Protein AF-0000000080787327 (afdb_homodimer)

Radius of gyration: 29.55 Å; Cα contacts (8 Å, |Δi|>4): 1875; chains: 2; bounding box: 53×94×64 Å

Solvent-accessible surface area (backbone atoms only — not comparable to full-atom values): 39296 Å² total; per-residue (Å²): 128,80,80,42,51,75,39,28,30,23,38,39,40,77,48,73,66,47,51,54,41,52,57,25,49,70,43,66,41,65,63,68,79,35,59,67,43,44,73,42,60,32,31,31,10,17,74,77,33,35,65,60,18,44,46,50,41,60,74,70,63,60,63,82,73,51,48,56,21,34,25,59,68,59,47,47,65,35,88,65,37,51,32,35,41,42,51,55,62,39,44,44,29,51,57,53,51,47,53,29,46,76,54,72,27,23,37,40,30,36,60,37,58,34,76,39,32,69,40,42,51,51,51,53,51,50,26,57,75,68,71,30,35,48,35,61,45,56,40,45,67,48,33,68,62,48,47,49,51,38,50,39,41,50,71,36,70,26,35,48,38,41,36,32,40,24,41,28,28,70,40,44,55,62,83,78,72,43,61,74,76,33,62,61,37,15,35,89,41,59,16,16,23,50,54,72,34,22,46,39,11,45,45,55,40,39,48,51,54,27,61,44,36,58,78,89,68,46,60,70,60,76,42,80,40,56,48,55,43,59,36,82,91,55,58,12,36,33,30,38,42,35,43,35,31,27,70,34,20,26,49,80,43,84,40,60,19,40,29,40,28,25,19,19,38,41,36,41,58,38,37,58,72,72,58,79,70,46,59,28,30,39,40,34,13,62,38,12,33,42,34,33,26,54,50,59,67,58,58,44,31,40,36,39,40,36,36,58,46,89,96,48,83,74,62,72,72,44,73,50,71,56,81,48,58,87,76,39,87,44,46,37,44,41,52,50,48,52,46,50,30,55,73,68,70,39,49,51,43,87,86,51,32,64,68,56,55,45,50,52,31,42,50,52,44,51,41,27,58,72,43,71,51,81,59,51,64,81,54,65,48,75,67,78,90,63,94,128,128,81,81,44,50,77,39,27,28,24,38,40,41,76,48,72,68,46,51,53,41,50,56,25,48,70,44,64,40,66,64,68,78,34,58,66,42,44,72,41,60,31,30,30,11,17,76,78,33,35,66,59,18,45,48,50,41,59,74,69,63,61,63,82,74,52,46,56,21,34,24,59,68,57,47,46,66,36,86,65,39,50,33,33,41,42,51,56,62,39,44,44,30,52,58,53,52,47,54,29,45,77,52,73,26,23,36,38,29,36,61,36,58,33,75,38,33,72,40,42,50,51,51,53,51,50,26,57,74,69,72,31,34,48,35,64,44,55,39,44,68,47,34,67,62,50,46,49,50,38,49,40,41,50,71,36,70,28,34,48,37,41,37,30,39,22,41,27,30,70,41,45,55,63,86,78,72,44,61,74,77,33,62,60,37,14,34,89,41,60,17,16,22,50,55,72,35,21,46,38,10,46,46,55,39,38,48,51,56,28,61,44,36,58,78,91,69,45,58,71,60,76,41,81,40,55,49,55,43,59,35,83,91,55,60,13,37,33,30,39,42,35,42,36,32,27,70,34,19,24,50,80,42,83,40,60,19,41,29,40,28,24,18,18,39,41,38,42,56,38,37,58,73,72,58,78,70,45,59,29,30,41,41,34,14,64,37,12,33,39,35,32,24,53,48,61,67,56,60,44,31,37,36,38,40,34,36,57,47,90,95,48,84,70,61,73,70,45,74,49,71,57,81,47,57,87,76,38,87,45,45,36,45,40,52,48,49,51,47,50,28,54,73,69,70,38,49,52,45,89,87,53,33,65,68,57,54,44,50,52,31,42,51,53,44,51,42,27,58,72,42,72,52,79,60,51,64,81,54,65,48,76,67,78,88,64,94,128

Structure (mmCIF, N/CA/C/O backbone):
data_AF-0000000080787327-model_v1
#
loop_
_entity.id
_entity.type
_entity.pdbx_description
1 polymer 'D-xylose 1-dehydrogenase (NADP(+), D-xylono-1,5-lactone-forming)'
#
loop_
_atom_site.group_PDB
_atom_site.id
_atom_site.type_symbol
_atom_site.label_atom_id
_atom_site.label_alt_id
_atom_site.label_comp_id
_atom_site.label_asym_id
_atom_site.label_entity_id
_atom_site.label_seq_id
_atom_site.pdbx_PDB_ins_code
_atom_site.Cartn_x
_atom_site.Cartn_y
_atom_site.Cartn_z
_atom_site.occupancy
_atom_site.B_iso_or_equiv
_atom_site.auth_seq_id
_atom_site.auth_comp_id
_atom_site.auth_asym_id
_atom_site.auth_atom_id
_atom_site.pdbx_PDB_model_num
ATOM 1 N N . MET A 1 1 ? 18.594 34.312 32.656 1 52.34 1 MET A N 1
ATOM 2 C CA . MET A 1 1 ? 18.234 33.75 31.359 1 52.34 1 MET A CA 1
ATOM 3 C C . MET A 1 1 ? 17.531 34.781 30.484 1 52.34 1 MET A C 1
ATOM 5 O O . MET A 1 1 ? 16.844 35.688 31 1 52.34 1 MET A O 1
ATOM 9 N N . ALA A 1 2 ? 17.984 35 29.297 1 75.94 2 ALA A N 1
ATOM 10 C CA . ALA A 1 2 ? 17.375 36 28.438 1 75.94 2 ALA A CA 1
ATOM 11 C C . ALA A 1 2 ? 15.867 35.844 28.391 1 75.94 2 ALA A C 1
ATOM 13 O O . ALA A 1 2 ? 15.344 34.75 28.516 1 75.94 2 ALA A O 1
ATOM 14 N N . GLU A 1 3 ? 15.031 36.875 28.453 1 92.44 3 GLU A N 1
ATOM 15 C CA . GLU A 1 3 ? 13.578 36.875 28.375 1 92.44 3 GLU A CA 1
ATOM 16 C C . GLU A 1 3 ? 13.102 36.125 27.125 1 92.44 3 GLU A C 1
ATOM 18 O O . GLU A 1 3 ? 13.656 36.312 26.047 1 92.44 3 GLU A O 1
ATOM 23 N N . PRO A 1 4 ? 12.188 35.219 27.281 1 96 4 PRO A N 1
ATOM 24 C CA . PRO A 1 4 ? 11.695 34.469 26.125 1 96 4 PRO A CA 1
ATOM 25 C C . PRO A 1 4 ? 11.016 35.344 25.094 1 96 4 PRO A C 1
ATOM 27 O O . PRO A 1 4 ? 10.469 36.406 25.438 1 96 4 PRO A O 1
ATOM 30 N N . TYR A 1 5 ? 11.156 35 23.891 1 97.38 5 TYR A N 1
ATOM 31 C CA . TYR A 1 5 ? 10.398 35.656 22.828 1 97.38 5 TYR A CA 1
ATOM 32 C C . TYR A 1 5 ? 8.906 35.406 22.984 1 97.38 5 TYR A C 1
ATOM 34 O O . TYR A 1 5 ? 8.461 34.25 22.984 1 97.38 5 TYR A O 1
ATOM 42 N N . LYS A 1 6 ? 8.117 36.438 23.109 1 96.94 6 LYS A N 1
ATOM 43 C CA . LYS A 1 6 ? 6.68 36.312 23.328 1 96.94 6 LYS A CA 1
ATOM 44 C C . LYS A 1 6 ? 5.902 36.438 22.031 1 96.94 6 LYS A C 1
ATOM 46 O O . LYS A 1 6 ? 6.035 37.438 21.297 1 96.94 6 LYS A O 1
ATOM 51 N N . LEU A 1 7 ? 5.215 35.438 21.734 1 98.25 7 LEU A N 1
ATOM 52 C CA . LEU A 1 7 ? 4.375 35.438 20.531 1 98.25 7 LEU A CA 1
ATOM 53 C C . LEU A 1 7 ? 2.9 35.531 20.906 1 98.25 7 LEU A C 1
ATOM 55 O O . LEU A 1 7 ? 2.42 34.75 21.734 1 98.25 7 LEU A O 1
ATOM 59 N N . ARG A 1 8 ? 2.135 36.469 20.344 1 98.5 8 ARG A N 1
ATOM 60 C CA . ARG A 1 8 ? 0.716 36.656 20.609 1 98.5 8 ARG A CA 1
ATOM 61 C C . ARG A 1 8 ? -0.146 36.094 19.5 1 98.5 8 ARG A C 1
ATOM 63 O O . ARG A 1 8 ? -0.08 36.562 18.359 1 98.5 8 ARG A O 1
ATOM 70 N N . TRP A 1 9 ? -0.928 35.125 19.906 1 98.81 9 TRP A N 1
ATOM 71 C CA . TRP A 1 9 ? -1.725 34.375 18.953 1 98.81 9 TRP A CA 1
ATOM 72 C C . TRP A 1 9 ? -3.145 34.906 18.859 1 98.81 9 TRP A C 1
ATOM 74 O O . TRP A 1 9 ? -3.736 35.281 19.875 1 98.81 9 TRP A O 1
ATOM 84 N N . GLY A 1 10 ? -3.664 35 17.688 1 98.88 10 GLY A N 1
ATOM 85 C CA . GLY A 1 10 ? -5.094 35.062 17.438 1 98.88 10 GLY A CA 1
ATOM 86 C C . GLY A 1 10 ? -5.695 33.781 16.938 1 98.88 10 GLY A C 1
ATOM 87 O O . GLY A 1 10 ? -5.266 33.25 15.906 1 98.88 10 GLY A O 1
ATOM 88 N N . MET A 1 11 ? -6.703 33.281 17.641 1 98.81 11 MET A N 1
ATOM 89 C CA . MET A 1 11 ? -7.363 32.031 17.25 1 98.81 11 MET A CA 1
ATOM 90 C C . MET A 1 11 ? -8.57 32.312 16.359 1 98.81 11 MET A C 1
ATOM 92 O O . MET A 1 11 ? -9.508 33 16.781 1 98.81 11 MET A O 1
ATOM 96 N N . MET A 1 12 ? -8.461 31.797 15.133 1 98.31 12 MET A N 1
ATOM 97 C CA . MET A 1 12 ? -9.57 31.953 14.195 1 98.31 12 MET A CA 1
ATOM 98 C C . MET A 1 12 ? -10.469 30.719 14.219 1 98.31 12 MET A C 1
ATOM 100 O O . MET A 1 12 ? -10.086 29.656 13.719 1 98.31 12 MET A O 1
ATOM 104 N N . ALA A 1 13 ? -11.703 30.812 14.625 1 96.94 13 ALA A N 1
ATOM 105 C CA . ALA A 1 13 ? -12.711 29.766 14.852 1 96.94 13 ALA A CA 1
ATOM 106 C C . ALA A 1 13 ? -12.594 29.188 16.25 1 96.94 13 ALA A C 1
ATOM 108 O O . ALA A 1 13 ? -11.711 29.578 17.031 1 96.94 13 ALA A O 1
ATOM 109 N N . THR A 1 14 ? -13.57 28.375 16.688 1 95.69 14 THR A N 1
ATOM 110 C CA . THR A 1 14 ? -13.625 27.859 18.047 1 95.69 14 THR A CA 1
ATOM 111 C C . THR A 1 14 ? -13.914 26.359 18.047 1 95.69 14 THR A C 1
ATOM 113 O O . THR A 1 14 ? -14.477 25.828 19 1 95.69 14 THR A O 1
ATOM 116 N N . GLY A 1 15 ? -13.594 25.719 16.922 1 93.94 15 GLY A N 1
ATOM 117 C CA . GLY A 1 15 ? -13.867 24.297 16.781 1 93.94 15 GLY A CA 1
ATOM 118 C C . GLY A 1 15 ? -12.922 23.438 17.594 1 93.94 15 GLY A C 1
ATOM 119 O O . GLY A 1 15 ? -12.141 23.938 18.391 1 93.94 15 GLY A O 1
ATOM 120 N N . GLY A 1 16 ? -13.055 22.109 17.484 1 94.12 16 GLY A N 1
ATOM 121 C CA . GLY A 1 16 ? -12.32 21.125 18.266 1 94.12 16 GLY A CA 1
ATOM 122 C C . GLY A 1 16 ? -10.82 21.25 18.125 1 94.12 16 GLY A C 1
ATOM 123 O O . GLY A 1 16 ? -10.086 21.188 19.109 1 94.12 16 GLY A O 1
ATOM 124 N N . ILE A 1 17 ? -10.336 21.422 16.922 1 96.06 17 ILE A N 1
ATOM 125 C CA . ILE A 1 17 ? -8.898 21.438 16.688 1 96.06 17 ILE A CA 1
ATOM 126 C C . ILE A 1 17 ? -8.281 22.688 17.312 1 96.06 17 ILE A C 1
ATOM 128 O O . ILE A 1 17 ? -7.145 22.641 17.797 1 96.06 17 ILE A O 1
ATOM 132 N N . VAL A 1 18 ? -8.938 23.812 17.312 1 97.5 18 VAL A N 1
ATOM 133 C CA . VAL A 1 18 ? -8.453 25.031 17.953 1 97.5 18 VAL A CA 1
ATOM 134 C C . VAL A 1 18 ? -8.359 24.828 19.453 1 97.5 18 VAL A C 1
ATOM 136 O O . VAL A 1 18 ? -7.414 25.281 20.094 1 97.5 18 VAL A O 1
ATOM 139 N N . LYS A 1 19 ? -9.344 24.109 20 1 97.62 19 LYS A N 1
ATOM 140 C CA . LYS A 1 19 ? -9.312 23.812 21.422 1 97.62 19 LYS A CA 1
ATOM 141 C C . LYS A 1 19 ? -8.094 22.953 21.766 1 97.62 19 LYS A C 1
ATOM 143 O O . LYS A 1 19 ? -7.391 23.25 22.75 1 97.62 19 LYS A O 1
ATOM 148 N N . LYS A 1 20 ? -7.848 21.984 20.953 1 97.88 20 LYS A N 1
ATOM 149 C CA . LYS A 1 20 ? -6.703 21.109 21.188 1 97.88 20 LYS A CA 1
ATOM 150 C C . LYS A 1 20 ? -5.391 21.875 21.062 1 97.88 20 LYS A C 1
ATOM 152 O O . LYS A 1 20 ? -4.496 21.719 21.891 1 97.88 20 LYS A O 1
ATOM 157 N N . PHE A 1 21 ? -5.273 22.688 20.078 1 98.5 21 PHE A N 1
ATOM 158 C CA . PHE A 1 21 ? -4.09 23.516 19.875 1 98.5 21 PHE A CA 1
ATOM 159 C C . PHE A 1 21 ? -3.867 24.453 21.047 1 98.5 21 PHE A C 1
ATOM 161 O O . PHE A 1 21 ? -2.756 24.547 21.578 1 98.5 21 PHE A O 1
ATOM 168 N N . THR A 1 22 ? -4.91 25.125 21.453 1 98.38 22 THR A N 1
ATOM 169 C CA . THR A 1 22 ? -4.828 26.109 22.531 1 98.38 22 THR A CA 1
ATOM 170 C C . THR A 1 22 ? -4.453 25.453 23.859 1 98.38 22 THR A C 1
ATOM 172 O O . THR A 1 22 ? -3.623 25.969 24.594 1 98.38 22 THR A O 1
ATOM 175 N N . ARG A 1 23 ? -5.027 24.297 24.109 1 97.69 23 ARG A N 1
ATOM 176 C CA . ARG A 1 23 ? -4.676 23.562 25.328 1 97.69 23 ARG A CA 1
ATOM 177 C C . ARG A 1 23 ? -3.189 23.219 25.344 1 97.69 23 ARG A C 1
ATOM 179 O O . ARG A 1 23 ? -2.529 23.344 26.375 1 97.69 23 ARG A O 1
ATOM 186 N N . ASP A 1 24 ? -2.719 22.781 24.188 1 98 24 ASP A N 1
ATOM 187 C CA . ASP A 1 24 ? -1.296 22.469 24.094 1 98 24 ASP A CA 1
ATOM 188 C C . ASP A 1 24 ? -0.44 23.703 24.328 1 98 24 ASP A C 1
ATOM 190 O O . ASP A 1 24 ? 0.615 23.625 24.969 1 98 24 ASP A O 1
ATOM 194 N N . LEU A 1 25 ? -0.875 24.844 23.812 1 97.06 25 LEU A N 1
ATOM 195 C CA . LEU A 1 25 ? -0.134 26.094 23.922 1 97.06 25 LEU A CA 1
ATOM 196 C C . LEU A 1 25 ? 0.035 26.5 25.391 1 97.06 25 LEU A C 1
ATOM 198 O O . LEU A 1 25 ? 1.018 27.156 25.734 1 97.06 25 LEU A O 1
ATOM 202 N N . LEU A 1 26 ? -0.913 26.156 26.219 1 95.38 26 LEU A N 1
ATOM 203 C CA . LEU A 1 26 ? -0.951 26.594 27.609 1 95.38 26 LEU A CA 1
ATOM 204 C C . LEU A 1 26 ? -0.019 25.734 28.469 1 95.38 26 LEU A C 1
ATOM 206 O O . LEU A 1 26 ? 0.274 26.094 29.609 1 95.38 26 LEU A O 1
ATOM 210 N N . ILE A 1 27 ? 0.445 24.641 27.922 1 96.44 27 ILE A N 1
ATOM 211 C CA . ILE A 1 27 ? 1.352 23.781 28.656 1 96.44 27 ILE A CA 1
ATOM 212 C C . ILE A 1 27 ? 2.709 24.453 28.812 1 96.44 27 ILE A C 1
ATOM 214 O O . ILE A 1 27 ? 3.229 25.047 27.859 1 96.44 27 ILE A O 1
ATOM 218 N N . ASP A 1 28 ? 3.334 24.359 29.953 1 94.88 28 ASP A N 1
ATOM 219 C CA . ASP A 1 28 ? 4.605 24.984 30.297 1 94.88 28 ASP A CA 1
ATOM 220 C C . ASP A 1 28 ? 5.691 24.594 29.281 1 94.88 28 ASP A C 1
ATOM 222 O O . ASP A 1 28 ? 6.051 23.422 29.172 1 94.88 28 ASP A O 1
ATOM 226 N N . PRO A 1 29 ? 6.152 25.656 28.609 1 94.75 29 PRO A N 1
ATOM 227 C CA . PRO A 1 29 ? 7.184 25.375 27.609 1 94.75 29 PRO A CA 1
ATOM 228 C C . PRO A 1 29 ? 8.43 24.734 28.219 1 94.75 29 PRO A C 1
ATOM 230 O O . PRO A 1 29 ? 9.18 24.047 27.516 1 94.75 29 PRO A O 1
ATOM 233 N N . ALA A 1 30 ? 8.664 24.906 29.422 1 93 30 ALA A N 1
ATOM 234 C CA . ALA A 1 30 ? 9.852 24.359 30.078 1 93 30 ALA A CA 1
ATOM 235 C C . ALA A 1 30 ? 9.82 22.828 30.078 1 93 30 ALA A C 1
ATOM 237 O O . ALA A 1 30 ? 10.867 22.188 30.125 1 93 30 ALA A O 1
ATOM 238 N N . LEU A 1 31 ? 8.672 22.281 29.938 1 96 31 LEU A N 1
ATOM 239 C CA . LEU A 1 31 ? 8.5 20.828 29.953 1 96 31 LEU A CA 1
ATOM 240 C C . LEU A 1 31 ? 8.992 20.203 28.656 1 96 31 LEU A C 1
ATOM 242 O O . LEU A 1 31 ? 9.18 18.984 28.594 1 96 31 LEU A O 1
ATOM 246 N N . ARG A 1 32 ? 9.25 21.016 27.656 1 96.31 32 ARG A N 1
ATOM 247 C CA . ARG A 1 32 ? 9.703 20.5 26.359 1 96.31 32 ARG A CA 1
ATOM 248 C C . ARG A 1 32 ? 10.922 21.266 25.859 1 96.31 32 ARG A C 1
ATOM 250 O O . ARG A 1 32 ? 11.086 21.469 24.656 1 96.31 32 ARG A O 1
ATOM 257 N N . SER A 1 33 ? 11.656 21.812 26.703 1 94.06 33 SER A N 1
ATOM 258 C CA . SER A 1 33 ? 12.906 22.5 26.422 1 94.06 33 SER A CA 1
ATOM 259 C C . SER A 1 33 ? 12.68 23.719 25.516 1 94.06 33 SER A C 1
ATOM 261 O O . SER A 1 33 ? 13.461 23.969 24.609 1 94.06 33 SER A O 1
ATOM 263 N N . SER A 1 34 ? 11.539 24.453 25.734 1 96.44 34 SER A N 1
ATOM 264 C CA . SER A 1 34 ? 11.18 25.609 24.922 1 96.44 34 SER A CA 1
ATOM 265 C C . SER A 1 34 ? 11.078 26.875 25.781 1 96.44 34 SER A C 1
ATOM 267 O O . SER A 1 34 ? 10.148 27.672 25.609 1 96.44 34 SER A O 1
ATOM 269 N N . GLY A 1 35 ? 12.055 27.016 26.656 1 94.44 35 GLY A N 1
ATOM 270 C CA . GLY A 1 35 ? 12.07 28.188 27.516 1 94.44 35 GLY A CA 1
ATOM 271 C C . GLY A 1 35 ? 12.453 29.453 26.781 1 94.44 35 GLY A C 1
ATOM 272 O O . GLY A 1 35 ? 12.258 30.562 27.297 1 94.44 35 GLY A O 1
ATOM 273 N N . ASP A 1 36 ? 12.969 29.328 25.609 1 96.38 36 ASP A N 1
ATOM 274 C CA . ASP A 1 36 ? 13.438 30.453 24.797 1 96.38 36 ASP A CA 1
ATOM 275 C C . ASP A 1 36 ? 12.266 31.203 24.172 1 96.38 36 ASP A C 1
ATOM 277 O O . ASP A 1 36 ? 12.43 32.312 23.672 1 96.38 36 ASP A O 1
ATOM 281 N N . ILE A 1 37 ? 11.031 30.578 24.266 1 96.75 37 ILE A N 1
ATOM 282 C CA . ILE A 1 37 ? 9.836 31.203 23.703 1 96.75 37 ILE A CA 1
ATOM 283 C C . ILE A 1 37 ? 8.695 31.125 24.703 1 96.75 37 ILE A C 1
ATOM 285 O O . ILE A 1 37 ? 8.758 30.359 25.672 1 96.75 37 ILE A O 1
ATOM 289 N N . SER A 1 38 ? 7.695 31.938 24.469 1 96.25 38 SER A N 1
ATOM 290 C CA . SER A 1 38 ? 6.449 31.922 25.234 1 96.25 38 SER A CA 1
ATOM 291 C C . SER A 1 38 ? 5.262 32.281 24.344 1 96.25 38 SER A C 1
ATOM 293 O O . SER A 1 38 ? 5.371 33.156 23.469 1 96.25 38 SER A O 1
ATOM 295 N N . HIS A 1 39 ? 4.188 31.594 24.578 1 97.56 39 HIS A N 1
ATOM 296 C CA . HIS A 1 39 ? 2.98 31.812 23.781 1 97.56 39 HIS A CA 1
ATOM 297 C C . HIS A 1 39 ? 1.886 32.469 24.625 1 97.56 39 HIS A C 1
ATOM 299 O O . HIS A 1 39 ? 1.695 32.094 25.797 1 97.56 39 HIS A O 1
ATOM 305 N N . THR A 1 40 ? 1.205 33.406 24.078 1 97.12 40 THR A N 1
ATOM 306 C CA . THR A 1 40 ? 0.016 34 24.672 1 97.12 40 THR A CA 1
ATOM 307 C C . THR A 1 40 ? -1.122 34.062 23.656 1 97.12 40 THR A C 1
ATOM 309 O O . THR A 1 40 ? -0.906 34.406 22.484 1 97.12 40 THR A O 1
ATOM 312 N N . VAL A 1 41 ? -2.307 33.625 24.078 1 98.5 41 VAL A N 1
ATOM 313 C CA . VAL A 1 41 ? -3.496 33.844 23.266 1 98.5 41 VAL A CA 1
ATOM 314 C C . VAL A 1 41 ? -4.09 35.219 23.547 1 98.5 41 VAL A C 1
ATOM 316 O O . VAL A 1 41 ? -4.648 35.438 24.625 1 98.5 41 VAL A O 1
ATOM 319 N N . SER A 1 42 ? -4.023 36.094 22.578 1 98.44 42 SER A N 1
ATOM 320 C CA . SER A 1 42 ? -4.414 37.469 22.812 1 98.44 42 SER A CA 1
ATOM 321 C C . SER A 1 42 ? -5.844 37.719 22.359 1 98.44 42 SER A C 1
ATOM 323 O O . SER A 1 42 ? -6.484 38.688 22.812 1 98.44 42 SER A O 1
ATOM 325 N N . ALA A 1 43 ? -6.27 36.906 21.422 1 98.75 43 ALA A N 1
ATOM 326 C CA . ALA A 1 43 ? -7.621 37.094 20.906 1 98.75 43 ALA A CA 1
ATOM 327 C C . ALA A 1 43 ? -8.195 35.812 20.328 1 98.75 43 ALA A C 1
ATOM 329 O O . ALA A 1 43 ? -7.453 34.969 19.828 1 98.75 43 ALA A O 1
ATOM 330 N N . VAL A 1 44 ? -9.492 35.625 20.469 1 98.69 44 VAL A N 1
ATOM 331 C CA . VAL A 1 44 ? -10.258 34.531 19.891 1 98.69 44 VAL A CA 1
ATOM 332 C C . VAL A 1 44 ? -11.461 35.094 19.125 1 98.69 44 VAL A C 1
ATOM 334 O O . VAL A 1 44 ? -12.125 36.031 19.594 1 98.69 44 VAL A O 1
ATOM 337 N N . ALA A 1 45 ? -11.68 34.531 17.922 1 98.56 45 ALA A N 1
ATOM 338 C CA . ALA A 1 45 ? -12.844 35 17.156 1 98.56 45 ALA A CA 1
ATOM 339 C C . ALA A 1 45 ? -13.664 33.812 16.672 1 98.56 45 ALA A C 1
ATOM 341 O O . ALA A 1 45 ? -13.109 32.781 16.297 1 98.56 45 ALA A O 1
ATOM 342 N N . SER A 1 46 ? -14.922 33.906 16.719 1 96.19 46 SER A N 1
ATOM 343 C CA . SER A 1 46 ? -15.828 33.094 15.914 1 96.19 46 SER A CA 1
ATOM 344 C C . SER A 1 46 ? -16.312 33.875 14.688 1 96.19 46 SER A C 1
ATOM 346 O O . SER A 1 46 ? -16.062 35.062 14.562 1 96.19 46 SER A O 1
ATOM 348 N N . SER A 1 47 ? -16.984 33.156 13.812 1 90.62 47 SER A N 1
ATOM 349 C CA . SER A 1 47 ? -17.375 33.812 12.562 1 90.62 47 SER A CA 1
ATOM 350 C C . SER A 1 47 ? -18.531 34.781 12.766 1 90.62 47 SER A C 1
ATOM 352 O O . SER A 1 47 ? -18.641 35.781 12.062 1 90.62 47 SER A O 1
ATOM 354 N N . THR A 1 48 ? -19.391 34.406 13.703 1 89.56 48 THR A N 1
ATOM 355 C CA . THR A 1 48 ? -20.609 35.188 13.719 1 89.56 48 THR A CA 1
ATOM 356 C C . THR A 1 48 ? -21.016 35.531 15.148 1 89.56 48 THR A C 1
ATOM 358 O O . THR A 1 48 ? -22 36.25 15.367 1 89.56 48 THR A O 1
ATOM 361 N N . SER A 1 49 ? -20.266 35.062 16.156 1 94.06 49 SER A N 1
ATOM 362 C CA . SER A 1 49 ? -20.797 35.156 17.516 1 94.06 49 SER A CA 1
ATOM 363 C C . SER A 1 49 ? -19.672 35.5 18.5 1 94.06 49 SER A C 1
ATOM 365 O O . SER A 1 49 ? -18.859 34.625 18.828 1 94.06 49 SER A O 1
ATOM 367 N N . LYS A 1 50 ? -19.719 36.625 19.062 1 97.19 50 LYS A N 1
ATOM 368 C CA . LYS A 1 50 ? -18.797 37 20.125 1 97.19 50 LYS A CA 1
ATOM 369 C C . LYS A 1 50 ? -18.984 36.094 21.344 1 97.19 50 LYS A C 1
ATOM 371 O O . LYS A 1 50 ? -18 35.75 22.016 1 97.19 50 LYS A O 1
ATOM 376 N N . ALA A 1 51 ? -20.188 35.688 21.547 1 97.88 51 ALA A N 1
ATOM 377 C CA . ALA A 1 51 ? -20.516 34.844 22.688 1 97.88 51 ALA A CA 1
ATOM 378 C C . ALA A 1 51 ? -19.766 33.5 22.594 1 97.88 51 ALA A C 1
ATOM 380 O O . ALA A 1 51 ? -19.328 32.969 23.609 1 97.88 51 ALA A O 1
ATOM 381 N N . ARG A 1 52 ? -19.672 32.938 21.438 1 97.44 52 ARG A N 1
ATOM 382 C CA . ARG A 1 52 ? -18.953 31.688 21.234 1 97.44 52 ARG A CA 1
ATOM 383 C C . ARG A 1 52 ? -17.469 31.859 21.547 1 97.44 52 ARG A C 1
ATOM 385 O O . ARG A 1 52 ? -16.844 30.953 22.125 1 97.44 52 ARG A O 1
ATOM 392 N N . ALA A 1 53 ? -16.891 32.938 21.156 1 98.19 53 ALA A N 1
ATOM 393 C CA . ALA A 1 53 ? -15.492 33.25 21.469 1 98.19 53 ALA A CA 1
ATOM 394 C C . ALA A 1 53 ? -15.281 33.406 22.969 1 98.19 53 ALA A C 1
ATOM 396 O O . ALA A 1 53 ? -14.297 32.906 23.516 1 98.19 53 ALA A O 1
ATOM 397 N N . GLU A 1 54 ? -16.234 34.062 23.594 1 98.19 54 GLU A N 1
ATOM 398 C CA . GLU A 1 54 ? -16.172 34.25 25.031 1 98.19 54 GLU A CA 1
ATOM 399 C C . GLU A 1 54 ? -16.266 32.906 25.75 1 98.19 54 GLU A C 1
ATOM 401 O O . GLU A 1 54 ? -15.547 32.656 26.719 1 98.19 54 GLU A O 1
ATOM 406 N N . GLN A 1 55 ? -17.125 32.094 25.281 1 98 55 GLN A N 1
ATOM 407 C CA . GLN A 1 55 ? -17.281 30.766 25.844 1 98 55 GLN A CA 1
ATOM 408 C C . GLN A 1 55 ? -16 29.969 25.719 1 98 55 GLN A C 1
ATOM 410 O O . GLN A 1 55 ? -15.609 29.25 26.641 1 98 55 GLN A O 1
ATOM 415 N N . PHE A 1 56 ? -15.438 30.047 24.562 1 97.75 56 PHE A N 1
ATOM 416 C CA . PHE A 1 56 ? -14.164 29.391 24.297 1 97.75 56 PHE A CA 1
ATOM 417 C C . PHE A 1 56 ? -13.117 29.828 25.328 1 97.75 56 PHE A C 1
ATOM 419 O O . PHE A 1 56 ? -12.438 28.984 25.922 1 97.75 56 PHE A O 1
ATOM 426 N N . ILE A 1 57 ? -12.953 31.078 25.562 1 98.31 57 ILE A N 1
ATOM 427 C CA . ILE A 1 57 ? -11.969 31.656 26.469 1 98.31 57 ILE A CA 1
ATOM 428 C C . ILE A 1 57 ? -12.227 31.172 27.891 1 98.31 57 ILE A C 1
ATOM 430 O O . ILE A 1 57 ? -11.305 30.734 28.578 1 98.31 57 ILE A O 1
ATOM 434 N N . ALA A 1 58 ? -13.453 31.156 28.234 1 97.88 58 ALA A N 1
ATOM 435 C CA . ALA A 1 58 ? -13.844 30.75 29.578 1 97.88 58 ALA A CA 1
ATOM 436 C C . ALA A 1 58 ? -13.602 29.266 29.781 1 97.88 58 ALA A C 1
ATOM 438 O O . ALA A 1 58 ? -13.07 28.844 30.812 1 97.88 58 ALA A O 1
ATOM 439 N N . GLU A 1 59 ? -14.023 28.531 28.844 1 97.5 59 GLU A N 1
ATOM 440 C CA . GLU A 1 59 ? -13.906 27.078 28.922 1 97.5 59 GLU A CA 1
ATOM 441 C C . GLU A 1 59 ? -12.453 26.641 29.094 1 97.5 59 GLU A C 1
ATOM 443 O O . GLU A 1 59 ? -12.164 25.703 29.828 1 97.5 59 GLU A O 1
ATOM 448 N N . LEU A 1 60 ? -11.516 27.312 28.406 1 97.56 60 LEU A N 1
ATOM 449 C CA . LEU A 1 60 ? -10.117 26.891 28.406 1 97.56 60 LEU A CA 1
ATOM 450 C C . LEU A 1 60 ? -9.336 27.641 29.484 1 97.56 60 LEU A C 1
ATOM 452 O O . LEU A 1 60 ? -8.156 27.359 29.719 1 97.56 60 LEU A O 1
ATOM 456 N N . GLY A 1 61 ? -9.93 28.531 30.156 1 96.5 61 GLY A N 1
ATOM 457 C CA . GLY A 1 61 ? -9.266 29.297 31.188 1 96.5 61 GLY A CA 1
ATOM 458 C C . GLY A 1 61 ? -8.094 30.109 30.672 1 96.5 61 GLY A C 1
ATOM 459 O O . GLY A 1 61 ? -7.02 30.125 31.281 1 96.5 61 GLY A O 1
ATOM 460 N N . LEU A 1 62 ? -8.312 30.797 29.562 1 97.44 62 LEU A N 1
ATOM 461 C CA . LEU A 1 62 ? -7.242 31.578 28.969 1 97.44 62 LEU A CA 1
ATOM 462 C C . LEU A 1 62 ? -6.898 32.781 29.859 1 97.44 62 LEU A C 1
ATOM 464 O O . LEU A 1 62 ? -7.797 33.469 30.359 1 97.44 62 LEU A O 1
ATOM 468 N N . PRO A 1 63 ? -5.66 33.031 30.062 1 93.44 63 PRO A N 1
ATOM 469 C CA . PRO A 1 63 ? -5.27 34.188 30.875 1 93.44 63 PRO A CA 1
ATOM 470 C C . PRO A 1 63 ? -5.648 35.531 30.25 1 93.44 63 PRO A C 1
ATOM 472 O O . PRO A 1 63 ? -5.566 35.688 29.016 1 93.44 63 PRO A O 1
ATOM 475 N N . ALA A 1 64 ? -5.957 36.438 31.062 1 93.12 64 ALA A N 1
ATOM 476 C CA . ALA A 1 64 ? -6.23 37.812 30.594 1 93.12 64 ALA A CA 1
ATOM 477 C C . ALA A 1 64 ? -4.938 38.562 30.344 1 93.12 64 ALA A C 1
ATOM 479 O O . ALA A 1 64 ? -3.934 38.344 31.031 1 93.12 64 ALA A O 1
ATOM 480 N N . PRO A 1 65 ? -4.918 39.438 29.375 1 94.94 65 PRO A N 1
ATOM 481 C CA . PRO A 1 65 ? -6.02 39.812 28.5 1 94.94 65 PRO A CA 1
ATOM 482 C C . PRO A 1 65 ? -6.156 38.906 27.281 1 94.94 65 PRO A C 1
ATOM 484 O O . PRO A 1 65 ? -5.148 38.5 26.703 1 94.94 65 PRO A O 1
ATOM 487 N N . CYS A 1 66 ? -7.297 38.531 26.953 1 98.12 66 CYS A N 1
ATOM 488 C CA . CYS A 1 66 ? -7.668 37.812 25.734 1 98.12 66 CYS A CA 1
ATOM 489 C C . CYS A 1 66 ? -8.984 38.344 25.188 1 98.12 66 CYS A C 1
ATOM 491 O O . CYS A 1 66 ? -10.039 38.188 25.797 1 98.12 66 CYS A O 1
ATOM 493 N N . ALA A 1 67 ? -8.93 38.969 24.062 1 98.56 67 ALA A N 1
ATOM 494 C CA . ALA A 1 67 ? -10.117 39.594 23.484 1 98.56 67 ALA A CA 1
ATOM 495 C C . ALA A 1 67 ? -10.992 38.531 22.781 1 98.56 67 ALA A C 1
ATOM 497 O O . ALA A 1 67 ? -10.484 37.562 22.234 1 98.56 67 ALA A O 1
ATOM 498 N N . ALA A 1 68 ? -12.273 38.75 22.891 1 98.56 68 ALA A N 1
ATOM 499 C CA . ALA A 1 68 ? -13.25 37.938 22.156 1 98.56 68 ALA A CA 1
ATOM 500 C C . ALA A 1 68 ? -13.891 38.75 21.031 1 98.56 68 ALA A C 1
ATOM 502 O O . ALA A 1 68 ? -14.328 39.875 21.25 1 98.56 68 ALA A O 1
ATOM 503 N N . TYR A 1 69 ? -13.898 38.188 19.859 1 98.5 69 TYR A N 1
ATOM 504 C CA . TYR A 1 69 ? -14.477 38.875 18.719 1 98.5 69 TYR A CA 1
ATOM 505 C C . TYR A 1 69 ? -15.578 38.031 18.062 1 98.5 69 TYR A C 1
ATOM 507 O O . TYR A 1 69 ? -15.523 36.812 18.094 1 98.5 69 TYR A O 1
ATOM 515 N N . GLY A 1 70 ? -16.531 38.719 17.422 1 97.5 70 GLY A N 1
ATOM 516 C CA . GLY A 1 70 ? -17.625 38.031 16.719 1 97.5 70 GLY A CA 1
ATOM 517 C C . GLY A 1 70 ? -17.422 38 15.227 1 97.5 70 GLY A C 1
ATOM 518 O O . GLY A 1 70 ? -18.344 37.656 14.477 1 97.5 70 GLY A O 1
ATOM 519 N N . SER A 1 71 ? -16.281 38.406 14.852 1 97.62 71 SER A N 1
ATOM 520 C CA . SER A 1 71 ? -15.922 38.312 13.438 1 97.62 71 SER A CA 1
ATOM 521 C C . SER A 1 71 ? -14.422 38.125 13.258 1 97.62 71 SER A C 1
ATOM 523 O O . SER A 1 71 ? -13.633 38.562 14.094 1 97.62 71 SER A O 1
ATOM 525 N N . TYR A 1 72 ? -14.094 37.531 12.125 1 98.25 72 TYR A N 1
ATOM 526 C CA . TYR A 1 72 ? -12.68 37.312 11.82 1 98.25 72 TYR A CA 1
ATOM 527 C C . TYR A 1 72 ? -11.992 38.625 11.445 1 98.25 72 TYR A C 1
ATOM 529 O O . TYR A 1 72 ? -10.797 38.812 11.703 1 98.25 72 TYR A O 1
ATOM 537 N N . GLU A 1 73 ? -12.734 39.562 10.93 1 98 73 GLU A N 1
ATOM 538 C CA . GLU A 1 73 ? -12.195 40.875 10.594 1 98 73 GLU A CA 1
ATOM 539 C C . GLU A 1 73 ? -11.703 41.594 11.836 1 98 73 GLU A C 1
ATOM 541 O O . GLU A 1 73 ? -10.648 42.25 11.812 1 98 73 GLU A O 1
ATOM 546 N N . GLU A 1 74 ? -12.508 41.5 12.891 1 98.5 74 GLU A N 1
ATOM 547 C CA . GLU A 1 74 ? -12.109 42.125 14.141 1 98.5 74 GLU A CA 1
ATOM 548 C C . GLU A 1 74 ? -10.828 41.5 14.695 1 98.5 74 GLU A C 1
ATOM 550 O O . GLU A 1 74 ? -9.961 42.219 15.211 1 98.5 74 GLU A O 1
ATOM 555 N N . LEU A 1 75 ? -10.719 40.25 14.539 1 98.62 75 LEU A N 1
ATOM 556 C CA . LEU A 1 75 ? -9.547 39.531 15.031 1 98.62 75 LEU A CA 1
ATOM 557 C C . LEU A 1 75 ? -8.281 40.031 14.344 1 98.62 75 LEU A C 1
ATOM 559 O O . LEU A 1 75 ? -7.281 40.312 15.008 1 98.62 75 LEU A O 1
ATOM 563 N N . VAL A 1 76 ? -8.328 40.188 13 1 98.62 76 VAL A N 1
ATOM 564 C CA . VAL A 1 76 ? -7.109 40.438 12.242 1 98.62 76 VAL A CA 1
ATOM 565 C C . VAL A 1 76 ? -6.746 41.938 12.375 1 98.62 76 VAL A C 1
ATOM 567 O O . VAL A 1 76 ? -5.625 42.344 12.047 1 98.62 76 VAL A O 1
ATOM 570 N N . LYS A 1 77 ? -7.629 42.75 12.875 1 98.56 77 LYS A N 1
ATOM 571 C CA . LYS A 1 77 ? -7.363 44.156 13.086 1 98.56 77 LYS A CA 1
ATOM 572 C C . LYS A 1 77 ? -6.777 44.406 14.469 1 98.56 77 LYS A C 1
ATOM 574 O O . LYS A 1 77 ? -6.324 45.531 14.766 1 98.56 77 LYS A O 1
ATOM 579 N N . ASP A 1 78 ? -6.812 43.406 15.312 1 98.56 78 ASP A N 1
ATOM 580 C CA . ASP A 1 78 ? -6.309 43.562 16.672 1 98.56 78 ASP A CA 1
ATOM 581 C C . ASP A 1 78 ? -4.789 43.75 16.688 1 98.56 78 ASP A C 1
ATOM 583 O O . ASP A 1 78 ? -4.051 42.844 16.266 1 98.56 78 ASP A O 1
ATOM 587 N N . PRO A 1 79 ? -4.309 44.844 17.219 1 98.19 79 PRO A N 1
ATOM 588 C CA . PRO A 1 79 ? -2.867 45.094 17.188 1 98.19 79 PRO A CA 1
ATOM 589 C C . PRO A 1 79 ? -2.096 44.188 18.141 1 98.19 79 PRO A C 1
ATOM 591 O O . PRO A 1 79 ? -0.866 44.094 18.078 1 98.19 79 PRO A O 1
ATOM 594 N N . CYS A 1 80 ? -2.787 43.469 19 1 98.19 80 CYS A N 1
ATOM 595 C CA . CYS A 1 80 ? -2.133 42.594 19.969 1 98.19 80 CYS A CA 1
ATOM 596 C C . CYS A 1 80 ? -1.991 41.188 19.422 1 98.19 80 CYS A C 1
ATOM 598 O O . CYS A 1 80 ? -1.582 40.25 20.141 1 98.19 80 CYS A O 1
ATOM 600 N N . VAL A 1 81 ? -2.326 40.969 18.156 1 98.75 81 VAL A N 1
ATOM 601 C CA . VAL A 1 81 ? -2.176 39.688 17.516 1 98.75 81 VAL A CA 1
ATOM 602 C C . VAL A 1 81 ? -1.006 39.719 16.531 1 98.75 81 VAL A C 1
ATOM 604 O O . VAL A 1 81 ? -0.982 40.562 15.625 1 98.75 81 VAL A O 1
ATOM 607 N N . ASP A 1 82 ? -0.049 38.844 16.734 1 98.75 82 ASP A N 1
ATOM 608 C CA . ASP A 1 82 ? 1.094 38.75 15.828 1 98.75 82 ASP A CA 1
ATOM 609 C C . ASP A 1 82 ? 0.839 37.688 14.742 1 98.75 82 ASP A C 1
ATOM 611 O O . ASP A 1 82 ? 1.169 37.938 13.57 1 98.75 82 ASP A O 1
ATOM 615 N N . VAL A 1 83 ? 0.323 36.594 15.109 1 98.88 83 VAL A N 1
ATOM 616 C CA . VAL A 1 83 ? 0.121 35.438 14.227 1 98.88 83 VAL A CA 1
ATOM 617 C C . VAL A 1 83 ? -1.289 34.875 14.414 1 98.88 83 VAL A C 1
ATOM 619 O O . VAL A 1 83 ? -1.795 34.812 15.539 1 98.88 83 VAL A O 1
ATOM 622 N N . VAL A 1 84 ? -1.927 34.562 13.32 1 98.94 84 VAL A N 1
ATOM 623 C CA . VAL A 1 84 ? -3.271 34 13.352 1 98.94 84 VAL A CA 1
ATOM 624 C C . VAL A 1 84 ? -3.207 32.5 13.07 1 98.94 84 VAL A C 1
ATOM 626 O O . VAL A 1 84 ? -2.576 32.062 12.102 1 98.94 84 VAL A O 1
ATOM 629 N N . TYR A 1 85 ? -3.764 31.688 13.953 1 98.81 85 TYR A N 1
ATOM 630 C CA . TYR A 1 85 ? -4.008 30.281 13.703 1 98.81 85 TYR A CA 1
ATOM 631 C C . TYR A 1 85 ? -5.332 30.078 12.977 1 98.81 85 TYR A C 1
ATOM 633 O O . TYR A 1 85 ? -6.402 30.234 13.57 1 98.81 85 TYR A O 1
ATOM 641 N N . VAL A 1 86 ? -5.254 29.75 11.688 1 98.75 86 VAL A N 1
ATOM 642 C CA . VAL A 1 86 ? -6.434 29.531 10.859 1 98.75 86 VAL A CA 1
ATOM 643 C C . VAL A 1 86 ? -6.852 28.062 10.922 1 98.75 86 VAL A C 1
ATOM 645 O O . VAL A 1 86 ? -6.227 27.203 10.297 1 98.75 86 VAL A O 1
ATOM 648 N N . ALA A 1 87 ? -7.957 27.812 11.617 1 97.06 87 ALA A N 1
ATOM 649 C CA . ALA A 1 87 ? -8.406 26.438 11.859 1 97.06 87 ALA A CA 1
ATOM 650 C C . ALA A 1 87 ? -9.891 26.281 11.516 1 97.06 87 ALA A C 1
ATOM 652 O O . ALA A 1 87 ? -10.617 25.562 12.203 1 97.06 87 ALA A O 1
ATOM 653 N N . THR A 1 88 ? -10.375 27.062 10.586 1 95.81 88 THR A N 1
ATOM 654 C CA . THR A 1 88 ? -11.695 26.891 9.984 1 95.81 88 THR A CA 1
ATOM 655 C C . THR A 1 88 ? -11.742 25.641 9.109 1 95.81 88 THR A C 1
ATOM 657 O O . THR A 1 88 ? -10.719 25 8.891 1 95.81 88 THR A O 1
ATOM 660 N N . PRO A 1 89 ? -12.969 25.234 8.641 1 93.69 89 PRO A N 1
ATOM 661 C CA . PRO A 1 89 ? -12.969 24.172 7.645 1 93.69 89 PRO A CA 1
ATOM 662 C C . PRO A 1 89 ? -12.086 24.484 6.438 1 93.69 89 PRO A C 1
ATOM 664 O O . PRO A 1 89 ? -11.961 25.641 6.047 1 93.69 89 PRO A O 1
ATOM 667 N N . HIS A 1 90 ? -11.438 23.453 5.859 1 93.81 90 HIS A N 1
ATOM 668 C CA . HIS A 1 90 ? -10.422 23.703 4.844 1 93.81 90 HIS A CA 1
ATOM 669 C C . HIS A 1 90 ? -11.023 24.344 3.602 1 93.81 90 HIS A C 1
ATOM 671 O O . HIS A 1 90 ? -10.328 25.016 2.838 1 93.81 90 HIS A O 1
ATOM 677 N N . SER A 1 91 ? -12.352 24.266 3.488 1 96.88 91 SER A N 1
ATOM 678 C CA . SER A 1 91 ? -13.023 24.984 2.416 1 96.88 91 SER A CA 1
ATOM 679 C C . SER A 1 91 ? -12.836 26.5 2.562 1 96.88 91 SER A C 1
ATOM 681 O O . SER A 1 91 ? -12.992 27.25 1.596 1 96.88 91 SER A O 1
ATOM 683 N N . HIS A 1 92 ? -12.508 26.969 3.748 1 97.25 92 HIS A N 1
ATOM 684 C CA . HIS A 1 92 ? -12.461 28.391 4.039 1 97.25 92 HIS A CA 1
ATOM 685 C C . HIS A 1 92 ? -11.023 28.859 4.254 1 97.25 92 HIS A C 1
ATOM 687 O O . HIS A 1 92 ? -10.781 30.062 4.449 1 97.25 92 HIS A O 1
ATOM 693 N N . HIS A 1 93 ? -10.078 27.938 4.223 1 98.62 93 HIS A N 1
ATOM 694 C CA . HIS A 1 93 ? -8.703 28.266 4.555 1 98.62 93 HIS A CA 1
ATOM 695 C C . HIS A 1 93 ? -8.188 29.422 3.688 1 98.62 93 HIS A C 1
ATOM 697 O O . HIS A 1 93 ? -7.609 30.375 4.199 1 98.62 93 HIS A O 1
ATOM 703 N N . PHE A 1 94 ? -8.414 29.281 2.375 1 98.81 94 PHE A N 1
ATOM 704 C CA . PHE A 1 94 ? -7.879 30.281 1.453 1 98.81 94 PHE A CA 1
ATOM 705 C C . PHE A 1 94 ? -8.383 31.672 1.813 1 98.81 94 PHE A C 1
ATOM 707 O O . PHE A 1 94 ? -7.59 32.594 1.994 1 98.81 94 PHE A O 1
ATOM 714 N N . GLN A 1 95 ? -9.672 31.844 1.96 1 98.62 95 GLN A N 1
ATOM 715 C CA . GLN A 1 95 ? -10.289 33.125 2.26 1 98.62 95 GLN A CA 1
ATOM 716 C C . GLN A 1 95 ? -9.789 33.688 3.596 1 98.62 95 GLN A C 1
ATOM 718 O O . GLN A 1 95 ? -9.445 34.875 3.699 1 98.62 95 GLN A O 1
ATOM 723 N N . ASN A 1 96 ? -9.727 32.812 4.582 1 98.69 96 ASN A N 1
ATOM 724 C CA . ASN A 1 96 ? -9.391 33.281 5.93 1 98.69 96 ASN A CA 1
ATOM 725 C C . ASN A 1 96 ? -7.906 33.562 6.066 1 98.69 96 ASN A C 1
ATOM 727 O O . ASN A 1 96 ? -7.523 34.531 6.758 1 98.69 96 ASN A O 1
ATOM 731 N N . ALA A 1 97 ? -7.059 32.75 5.449 1 98.88 97 ALA A N 1
ATOM 732 C CA . ALA A 1 97 ? -5.629 33.062 5.453 1 98.88 97 ALA A CA 1
ATOM 733 C C . ALA A 1 97 ? -5.328 34.344 4.711 1 98.88 97 ALA A C 1
ATOM 735 O O . ALA A 1 97 ? -4.512 35.156 5.16 1 98.88 97 ALA A O 1
ATOM 736 N N . MET A 1 98 ? -6 34.562 3.562 1 98.88 98 MET A N 1
ATOM 737 C CA . MET A 1 98 ? -5.848 35.812 2.82 1 98.88 98 MET A CA 1
ATOM 738 C C . MET A 1 98 ? -6.242 37 3.68 1 98.88 98 MET A C 1
ATOM 740 O O . MET A 1 98 ? -5.543 38 3.699 1 98.88 98 MET A O 1
ATOM 744 N N . LEU A 1 99 ? -7.367 36.875 4.375 1 98.81 99 LEU A N 1
ATOM 745 C CA . LEU A 1 99 ? -7.832 37.938 5.262 1 98.81 99 LEU A CA 1
ATOM 746 C C . LEU A 1 99 ? -6.754 38.312 6.27 1 98.81 99 LEU A C 1
ATOM 748 O O . LEU A 1 99 ? -6.484 39.5 6.477 1 98.81 99 LEU A O 1
ATOM 752 N N . ALA A 1 100 ? -6.125 37.312 6.895 1 98.88 100 ALA A N 1
ATOM 753 C CA . ALA A 1 100 ? -5.07 37.562 7.879 1 98.88 100 ALA A CA 1
ATOM 754 C C . ALA A 1 100 ? -3.855 38.219 7.227 1 98.88 100 ALA A C 1
ATOM 756 O O . ALA A 1 100 ? -3.348 39.219 7.727 1 98.88 100 ALA A O 1
ATOM 757 N N . LEU A 1 101 ? -3.398 37.719 6.113 1 98.88 101 LEU A N 1
ATOM 758 C CA . LEU A 1 101 ? -2.227 38.219 5.418 1 98.88 101 LEU A CA 1
ATOM 759 C C . LEU A 1 101 ? -2.465 39.656 4.957 1 98.88 101 LEU A C 1
ATOM 761 O O . LEU A 1 101 ? -1.583 40.531 5.09 1 98.88 101 LEU A O 1
ATOM 765 N N . GLU A 1 102 ? -3.645 39.906 4.461 1 98.56 102 GLU A N 1
ATOM 766 C CA . GLU A 1 102 ? -3.969 41.25 3.953 1 98.56 102 GLU A CA 1
ATOM 767 C C . GLU A 1 102 ? -3.949 42.281 5.074 1 98.56 102 GLU A C 1
ATOM 769 O O . GLU A 1 102 ? -3.756 43.469 4.82 1 98.56 102 GLU A O 1
ATOM 774 N N . HIS A 1 103 ? -4.082 41.844 6.293 1 98.62 103 HIS A N 1
ATOM 775 C CA . HIS A 1 103 ? -4.07 42.75 7.434 1 98.62 103 HIS A CA 1
ATOM 776 C C . HIS A 1 103 ? -2.729 42.719 8.156 1 98.62 103 HIS A C 1
ATOM 778 O O . HIS A 1 103 ? -2.629 43.125 9.312 1 98.62 103 HIS A O 1
ATOM 784 N N . GLY A 1 104 ? -1.758 42.062 7.566 1 98.69 104 GLY A N 1
ATOM 785 C CA . GLY A 1 104 ? -0.389 42.156 8.055 1 98.69 104 GLY A CA 1
ATOM 786 C C . GLY A 1 104 ? -0.087 41.125 9.141 1 98.69 104 GLY A C 1
ATOM 787 O O . GLY A 1 104 ? 0.867 41.312 9.906 1 98.69 104 GLY A O 1
ATOM 788 N N . LYS A 1 105 ? -0.908 40.156 9.258 1 98.94 105 LYS A N 1
ATOM 789 C CA . LYS A 1 105 ? -0.689 39.125 10.289 1 98.94 105 LYS A CA 1
ATOM 790 C C . LYS A 1 105 ? 0.072 37.938 9.719 1 98.94 105 LYS A C 1
ATOM 792 O O . LYS A 1 105 ? -0.147 37.531 8.578 1 98.94 105 LYS A O 1
ATOM 797 N N . HIS A 1 106 ? 1.062 37.375 10.5 1 98.94 106 HIS A N 1
ATOM 798 C CA . HIS A 1 106 ? 1.6 36.062 10.188 1 98.94 106 HIS A CA 1
ATOM 799 C C . HIS A 1 106 ? 0.524 34.969 10.297 1 98.94 106 HIS A C 1
ATOM 801 O O . HIS A 1 106 ? -0.504 35.188 10.945 1 98.94 106 HIS A O 1
ATOM 807 N N . VAL A 1 107 ? 0.768 33.844 9.609 1 98.94 107 VAL A N 1
ATOM 808 C CA . VAL A 1 107 ? -0.311 32.844 9.562 1 98.94 107 VAL A CA 1
ATOM 809 C C . VAL A 1 107 ? 0.254 31.453 9.789 1 98.94 107 VAL A C 1
ATOM 811 O O . VAL A 1 107 ? 1.269 31.078 9.195 1 98.94 107 VAL A O 1
ATOM 814 N N . LEU A 1 108 ? -0.3 30.688 10.695 1 98.94 108 LEU A N 1
ATOM 815 C CA . LEU A 1 108 ? -0.284 29.234 10.75 1 98.94 108 LEU A CA 1
ATOM 816 C C . LEU A 1 108 ? -1.633 28.656 10.328 1 98.94 108 LEU A C 1
ATOM 818 O O . LEU A 1 108 ? -2.623 28.797 11.047 1 98.94 108 LEU A O 1
ATOM 822 N N . CYS A 1 109 ? -1.7 28.047 9.164 1 98.88 109 CYS A N 1
ATOM 823 C CA . CYS A 1 109 ? -2.957 27.562 8.602 1 98.88 109 CYS A CA 1
ATOM 824 C C . CYS A 1 109 ? -3.047 26.047 8.711 1 98.88 109 CYS A C 1
ATOM 826 O O . CYS A 1 109 ? -2.141 25.328 8.273 1 98.88 109 CYS A O 1
ATOM 828 N N . GLU A 1 110 ? -4.086 25.531 9.203 1 98.5 110 GLU A N 1
ATOM 829 C CA . GLU A 1 110 ? -4.324 24.109 9.359 1 98.5 110 GLU A CA 1
ATOM 830 C C . GLU A 1 110 ? -4.238 23.375 8.023 1 98.5 110 GLU A C 1
ATOM 832 O O . GLU A 1 110 ? -4.484 23.969 6.969 1 98.5 110 GLU A O 1
ATOM 837 N N . LYS A 1 111 ? -3.867 22.125 8.094 1 98.5 111 LYS A N 1
ATOM 838 C CA . LYS A 1 111 ? -3.904 21.234 6.941 1 98.5 111 LYS A CA 1
ATOM 839 C C . LYS A 1 111 ? -5.32 20.734 6.684 1 98.5 111 LYS A C 1
ATOM 841 O O . LYS A 1 111 ? -6.141 20.656 7.602 1 98.5 111 LYS A O 1
ATOM 846 N N . ALA A 1 112 ? -5.672 20.312 5.598 1 97.75 112 ALA A N 1
ATOM 847 C CA . ALA A 1 112 ? -4.898 20.594 4.391 1 97.75 112 ALA A CA 1
ATOM 848 C C . ALA A 1 112 ? -4.82 22.094 4.121 1 97.75 112 ALA A C 1
ATOM 850 O O . ALA A 1 112 ? -5.777 22.828 4.383 1 97.75 112 ALA A O 1
ATOM 851 N N . PHE A 1 113 ? -3.811 22.516 3.545 1 98.31 113 PHE A N 1
ATOM 852 C CA . PHE A 1 113 ? -3.473 23.938 3.428 1 98.31 113 PHE A CA 1
ATOM 853 C C . PHE A 1 113 ? -4.621 24.719 2.797 1 98.31 113 PHE A C 1
ATOM 855 O O . PHE A 1 113 ? -5.094 25.703 3.367 1 98.31 113 PHE A O 1
ATOM 862 N N . THR A 1 114 ? -5.043 24.328 1.662 1 98.69 114 THR A N 1
ATOM 863 C CA . THR A 1 114 ? -6.168 24.844 0.887 1 98.69 114 THR A CA 1
ATOM 864 C C . THR A 1 114 ? -6.883 23.719 0.154 1 98.69 114 THR A C 1
ATOM 866 O O . THR A 1 114 ? -6.57 22.547 0.361 1 98.69 114 THR A O 1
ATOM 869 N N . VAL A 1 115 ? -7.883 24.109 -0.623 1 98.44 115 VAL A N 1
ATOM 870 C CA . VAL A 1 115 ? -8.656 23.109 -1.342 1 98.44 115 VAL A CA 1
ATOM 871 C C . VAL A 1 115 ? -7.891 22.656 -2.578 1 98.44 115 VAL A C 1
ATOM 873 O O . VAL A 1 115 ? -7.996 21.484 -2.99 1 98.44 115 VAL A O 1
ATOM 876 N N . ASN A 1 116 ? -7.156 23.531 -3.191 1 98.69 116 ASN A N 1
ATOM 877 C CA . ASN A 1 116 ? -6.359 23.203 -4.371 1 98.69 116 ASN A CA 1
ATOM 878 C C . ASN A 1 116 ? -5.043 23.984 -4.387 1 98.69 116 ASN A C 1
ATOM 880 O O . ASN A 1 116 ? -4.836 24.875 -3.576 1 98.69 116 ASN A O 1
ATOM 884 N N . ALA A 1 117 ? -4.152 23.562 -5.262 1 98.88 117 ALA A N 1
ATOM 885 C CA . ALA A 1 117 ? -2.799 24.094 -5.336 1 98.88 117 ALA A CA 1
ATOM 886 C C . ALA A 1 117 ? -2.818 25.562 -5.773 1 98.88 117 ALA A C 1
ATOM 888 O O . ALA A 1 117 ? -1.984 26.359 -5.336 1 98.88 117 ALA A O 1
ATOM 889 N N . ALA A 1 118 ? -3.736 25.906 -6.609 1 98.88 118 ALA A N 1
ATOM 890 C CA . ALA A 1 118 ? -3.814 27.281 -7.102 1 98.88 118 ALA A CA 1
ATOM 891 C C . ALA A 1 118 ? -4.043 28.266 -5.953 1 98.88 118 ALA A C 1
ATOM 893 O O . ALA A 1 118 ? -3.412 29.328 -5.898 1 98.88 118 ALA A O 1
ATOM 894 N N . GLN A 1 119 ? -4.922 27.938 -5.055 1 98.94 119 GLN A N 1
ATOM 895 C CA . GLN A 1 119 ? -5.172 28.75 -3.869 1 98.94 119 GLN A CA 1
ATOM 896 C C . GLN A 1 119 ? -3.916 28.859 -3.004 1 98.94 119 GLN A C 1
ATOM 898 O O . GLN A 1 119 ? -3.553 29.953 -2.562 1 98.94 119 GLN A O 1
ATOM 903 N N . ALA A 1 120 ? -3.271 27.75 -2.791 1 98.94 120 ALA A N 1
ATOM 904 C CA . ALA A 1 120 ? -2.059 27.719 -1.976 1 98.94 120 ALA A CA 1
ATOM 905 C C . ALA A 1 120 ? -0.977 28.609 -2.57 1 98.94 120 ALA A C 1
ATOM 907 O O . ALA A 1 120 ? -0.285 29.328 -1.842 1 98.94 120 ALA A O 1
ATOM 908 N N . LYS A 1 121 ? -0.818 28.516 -3.855 1 98.88 121 LYS A N 1
ATOM 909 C CA . LYS A 1 121 ? 0.185 29.328 -4.543 1 98.88 121 LYS A CA 1
ATOM 910 C C . LYS A 1 121 ? -0.053 30.812 -4.312 1 98.88 121 LYS A C 1
ATOM 912 O O . LYS A 1 121 ? 0.892 31.578 -4.07 1 98.88 121 LYS A O 1
ATOM 917 N N . ILE A 1 122 ? -1.264 31.234 -4.371 1 98.94 122 ILE A N 1
ATOM 918 C CA . ILE A 1 122 ? -1.604 32.625 -4.16 1 98.94 122 ILE A CA 1
ATOM 919 C C . ILE A 1 122 ? -1.278 33.031 -2.723 1 98.94 122 ILE A C 1
ATOM 921 O O . ILE A 1 122 ? -0.749 34.125 -2.479 1 98.94 122 ILE A O 1
ATOM 925 N N . LEU A 1 123 ? -1.618 32.188 -1.769 1 98.94 123 LEU A N 1
ATOM 926 C CA . LEU A 1 123 ? -1.273 32.469 -0.38 1 98.94 123 LEU A CA 1
ATOM 927 C C . LEU A 1 123 ? 0.231 32.656 -0.223 1 98.94 123 LEU A C 1
ATOM 929 O O . LEU A 1 123 ? 0.67 33.594 0.435 1 98.94 123 LEU A O 1
ATOM 933 N N . VAL A 1 124 ? 1.011 31.75 -0.815 1 98.88 124 VAL A N 1
ATOM 934 C CA . VAL A 1 124 ? 2.467 31.797 -0.72 1 98.88 124 VAL A CA 1
ATOM 935 C C . VAL A 1 124 ? 2.986 33.094 -1.339 1 98.88 124 VAL A C 1
ATOM 937 O O . VAL A 1 124 ? 3.809 33.781 -0.737 1 98.88 124 VAL A O 1
ATOM 940 N N . GLU A 1 125 ? 2.52 33.406 -2.498 1 98.81 125 GLU A N 1
ATOM 941 C CA . GLU A 1 125 ? 2.939 34.625 -3.186 1 98.81 125 GLU A CA 1
ATOM 942 C C . GLU A 1 125 ? 2.588 35.844 -2.371 1 98.81 125 GLU A C 1
ATOM 944 O O . GLU A 1 125 ? 3.391 36.781 -2.27 1 98.81 125 GLU A O 1
ATOM 949 N N . THR A 1 126 ? 1.399 35.875 -1.812 1 98.88 126 THR A N 1
ATOM 950 C CA . THR A 1 126 ? 0.948 37.031 -1.013 1 98.88 126 THR A CA 1
ATOM 951 C C . THR A 1 126 ? 1.818 37.188 0.23 1 98.88 126 THR A C 1
ATOM 953 O O . THR A 1 126 ? 2.25 38.281 0.549 1 98.88 126 THR A O 1
ATOM 956 N N . ALA A 1 127 ? 2.062 36.094 0.934 1 98.94 127 ALA A N 1
ATOM 957 C CA . ALA A 1 127 ? 2.906 36.156 2.125 1 98.94 127 ALA A CA 1
ATOM 958 C C . ALA A 1 127 ? 4.297 36.688 1.791 1 98.94 127 ALA A C 1
ATOM 960 O O . ALA A 1 127 ? 4.84 37.531 2.521 1 98.94 127 ALA A O 1
ATOM 961 N N . ARG A 1 128 ? 4.855 36.219 0.721 1 98.69 128 ARG A N 1
ATOM 962 C CA . ARG A 1 128 ? 6.188 36.625 0.304 1 98.69 128 ARG A CA 1
ATOM 963 C C . ARG A 1 128 ? 6.195 38.125 -0.061 1 98.69 128 ARG A C 1
ATOM 965 O O . ARG A 1 128 ? 7.086 38.875 0.361 1 98.69 128 ARG A O 1
ATOM 972 N N . LYS A 1 129 ? 5.25 38.5 -0.835 1 98.62 129 LYS A N 1
ATOM 973 C CA . LYS A 1 129 ? 5.152 39.906 -1.247 1 98.62 129 LYS A CA 1
ATOM 974 C C . LYS A 1 129 ? 5.051 40.844 -0.037 1 98.62 129 LYS A C 1
ATOM 976 O O . LYS A 1 129 ? 5.633 41.906 -0.028 1 98.62 129 LYS A O 1
ATOM 981 N N . LYS A 1 130 ? 4.379 40.438 0.972 1 98.62 130 LYS A N 1
ATOM 982 C CA . LYS A 1 130 ? 4.137 41.25 2.152 1 98.62 130 LYS A CA 1
ATOM 983 C C . LYS A 1 130 ? 5.199 41.031 3.221 1 98.62 130 LYS A C 1
ATOM 985 O O . LYS A 1 130 ? 5.168 41.625 4.285 1 98.62 130 LYS A O 1
ATOM 990 N N . GLU A 1 131 ? 6.098 40.062 2.934 1 98.69 131 GLU A N 1
ATOM 991 C CA . GLU A 1 13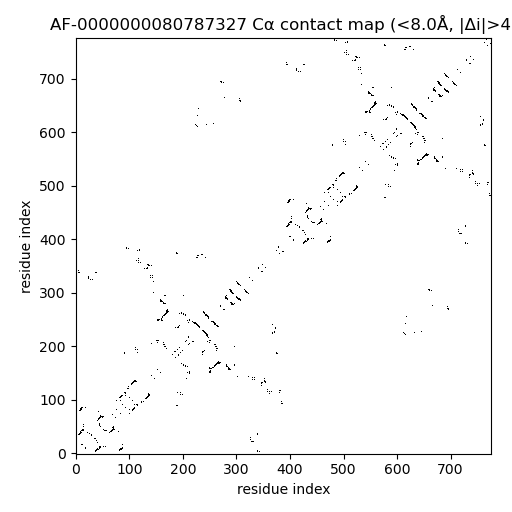1 ? 7.152 39.656 3.863 1 98.69 131 GLU A CA 1
ATOM 992 C C . GLU A 1 131 ? 6.574 39.188 5.191 1 98.69 131 GLU A C 1
ATOM 994 O O . GLU A 1 131 ? 7.004 39.625 6.258 1 98.69 131 GLU A O 1
ATOM 999 N N . LEU A 1 132 ? 5.59 38.344 5.109 1 98.88 132 LEU A N 1
ATOM 1000 C CA . LEU A 1 132 ? 4.949 37.75 6.277 1 98.88 132 LEU A CA 1
ATOM 1001 C C . LEU A 1 132 ? 5.242 36.25 6.355 1 98.88 132 LEU A C 1
ATOM 1003 O O . LEU A 1 132 ? 5.406 35.594 5.324 1 98.88 132 LEU A O 1
ATOM 1007 N N . PHE A 1 133 ? 5.254 35.75 7.598 1 98.88 133 PHE A N 1
ATOM 1008 C CA . PHE A 1 133 ? 5.414 34.344 7.855 1 98.88 133 PHE A CA 1
ATOM 1009 C C . PHE A 1 133 ? 4.137 33.562 7.512 1 98.88 133 PHE A C 1
ATOM 1011 O O . PHE A 1 133 ? 3.035 34.031 7.812 1 98.88 133 PHE A O 1
ATOM 1018 N N . LEU A 1 134 ? 4.297 32.469 6.809 1 98.94 134 LEU A N 1
ATOM 1019 C CA . LEU A 1 134 ? 3.223 31.562 6.473 1 98.94 134 LEU A CA 1
ATOM 1020 C C . LEU A 1 134 ? 3.68 30.109 6.641 1 98.94 134 LEU A C 1
ATOM 1022 O O . LEU A 1 134 ? 4.785 29.75 6.23 1 98.94 134 LEU A O 1
ATOM 1026 N N . MET A 1 135 ? 2.846 29.328 7.285 1 98.94 135 MET A N 1
ATOM 1027 C CA . MET A 1 135 ? 3.186 27.922 7.484 1 98.94 135 MET A CA 1
ATOM 1028 C C . MET A 1 135 ? 1.932 27.047 7.496 1 98.94 135 MET A C 1
ATOM 1030 O O . MET A 1 135 ? 0.911 27.438 8.07 1 98.94 135 MET A O 1
ATOM 1034 N N . GLU A 1 136 ? 1.989 25.938 6.738 1 98.88 136 GLU A N 1
ATOM 1035 C CA . GLU A 1 136 ? 0.962 24.906 6.871 1 98.88 136 GLU A CA 1
ATOM 1036 C C . GLU A 1 136 ? 1.104 24.156 8.195 1 98.88 136 GLU A C 1
ATOM 1038 O O . GLU A 1 136 ? 2.205 23.75 8.562 1 98.88 136 GLU A O 1
ATOM 1043 N N . ALA A 1 137 ? 0.011 24.031 8.875 1 98.69 137 ALA A N 1
ATOM 1044 C CA . ALA A 1 137 ? 0.022 23.375 10.18 1 98.69 137 ALA A CA 1
ATOM 1045 C C . ALA A 1 137 ? -0.063 21.859 10.023 1 98.69 137 ALA A C 1
ATOM 1047 O O . ALA A 1 137 ? -1.149 21.281 10.109 1 98.69 137 ALA A O 1
ATOM 1048 N N . VAL A 1 138 ? 1.04 21.219 9.836 1 98.5 138 VAL A N 1
ATOM 1049 C CA . VAL A 1 138 ? 1.188 19.766 9.875 1 98.5 138 VAL A CA 1
ATOM 1050 C C . VAL A 1 138 ? 1.952 19.359 11.133 1 98.5 138 VAL A C 1
ATOM 1052 O O . VAL A 1 138 ? 3.158 19.109 11.078 1 98.5 138 VAL A O 1
ATOM 1055 N N . TRP A 1 139 ? 1.25 19.203 12.18 1 98.5 139 TRP A N 1
ATOM 1056 C CA . TRP A 1 139 ? 1.851 19.094 13.5 1 98.5 139 TRP A CA 1
ATOM 1057 C C . TRP A 1 139 ? 2.746 17.859 13.594 1 98.5 139 TRP A C 1
ATOM 1059 O O . TRP A 1 139 ? 3.781 17.875 14.258 1 98.5 139 TRP A O 1
ATOM 1069 N N . THR A 1 140 ? 2.457 16.859 12.781 1 98.12 140 THR A N 1
ATOM 1070 C CA . THR A 1 140 ? 3.193 15.594 12.773 1 98.12 140 THR A CA 1
ATOM 1071 C C . THR A 1 140 ? 4.664 15.836 12.438 1 98.12 140 THR A C 1
ATOM 1073 O O . THR A 1 140 ? 5.543 15.141 12.953 1 98.12 140 THR A O 1
ATOM 1076 N N . ARG A 1 141 ? 4.918 16.828 11.641 1 98.25 141 ARG A N 1
ATOM 1077 C CA . ARG A 1 141 ? 6.266 17.125 11.164 1 98.25 141 ARG A CA 1
ATOM 1078 C C . ARG A 1 141 ? 7.184 17.516 12.32 1 98.25 141 ARG A C 1
ATOM 1080 O O . ARG A 1 141 ? 8.406 17.391 12.211 1 98.25 141 ARG A O 1
ATOM 1087 N N . TYR A 1 142 ? 6.621 17.891 13.422 1 98.25 142 TYR A N 1
ATOM 1088 C CA . TYR A 1 142 ? 7.426 18.531 14.461 1 98.25 142 TYR A CA 1
ATOM 1089 C C . TYR A 1 142 ? 7.578 17.609 15.664 1 98.25 142 TYR A C 1
ATOM 1091 O O . TYR A 1 142 ? 8.281 17.938 16.625 1 98.25 142 TYR A O 1
ATOM 1099 N N . PHE A 1 143 ? 6.895 16.422 15.625 1 98.19 143 PHE A N 1
ATOM 1100 C CA . PHE A 1 143 ? 7.062 15.453 16.703 1 98.19 143 PHE A CA 1
ATOM 1101 C C . PHE A 1 143 ? 8.516 15 16.812 1 98.19 143 PHE A C 1
ATOM 1103 O O . PHE A 1 143 ? 9.133 14.648 15.797 1 98.19 143 PHE A O 1
ATOM 1110 N N . PRO A 1 144 ? 9.125 15.047 18.031 1 97.94 144 PRO A N 1
ATOM 1111 C CA . PRO A 1 144 ? 10.484 14.539 18.172 1 97.94 144 PRO A CA 1
ATOM 1112 C C . PRO A 1 144 ? 10.664 13.148 17.562 1 97.94 144 PRO A C 1
ATOM 1114 O O . PRO A 1 144 ? 11.711 12.859 16.969 1 97.94 144 PRO A O 1
ATOM 1117 N N . LEU A 1 145 ? 9.711 12.328 17.672 1 98 145 LEU A N 1
ATOM 1118 C CA . LEU A 1 145 ? 9.727 11 17.078 1 98 145 LEU A CA 1
ATOM 1119 C C . LEU A 1 145 ? 9.914 11.086 15.57 1 98 145 LEU A C 1
ATOM 1121 O O . LEU A 1 145 ? 10.734 10.359 15.008 1 98 145 LEU A O 1
ATOM 1125 N N . CYS A 1 146 ? 9.188 11.914 14.883 1 98.62 146 CYS A N 1
ATOM 1126 C CA . CYS A 1 146 ? 9.258 12.062 13.438 1 98.62 146 CYS A CA 1
ATOM 1127 C C . CYS A 1 146 ? 10.586 12.68 13.016 1 98.62 146 CYS A C 1
ATOM 1129 O O . CYS A 1 146 ? 11.172 12.281 12.008 1 98.62 146 CYS A O 1
ATOM 1131 N N . VAL A 1 147 ? 11.039 13.648 13.781 1 98.38 147 VAL A N 1
ATOM 1132 C CA . VAL A 1 147 ? 12.344 14.25 13.523 1 98.38 147 VAL A CA 1
ATOM 1133 C C . VAL A 1 147 ? 13.43 13.18 13.602 1 98.38 147 VAL A C 1
ATOM 1135 O O . VAL A 1 147 ? 14.297 13.102 12.727 1 98.38 147 VAL A O 1
ATOM 1138 N N . GLU A 1 148 ? 13.367 12.383 14.656 1 98.44 148 GLU A N 1
ATOM 1139 C CA . GLU A 1 148 ? 14.344 11.32 14.844 1 98.44 148 GLU A CA 1
ATOM 1140 C C . GLU A 1 148 ? 14.32 10.336 13.672 1 98.44 148 GLU A C 1
ATOM 1142 O O . GLU A 1 148 ? 15.375 9.93 13.18 1 98.44 148 GLU A O 1
ATOM 1147 N N . ILE A 1 149 ? 13.164 9.938 13.211 1 98.81 149 ILE A N 1
ATOM 1148 C CA . ILE A 1 149 ? 13.031 9.016 12.086 1 98.81 149 ILE A CA 1
ATOM 1149 C C . ILE A 1 149 ? 13.688 9.617 10.844 1 98.81 149 ILE A C 1
ATOM 1151 O O . ILE A 1 149 ? 14.422 8.938 10.133 1 98.81 149 ILE A O 1
ATOM 1155 N N . ARG A 1 150 ? 13.414 10.906 10.547 1 98.81 150 ARG A N 1
ATOM 1156 C CA . ARG A 1 150 ? 14.039 11.555 9.398 1 98.81 150 ARG A CA 1
ATOM 1157 C C . ARG A 1 150 ? 15.562 11.539 9.531 1 98.81 150 ARG A C 1
ATOM 1159 O O . ARG A 1 150 ? 16.266 11.32 8.547 1 98.81 150 ARG A O 1
ATOM 1166 N N . GLU A 1 151 ? 16.062 11.75 10.766 1 98.69 151 GLU A N 1
ATOM 1167 C CA . GLU A 1 151 ? 17.5 11.734 10.984 1 98.69 151 GLU A CA 1
ATOM 1168 C C . GLU A 1 151 ? 18.078 10.344 10.742 1 98.69 151 GLU A C 1
ATOM 1170 O O . GLU A 1 151 ? 19.172 10.203 10.18 1 98.69 151 GLU A O 1
ATOM 1175 N N . LEU A 1 152 ? 17.391 9.328 11.227 1 98.62 152 LEU A N 1
ATOM 1176 C CA . LEU A 1 152 ? 17.812 7.953 10.992 1 98.62 152 LEU A CA 1
ATOM 1177 C C . LEU A 1 152 ? 17.906 7.656 9.5 1 98.62 152 LEU A C 1
ATOM 1179 O O . LEU A 1 152 ? 18.875 7.039 9.047 1 98.62 152 LEU A O 1
ATOM 1183 N N . VAL A 1 153 ? 16.922 8.117 8.719 1 98.75 153 VAL A N 1
ATOM 1184 C CA . VAL A 1 153 ? 16.891 7.918 7.27 1 98.75 153 VAL A CA 1
ATOM 1185 C C . VAL A 1 153 ? 18.062 8.656 6.621 1 98.75 153 VAL A C 1
ATOM 1187 O O . VAL A 1 153 ? 18.781 8.086 5.801 1 98.75 153 VAL A O 1
ATOM 1190 N N . LYS A 1 154 ? 18.297 9.891 7.012 1 98.56 154 LYS A N 1
ATOM 1191 C CA . LYS A 1 154 ? 19.375 10.711 6.453 1 98.56 154 LYS A CA 1
ATOM 1192 C C . LYS A 1 154 ? 20.734 10.086 6.711 1 98.56 154 LYS A C 1
ATOM 1194 O O . LYS A 1 154 ? 21.641 10.195 5.879 1 98.56 154 LYS A O 1
ATOM 1199 N N . ARG A 1 155 ? 20.844 9.43 7.844 1 98 155 ARG A N 1
ATOM 1200 C CA . ARG A 1 155 ? 22.125 8.836 8.227 1 98 155 ARG A CA 1
ATOM 1201 C C . ARG A 1 155 ? 22.297 7.469 7.578 1 98 155 ARG A C 1
ATOM 1203 O O . ARG A 1 155 ? 23.375 6.863 7.684 1 98 155 ARG A O 1
ATOM 1210 N N . GLY A 1 156 ? 21.297 6.977 6.957 1 97.56 156 GLY A N 1
ATOM 1211 C CA . GLY A 1 156 ? 21.391 5.715 6.242 1 97.56 156 GLY A CA 1
ATOM 1212 C C . GLY A 1 156 ? 21.219 4.504 7.141 1 97.56 156 GLY A C 1
ATOM 1213 O O . GLY A 1 156 ? 21.734 3.424 6.848 1 97.56 156 GLY A O 1
ATOM 1214 N N . GLU A 1 157 ? 20.422 4.676 8.234 1 96.88 157 GLU A N 1
ATOM 1215 C CA . GLU A 1 157 ? 20.25 3.615 9.227 1 96.88 157 GLU A CA 1
ATOM 1216 C C . GLU A 1 157 ? 19.688 2.352 8.594 1 96.88 157 GLU A C 1
ATOM 1218 O O . GLU A 1 157 ? 20.016 1.238 9 1 96.88 157 GLU A O 1
ATOM 1223 N N . ILE A 1 158 ? 18.844 2.488 7.586 1 97.44 158 ILE A N 1
ATOM 1224 C CA . ILE A 1 158 ? 18.234 1.329 6.957 1 97.44 158 ILE A CA 1
ATOM 1225 C C . ILE A 1 158 ? 18.609 1.279 5.477 1 97.44 158 ILE A C 1
ATOM 1227 O O . ILE A 1 158 ? 17.859 0.742 4.656 1 97.44 158 ILE A O 1
ATOM 1231 N N . GLY A 1 159 ? 19.719 1.841 5.105 1 96.69 159 GLY A N 1
ATOM 1232 C CA . GLY A 1 159 ? 20.156 1.881 3.721 1 96.69 159 GLY A CA 1
ATOM 1233 C C . GLY A 1 159 ? 19.375 2.869 2.877 1 96.69 159 GLY A C 1
ATOM 1234 O O . GLY A 1 159 ? 18.969 3.926 3.365 1 96.69 159 GLY A O 1
ATOM 1235 N N . GLU A 1 160 ? 19.328 2.58 1.608 1 97.38 160 GLU A N 1
ATOM 1236 C CA . GLU A 1 160 ? 18.562 3.416 0.694 1 97.38 160 GLU A CA 1
ATOM 1237 C C . GLU A 1 160 ? 17.078 3.119 0.8 1 97.38 160 GLU A C 1
ATOM 1239 O O . GLU A 1 160 ? 16.641 1.974 0.636 1 97.38 160 GLU A O 1
ATOM 1244 N N . VAL A 1 161 ? 16.297 4.141 1.115 1 98.75 161 VAL A N 1
ATOM 1245 C CA . VAL A 1 161 ? 14.852 3.932 1.23 1 98.75 161 VAL A CA 1
ATOM 1246 C C . VAL A 1 161 ? 14.234 3.818 -0.161 1 98.75 161 VAL A C 1
ATOM 1248 O O . VAL A 1 161 ? 14.344 4.742 -0.972 1 98.75 161 VAL A O 1
ATOM 1251 N N . LEU A 1 162 ? 13.562 2.684 -0.407 1 98.56 162 LEU A N 1
ATOM 1252 C CA . LEU A 1 162 ? 13.07 2.414 -1.754 1 98.56 162 LEU A CA 1
ATOM 1253 C C . LEU A 1 162 ? 11.547 2.363 -1.775 1 98.56 162 LEU A C 1
ATOM 1255 O O . LEU A 1 162 ? 10.938 2.42 -2.844 1 98.56 162 LEU A O 1
ATOM 1259 N N . ARG A 1 163 ? 10.93 2.297 -0.644 1 98.88 163 ARG A N 1
ATOM 1260 C CA . ARG A 1 163 ? 9.477 2.236 -0.603 1 98.88 163 ARG A CA 1
ATOM 1261 C C . ARG A 1 163 ? 8.945 2.771 0.722 1 98.88 163 ARG A C 1
ATOM 1263 O O . ARG A 1 163 ? 9.484 2.463 1.785 1 98.88 163 ARG A O 1
ATOM 1270 N N . VAL A 1 164 ? 7.934 3.588 0.689 1 98.94 164 VAL A N 1
ATOM 1271 C CA . VAL A 1 164 ? 7.188 4.059 1.852 1 98.94 164 VAL A CA 1
ATOM 1272 C C . VAL A 1 164 ? 5.707 3.725 1.688 1 98.94 164 VAL A C 1
ATOM 1274 O O . VAL A 1 164 ? 5.121 3.979 0.634 1 98.94 164 VAL A O 1
ATOM 1277 N N . ILE A 1 165 ? 5.125 3.059 2.664 1 98.94 165 ILE A N 1
ATOM 1278 C CA . ILE A 1 165 ? 3.697 2.775 2.709 1 98.94 165 ILE A CA 1
ATOM 1279 C C . ILE A 1 165 ? 3.066 3.482 3.906 1 98.94 165 ILE A C 1
ATOM 1281 O O . ILE A 1 165 ? 3.551 3.357 5.035 1 98.94 165 ILE A O 1
ATOM 1285 N N . ALA A 1 166 ? 2.062 4.25 3.664 1 98.94 166 ALA A N 1
ATOM 1286 C CA . ALA A 1 166 ? 1.361 4.949 4.738 1 98.94 166 ALA A CA 1
ATOM 1287 C C . ALA A 1 166 ? -0.151 4.863 4.551 1 98.94 166 ALA A C 1
ATOM 1289 O O . ALA A 1 166 ? -0.65 4.961 3.426 1 98.94 166 ALA A O 1
ATOM 1290 N N . ASP A 1 167 ? -0.84 4.652 5.625 1 98.94 167 ASP A N 1
ATOM 1291 C CA . ASP A 1 167 ? -2.293 4.516 5.602 1 98.94 167 ASP A CA 1
ATOM 1292 C C . ASP A 1 167 ? -2.938 5.312 6.734 1 98.94 167 ASP A C 1
ATOM 1294 O O . ASP A 1 167 ? -2.668 5.055 7.91 1 98.94 167 ASP A O 1
ATOM 1298 N N . THR A 1 168 ? -3.756 6.293 6.387 1 98.81 168 THR A N 1
ATOM 1299 C CA . THR A 1 168 ? -4.582 7.016 7.348 1 98.81 168 THR A CA 1
ATOM 1300 C C . THR A 1 168 ? -6.062 6.75 7.094 1 98.81 168 THR A C 1
ATOM 1302 O O . THR A 1 168 ? -6.711 7.469 6.332 1 98.81 168 THR A O 1
ATOM 1305 N N . SER A 1 169 ? -6.59 5.742 7.762 1 98.56 169 SER A N 1
ATOM 1306 C CA . SER A 1 169 ? -7.957 5.289 7.535 1 98.56 169 SER A CA 1
ATOM 1307 C C . SER A 1 169 ? -8.727 5.176 8.844 1 98.56 169 SER A C 1
ATOM 1309 O O . SER A 1 169 ? -8.188 4.707 9.852 1 98.56 169 SER A O 1
ATOM 1311 N N . ALA A 1 170 ? -9.922 5.621 8.93 1 95.06 170 ALA A N 1
ATOM 1312 C CA . ALA A 1 170 ? -10.648 5.922 10.156 1 95.06 170 ALA A CA 1
ATOM 1313 C C . ALA A 1 170 ? -11.5 4.738 10.602 1 95.06 170 ALA A C 1
ATOM 1315 O O . ALA A 1 170 ? -11.656 4.488 11.797 1 95.06 170 ALA A O 1
ATOM 1316 N N . GLY A 1 171 ? -12.156 4.008 9.664 1 94.06 171 GLY A N 1
ATOM 1317 C CA . GLY A 1 171 ? -13.016 2.889 10.016 1 94.06 171 GLY A CA 1
ATOM 1318 C C . GLY A 1 171 ? -14.391 3.316 10.484 1 94.06 171 GLY A C 1
ATOM 1319 O O . GLY A 1 171 ? -14.891 2.818 11.5 1 94.06 171 GLY A O 1
ATOM 1320 N N . SER A 1 172 ? -14.984 4.266 9.828 1 92.06 172 SER A N 1
ATOM 1321 C CA . SER A 1 172 ? -16.312 4.746 10.195 1 92.06 172 SER A CA 1
ATOM 1322 C C . SER A 1 172 ? -17.406 4.031 9.398 1 92.06 172 SER A C 1
ATOM 1324 O O . SER A 1 172 ? -17.141 3.525 8.305 1 92.06 172 SER A O 1
ATOM 1326 N N . ASP A 1 173 ? -18.547 3.891 10.094 1 90.69 173 ASP A N 1
ATOM 1327 C CA . ASP A 1 173 ? -19.766 3.537 9.367 1 90.69 173 ASP A CA 1
ATOM 1328 C C . ASP A 1 173 ? -20.438 4.777 8.773 1 90.69 173 ASP A C 1
ATOM 1330 O O . ASP A 1 173 ? -21.219 5.441 9.445 1 90.69 173 ASP A O 1
ATOM 1334 N N . LEU A 1 174 ? -20.203 5.055 7.621 1 88.56 174 LEU A N 1
ATOM 1335 C CA . LEU A 1 174 ? -20.516 6.32 6.965 1 88.56 174 LEU A CA 1
ATOM 1336 C C . LEU A 1 174 ? -22.016 6.621 7.07 1 88.56 174 LEU A C 1
ATOM 1338 O O . LEU A 1 174 ? -22.406 7.75 7.367 1 88.56 174 LEU A O 1
ATOM 1342 N N . GLU A 1 175 ? -22.844 5.668 6.844 1 88 175 GLU A N 1
ATOM 1343 C CA . GLU A 1 175 ? -24.281 5.871 6.832 1 88 175 GLU A CA 1
ATOM 1344 C C . GLU A 1 175 ? -24.828 6.07 8.25 1 88 175 GLU A C 1
ATOM 1346 O O . GLU A 1 175 ? -25.812 6.781 8.445 1 88 175 GLU A O 1
ATOM 1351 N N . LYS A 1 176 ? -24.125 5.547 9.211 1 88.19 176 LYS A N 1
ATOM 1352 C CA . LYS A 1 176 ? -24.641 5.586 10.578 1 88.19 176 LYS A CA 1
ATOM 1353 C C . LYS A 1 176 ? -23.953 6.68 11.391 1 88.19 176 LYS A C 1
ATOM 1355 O O . LYS A 1 176 ? -24.578 7.281 12.266 1 88.19 176 LYS A O 1
ATOM 1360 N N . ASP A 1 177 ? -22.766 6.945 11.039 1 88.88 177 ASP A N 1
ATOM 1361 C CA . ASP A 1 177 ? -21.969 7.793 11.922 1 88.88 177 ASP A CA 1
ATOM 1362 C C . ASP A 1 177 ? -22.125 9.266 11.555 1 88.88 177 ASP A C 1
ATOM 1364 O O . ASP A 1 177 ? -21.953 10.141 12.406 1 88.88 177 ASP A O 1
ATOM 1368 N N . TRP A 1 178 ? -22.438 9.531 10.344 1 90.25 178 TRP A N 1
ATOM 1369 C CA . TRP A 1 178 ? -22.422 10.93 9.922 1 90.25 178 TRP A CA 1
ATOM 1370 C C . TRP A 1 178 ? -23.672 11.273 9.117 1 90.25 178 TRP A C 1
ATOM 1372 O O . TRP A 1 178 ? -24.141 10.461 8.32 1 90.25 178 TRP A O 1
ATOM 1382 N N . SER A 1 179 ? -24.125 12.445 9.445 1 93.88 179 SER A N 1
ATOM 1383 C CA . SER A 1 179 ? -25.125 13.008 8.539 1 93.88 179 SER A CA 1
ATOM 1384 C C . SER A 1 179 ? -24.484 13.469 7.23 1 93.88 179 SER A C 1
ATOM 1386 O O . SER A 1 179 ? -23.266 13.625 7.156 1 93.88 179 SER A O 1
ATOM 1388 N N . LEU A 1 180 ? -25.266 13.688 6.242 1 94.12 180 LEU A N 1
ATOM 1389 C CA . LEU A 1 180 ? -24.75 14.039 4.922 1 94.12 180 LEU A CA 1
ATOM 1390 C C . LEU A 1 180 ? -24.141 15.43 4.93 1 94.12 180 LEU A C 1
ATOM 1392 O O . LEU A 1 180 ? -23.391 15.789 4.023 1 94.12 180 LEU A O 1
ATOM 1396 N N . ASP A 1 181 ? -24.422 16.203 5.938 1 94.5 181 ASP A N 1
ATOM 1397 C CA . ASP A 1 181 ? -23.875 17.562 6.027 1 94.5 181 ASP A CA 1
ATOM 1398 C C . ASP A 1 181 ? -22.594 17.594 6.855 1 94.5 181 ASP A C 1
ATOM 1400 O O . ASP A 1 181 ? -21.969 18.641 7 1 94.5 181 ASP A O 1
ATOM 1404 N N . HIS A 1 182 ? -22.219 16.438 7.352 1 94.75 182 HIS A N 1
ATOM 1405 C CA . HIS A 1 182 ? -20.984 16.359 8.125 1 94.75 182 HIS A CA 1
ATOM 1406 C C . HIS A 1 182 ? -19.781 16.766 7.281 1 94.75 182 HIS A C 1
ATOM 1408 O O . HIS A 1 182 ? -19.688 16.406 6.105 1 94.75 182 HIS A O 1
ATOM 1414 N N . ARG A 1 183 ? -18.828 17.438 7.906 1 93 183 ARG A N 1
ATOM 1415 C CA . ARG A 1 183 ? -17.688 18.047 7.207 1 93 183 ARG A CA 1
ATOM 1416 C C . ARG A 1 183 ? -16.891 16.984 6.465 1 93 183 ARG A C 1
ATOM 1418 O O . ARG A 1 183 ? -16.25 17.266 5.445 1 93 183 ARG A O 1
ATOM 1425 N N . MET A 1 184 ? -16.969 15.742 6.879 1 94.75 184 MET A N 1
ATOM 1426 C CA . MET A 1 184 ? -16.141 14.68 6.32 1 94.75 184 MET A CA 1
ATOM 1427 C C . MET A 1 184 ? -16.703 14.188 4.992 1 94.75 184 MET A C 1
ATOM 1429 O O . MET A 1 184 ? -15.992 13.562 4.203 1 94.75 184 MET A O 1
ATOM 1433 N N . VAL A 1 185 ? -18.016 14.484 4.789 1 96.25 185 VAL A N 1
ATOM 1434 C CA . VAL A 1 185 ? -18.594 13.898 3.588 1 96.25 185 VAL A CA 1
ATOM 1435 C C . VAL A 1 185 ? -19.297 14.984 2.773 1 96.25 185 VAL A C 1
ATOM 1437 O O . VAL A 1 185 ? -19.797 14.727 1.678 1 96.25 185 VAL A O 1
ATOM 1440 N N . ASN A 1 186 ? -19.344 16.203 3.271 1 96.94 186 ASN A N 1
ATOM 1441 C CA . ASN A 1 186 ? -20.047 17.312 2.627 1 96.94 186 ASN A CA 1
ATOM 1442 C C . ASN A 1 186 ? -19.172 17.984 1.565 1 96.94 186 ASN A C 1
ATOM 1444 O O . ASN A 1 186 ? -18.234 18.703 1.894 1 96.94 186 ASN A O 1
ATOM 1448 N N . ILE A 1 187 ? -19.531 17.906 0.279 1 96.94 187 ILE A N 1
ATOM 1449 C CA . ILE A 1 187 ? -18.75 18.422 -0.83 1 96.94 187 ILE A CA 1
ATOM 1450 C C . ILE A 1 187 ? -18.688 19.938 -0.751 1 96.94 187 ILE A C 1
ATOM 1452 O O . ILE A 1 187 ? -17.703 20.547 -1.197 1 96.94 187 ILE A O 1
ATOM 1456 N N . ASN A 1 188 ? -19.625 20.516 -0.102 1 96.38 188 ASN A N 1
ATOM 1457 C CA . ASN A 1 188 ? -19.688 21.969 0.015 1 96.38 188 ASN A CA 1
ATOM 1458 C C . ASN A 1 188 ? -18.719 22.484 1.079 1 96.38 188 ASN A C 1
ATOM 1460 O O . ASN A 1 188 ? -18.516 23.688 1.202 1 96.38 188 ASN A O 1
ATOM 1464 N N . LEU A 1 189 ? -18.141 21.641 1.773 1 96.94 189 LEU A N 1
ATOM 1465 C CA . LEU A 1 189 ? -17.094 21.969 2.73 1 96.94 189 LEU A CA 1
ATOM 1466 C C . LEU A 1 189 ? -15.781 21.297 2.344 1 96.94 189 LEU A C 1
ATOM 1468 O O . LEU A 1 189 ? -14.898 21.125 3.186 1 96.94 189 LEU A O 1
ATOM 1472 N N . ALA A 1 190 ? -15.734 20.875 1.096 1 97.69 190 ALA A N 1
ATOM 1473 C CA . ALA A 1 190 ? -14.57 20.172 0.557 1 97.69 190 ALA A CA 1
ATOM 1474 C C . ALA A 1 190 ? -14.32 18.875 1.307 1 97.69 190 ALA A C 1
ATOM 1476 O O . ALA A 1 190 ? -13.172 18.484 1.532 1 97.69 190 ALA A O 1
ATOM 1477 N N . GLY A 1 191 ? -15.438 18.25 1.684 1 97.12 191 GLY A N 1
ATOM 1478 C CA . GLY A 1 191 ? -15.352 17.016 2.424 1 97.12 191 GLY A CA 1
ATOM 1479 C C . GLY A 1 191 ? -14.781 15.867 1.603 1 97.12 191 GLY A C 1
ATOM 1480 O O . GLY A 1 191 ? -14.789 15.914 0.371 1 97.12 191 GLY A O 1
ATOM 1481 N N . GLY A 1 192 ? -14.344 14.781 2.352 1 97.62 192 GLY A N 1
ATOM 1482 C CA . GLY A 1 192 ? -13.719 13.602 1.785 1 97.62 192 GLY A CA 1
ATOM 1483 C C . GLY A 1 192 ? -12.484 13.156 2.549 1 97.62 192 GLY A C 1
ATOM 1484 O O . GLY A 1 192 ? -11.93 13.922 3.336 1 97.62 192 GLY A O 1
ATOM 1485 N N . ALA A 1 193 ? -12.078 11.969 2.262 1 98.31 193 ALA A N 1
ATOM 1486 C CA . ALA A 1 193 ? -10.969 11.359 2.994 1 98.31 193 ALA A CA 1
ATOM 1487 C C . ALA A 1 193 ? -9.633 11.969 2.568 1 98.31 193 ALA A C 1
ATOM 1489 O O . ALA A 1 193 ? -8.734 12.141 3.393 1 98.31 193 ALA A O 1
ATOM 1490 N N . LEU A 1 194 ? -9.445 12.336 1.321 1 98.75 194 LEU A N 1
ATOM 1491 C CA . LEU A 1 194 ? -8.148 12.703 0.759 1 98.75 194 LEU A CA 1
ATOM 1492 C C . LEU A 1 194 ? -7.59 13.945 1.445 1 98.75 194 LEU A C 1
ATOM 1494 O O . LEU A 1 194 ? -6.492 13.906 2.012 1 98.75 194 LEU A O 1
ATOM 1498 N N . LEU A 1 195 ? -8.328 15.047 1.497 1 98.62 195 LEU A N 1
ATOM 1499 C CA . LEU A 1 195 ? -7.812 16.297 2.037 1 98.62 195 LEU A CA 1
ATOM 1500 C C . LEU A 1 195 ? -7.664 16.219 3.553 1 98.62 195 LEU A C 1
ATOM 1502 O O . LEU A 1 195 ? -6.668 16.688 4.109 1 98.62 195 LEU A O 1
ATOM 1506 N N . ASP A 1 196 ? -8.609 15.562 4.176 1 97.69 196 ASP A N 1
ATOM 1507 C CA . ASP A 1 196 ? -8.648 15.586 5.633 1 97.69 196 ASP A CA 1
ATOM 1508 C C . ASP A 1 196 ? -7.711 14.531 6.223 1 97.69 196 ASP A C 1
ATOM 1510 O O . ASP A 1 196 ? -6.996 14.805 7.188 1 97.69 196 ASP A O 1
ATOM 1514 N N . LEU A 1 197 ? -7.762 13.312 5.684 1 98.31 197 LEU A N 1
ATOM 1515 C CA . LEU A 1 197 ? -7.02 12.188 6.238 1 98.31 197 LEU A CA 1
ATOM 1516 C C . LEU A 1 197 ? -5.836 11.828 5.348 1 98.31 197 LEU A C 1
ATOM 1518 O O . LEU A 1 197 ? -4.715 11.664 5.832 1 98.31 197 LEU A O 1
ATOM 1522 N N . GLY A 1 198 ? -6.066 11.797 4.027 1 98.75 198 GLY A N 1
ATOM 1523 C CA . GLY A 1 198 ? -5.062 11.375 3.064 1 98.75 198 GLY A CA 1
ATOM 1524 C C . GLY A 1 198 ? -3.807 12.227 3.105 1 98.75 198 GLY A C 1
ATOM 1525 O O . GLY A 1 198 ? -2.709 11.734 2.828 1 98.75 198 GLY A O 1
ATOM 1526 N N . ILE A 1 199 ? -3.957 13.445 3.504 1 98.69 199 ILE A N 1
ATOM 1527 C CA . ILE A 1 199 ? -2.836 14.375 3.59 1 98.69 199 ILE A CA 1
ATOM 1528 C C . ILE A 1 199 ? -1.776 13.82 4.539 1 98.69 199 ILE A C 1
ATOM 1530 O O . ILE A 1 199 ? -0.578 14.023 4.332 1 98.69 199 ILE A O 1
ATOM 1534 N N . TYR A 1 200 ? -2.166 13.07 5.535 1 98.81 200 TYR A N 1
ATOM 1535 C CA . TYR A 1 200 ? -1.204 12.562 6.504 1 98.81 200 TYR A CA 1
ATOM 1536 C C . TYR A 1 200 ? -0.4 11.406 5.922 1 98.81 200 TYR A C 1
ATOM 1538 O O . TYR A 1 200 ? 0.789 11.258 6.215 1 98.81 200 TYR A O 1
ATOM 1546 N N . SER A 1 201 ? -1.042 10.562 5.121 1 98.94 201 SER A N 1
ATOM 1547 C CA . SER A 1 201 ? -0.284 9.539 4.41 1 98.94 201 SER A CA 1
ATOM 1548 C C . SER A 1 201 ? 0.725 10.164 3.451 1 98.94 201 SER A C 1
ATOM 1550 O O . SER A 1 201 ? 1.871 9.711 3.371 1 98.94 201 SER A O 1
ATOM 1552 N N . LEU A 1 202 ? 0.298 11.18 2.783 1 98.94 202 LEU A N 1
ATOM 1553 C CA . LEU A 1 202 ? 1.201 11.883 1.883 1 98.94 202 LEU A CA 1
ATOM 1554 C C . LEU A 1 202 ? 2.32 12.57 2.662 1 98.94 202 LEU A C 1
ATOM 1556 O O . LEU A 1 202 ? 3.461 12.625 2.195 1 98.94 202 LEU A O 1
ATOM 1560 N N . THR A 1 203 ? 1.98 13.086 3.857 1 98.81 203 THR A N 1
ATOM 1561 C CA . THR A 1 203 ? 2.992 13.688 4.715 1 98.81 203 THR A CA 1
ATOM 1562 C C . THR A 1 203 ? 4.125 12.711 4.992 1 98.81 203 THR A C 1
ATOM 1564 O O . THR A 1 203 ? 5.301 13.07 4.906 1 98.81 203 THR A O 1
ATOM 1567 N N . TRP A 1 204 ? 3.822 11.477 5.23 1 98.94 204 TRP A N 1
ATOM 1568 C CA . TRP A 1 204 ? 4.848 10.484 5.523 1 98.94 204 TRP A CA 1
ATOM 1569 C C . TRP A 1 204 ? 5.656 10.148 4.277 1 98.94 204 TRP A C 1
ATOM 1571 O O . TRP A 1 204 ? 6.879 10 4.344 1 98.94 204 TRP A O 1
ATOM 1581 N N . ALA A 1 205 ? 5.023 10.047 3.146 1 98.94 205 ALA A N 1
ATOM 1582 C CA . ALA A 1 205 ? 5.766 9.836 1.905 1 98.94 205 ALA A CA 1
ATOM 1583 C C . ALA A 1 205 ? 6.766 10.961 1.666 1 98.94 205 ALA A C 1
ATOM 1585 O O . ALA A 1 205 ? 7.941 10.703 1.391 1 98.94 205 ALA A O 1
ATOM 1586 N N . PHE A 1 206 ? 6.34 12.188 1.881 1 98.94 206 PHE A N 1
ATOM 1587 C CA . PHE A 1 206 ? 7.141 13.352 1.522 1 98.94 206 PHE A CA 1
ATOM 1588 C C . PHE A 1 206 ? 8.203 13.633 2.584 1 98.94 206 PHE A C 1
ATOM 1590 O O . PHE A 1 206 ? 9.312 14.047 2.262 1 98.94 206 PHE A O 1
ATOM 1597 N N . GLN A 1 207 ? 7.844 13.422 3.879 1 98.81 207 GLN A N 1
ATOM 1598 C CA . GLN A 1 207 ? 8.867 13.75 4.867 1 98.81 207 GLN A CA 1
ATOM 1599 C C . GLN A 1 207 ? 10.039 12.773 4.789 1 98.81 207 GLN A C 1
ATOM 1601 O O . GLN A 1 207 ? 11.148 13.094 5.219 1 98.81 207 GLN A O 1
ATOM 1606 N N . ILE A 1 208 ? 9.797 11.578 4.117 1 98.94 208 ILE A N 1
ATOM 1607 C CA . ILE A 1 208 ? 10.859 10.578 4.023 1 98.94 208 ILE A CA 1
ATOM 1608 C C . ILE A 1 208 ? 11.547 10.68 2.664 1 98.94 208 ILE A C 1
ATOM 1610 O O . ILE A 1 208 ? 12.773 10.781 2.588 1 98.94 208 ILE A O 1
ATOM 1614 N N . LEU A 1 209 ? 10.789 10.773 1.576 1 98.88 209 LEU A N 1
ATOM 1615 C CA . LEU A 1 209 ? 11.352 10.586 0.244 1 98.88 209 LEU A CA 1
ATOM 1616 C C . LEU A 1 209 ? 11.602 11.93 -0.43 1 98.88 209 LEU A C 1
ATOM 1618 O O . LEU A 1 209 ? 12.117 11.984 -1.551 1 98.88 209 LEU A O 1
ATOM 1622 N N . TYR A 1 210 ? 11.234 12.961 0.149 1 98.75 210 TYR A N 1
ATOM 1623 C CA . TYR A 1 210 ? 11.406 14.305 -0.381 1 98.75 210 TYR A CA 1
ATOM 1624 C C . TYR A 1 210 ? 12.188 15.18 0.594 1 98.75 210 TYR A C 1
ATOM 1626 O O . TYR A 1 210 ? 13.312 15.586 0.306 1 98.75 210 TYR A O 1
ATOM 1634 N N . HIS A 1 211 ? 11.727 15.273 1.819 1 98.69 211 HIS A N 1
ATOM 1635 C CA . HIS A 1 211 ? 12.234 16.234 2.791 1 98.69 211 HIS A CA 1
ATOM 1636 C C . HIS A 1 211 ? 13.609 15.828 3.309 1 98.69 211 HIS A C 1
ATOM 1638 O O . HIS A 1 211 ? 14.398 16.688 3.719 1 98.69 211 HIS A O 1
ATOM 1644 N N . THR A 1 212 ? 13.906 14.555 3.326 1 98.69 212 THR A N 1
ATOM 1645 C CA . THR A 1 212 ? 15.164 14.07 3.877 1 98.69 212 THR A CA 1
ATOM 1646 C C . THR A 1 212 ? 16.312 14.32 2.898 1 98.69 212 THR A C 1
ATOM 1648 O O . THR A 1 212 ? 17.484 14.156 3.252 1 98.69 212 THR A O 1
ATOM 1651 N N . LEU A 1 213 ? 16.016 14.703 1.682 1 98.31 213 LEU A N 1
ATOM 1652 C CA . LEU A 1 213 ? 17.047 15.039 0.705 1 98.31 213 LEU A CA 1
ATOM 1653 C C . LEU A 1 213 ? 17.5 16.484 0.865 1 98.31 213 LEU A C 1
ATOM 1655 O O . LEU A 1 213 ? 16.734 17.328 1.32 1 98.31 213 LEU A O 1
ATOM 1659 N N . PRO A 1 214 ? 18.75 16.781 0.495 1 96.5 214 PRO A N 1
ATOM 1660 C CA . PRO A 1 214 ? 19.109 18.188 0.407 1 96.5 214 PRO A CA 1
ATOM 1661 C C . PRO A 1 214 ? 18.156 18.984 -0.484 1 96.5 214 PRO A C 1
ATOM 1663 O O . PRO A 1 214 ? 17.688 18.484 -1.501 1 96.5 214 PRO A O 1
ATOM 1666 N N . PRO A 1 215 ? 17.891 20.203 -0.095 1 95.56 215 PRO A N 1
ATOM 1667 C CA . PRO A 1 215 ? 16.922 21.016 -0.842 1 95.56 215 PRO A CA 1
ATOM 1668 C C . PRO A 1 215 ? 17.188 21 -2.348 1 95.56 215 PRO A C 1
ATOM 1670 O O . PRO A 1 215 ? 16.234 20.922 -3.137 1 95.56 215 PRO A O 1
ATOM 1673 N N . SER A 1 216 ? 18.438 20.953 -2.805 1 95.5 216 SER A N 1
ATOM 1674 C CA . SER A 1 216 ? 18.797 21 -4.219 1 95.5 216 SER A CA 1
ATOM 1675 C C . SER A 1 216 ? 18.406 19.703 -4.926 1 95.5 216 SER A C 1
ATOM 1677 O O . SER A 1 216 ? 18.266 19.672 -6.152 1 95.5 216 SER A O 1
ATOM 1679 N N . ASP A 1 217 ? 18.219 18.609 -4.141 1 96.5 217 ASP A N 1
ATOM 1680 C CA . ASP A 1 217 ? 17.969 17.297 -4.723 1 96.5 217 ASP A CA 1
ATOM 1681 C C . ASP A 1 217 ? 16.5 16.922 -4.641 1 96.5 217 ASP A C 1
ATOM 1683 O O . ASP A 1 217 ? 16.078 15.891 -5.164 1 96.5 217 ASP A O 1
ATOM 1687 N N . ARG A 1 218 ? 15.711 17.797 -3.998 1 97.88 218 ARG A N 1
ATOM 1688 C CA . ARG A 1 218 ? 14.289 17.516 -3.842 1 97.88 218 ARG A CA 1
ATOM 1689 C C . ARG A 1 218 ? 13.547 17.703 -5.156 1 97.88 218 ARG A C 1
ATOM 1691 O O . ARG A 1 218 ? 13.797 18.672 -5.883 1 97.88 218 ARG A O 1
ATOM 1698 N N . ALA A 1 219 ? 12.75 16.75 -5.488 1 97.75 219 ALA A N 1
ATOM 1699 C CA . ALA A 1 219 ? 11.953 16.828 -6.707 1 97.75 219 ALA A CA 1
ATOM 1700 C C . ALA A 1 219 ? 10.562 16.25 -6.488 1 97.75 219 ALA A C 1
ATOM 1702 O O . ALA A 1 219 ? 10.406 15.258 -5.77 1 97.75 219 ALA A O 1
ATOM 1703 N N . ALA A 1 220 ? 9.602 16.859 -7.109 1 98.38 220 ALA A N 1
ATOM 1704 C CA . ALA A 1 220 ? 8.25 16.312 -7.102 1 98.38 220 ALA A CA 1
ATOM 1705 C C . ALA A 1 220 ? 8.234 14.883 -7.625 1 98.38 220 ALA A C 1
ATOM 1707 O O . ALA A 1 220 ? 9.133 14.469 -8.359 1 98.38 220 ALA A O 1
ATOM 1708 N N . PRO A 1 221 ? 7.215 14.094 -7.234 1 98.75 221 PRO A N 1
ATOM 1709 C CA . PRO A 1 221 ? 7.098 12.758 -7.805 1 98.75 221 PRO A CA 1
ATOM 1710 C C . PRO A 1 221 ? 7.098 12.758 -9.336 1 98.75 221 PRO A C 1
ATOM 1712 O O . PRO A 1 221 ? 6.457 13.617 -9.953 1 98.75 221 PRO A O 1
ATOM 1715 N N . SER A 1 222 ? 7.852 11.852 -9.938 1 98.5 222 SER A N 1
ATOM 1716 C CA . SER A 1 222 ? 7.949 11.758 -11.391 1 98.5 222 SER A CA 1
ATOM 1717 C C . SER A 1 222 ? 6.695 11.125 -11.992 1 98.5 222 SER A C 1
ATOM 1719 O O . SER A 1 222 ? 6.445 11.242 -13.195 1 98.5 222 SER A O 1
ATOM 1721 N N . ALA A 1 223 ? 5.914 10.398 -11.18 1 98.5 223 ALA A N 1
ATOM 1722 C CA . ALA A 1 223 ? 4.641 9.82 -11.594 1 98.5 223 ALA A CA 1
ATOM 1723 C C . ALA A 1 223 ? 3.645 9.797 -10.438 1 98.5 223 ALA A C 1
ATOM 1725 O O . ALA A 1 223 ? 4.027 9.57 -9.289 1 98.5 223 ALA A O 1
ATOM 1726 N N . ILE A 1 224 ? 2.416 10.062 -10.711 1 98.81 224 ILE A N 1
ATOM 1727 C CA . ILE A 1 224 ? 1.3 10.023 -9.773 1 98.81 224 ILE A CA 1
ATOM 1728 C C . ILE A 1 224 ? 0.16 9.195 -10.359 1 98.81 224 ILE A C 1
ATOM 1730 O O . ILE A 1 224 ? -0.309 9.469 -11.469 1 98.81 224 ILE A O 1
ATOM 1734 N N . SER A 1 225 ? -0.227 8.141 -9.672 1 98.62 225 SER A N 1
ATOM 1735 C CA . SER A 1 225 ? -1.391 7.336 -10.023 1 98.62 225 SER A CA 1
ATOM 1736 C C . SER A 1 225 ? -2.326 7.164 -8.836 1 98.62 225 SER A C 1
ATOM 1738 O O . SER A 1 225 ? -1.871 7.059 -7.695 1 98.62 225 SER A O 1
ATOM 1740 N N . SER A 1 226 ? -3.582 7.16 -9.133 1 98.69 226 SER A N 1
ATOM 1741 C CA . SER A 1 226 ? -4.5 7.066 -8 1 98.69 226 SER A CA 1
ATOM 1742 C C . SER A 1 226 ? -5.82 6.422 -8.406 1 98.69 226 SER A C 1
ATOM 1744 O O . SER A 1 226 ? -6.125 6.32 -9.602 1 98.69 226 SER A O 1
ATOM 1746 N N . GLN A 1 227 ? -6.504 5.941 -7.457 1 98.38 227 GLN A N 1
ATOM 1747 C CA . GLN A 1 227 ? -7.883 5.477 -7.559 1 98.38 227 GLN A CA 1
ATOM 1748 C C . GLN A 1 227 ? -8.742 6.039 -6.426 1 98.38 227 GLN A C 1
ATOM 1750 O O . GLN A 1 227 ? -8.336 6.012 -5.262 1 98.38 227 GLN A O 1
ATOM 1755 N N . ILE A 1 228 ? -9.883 6.574 -6.797 1 98.5 228 ILE A N 1
ATOM 1756 C CA . ILE A 1 228 ? -10.805 7.156 -5.828 1 98.5 228 ILE A CA 1
ATOM 1757 C C . ILE A 1 228 ? -12.133 6.414 -5.871 1 98.5 228 ILE A C 1
ATOM 1759 O O . ILE A 1 228 ? -12.672 6.148 -6.949 1 98.5 228 ILE A O 1
ATOM 1763 N N . THR A 1 229 ? -12.602 5.98 -4.738 1 98.12 229 THR A N 1
ATOM 1764 C CA . THR A 1 229 ? -13.992 5.59 -4.57 1 98.12 229 THR A CA 1
ATOM 1765 C C . THR A 1 229 ? -14.797 6.719 -3.924 1 98.12 229 THR A C 1
ATOM 1767 O O . THR A 1 229 ? -14.43 7.219 -2.859 1 98.12 229 THR A O 1
ATOM 1770 N N . LYS A 1 230 ? -15.875 7.098 -4.531 1 97.12 230 LYS A N 1
ATOM 1771 C CA . LYS A 1 230 ? -16.703 8.188 -4.02 1 97.12 230 LYS A CA 1
ATOM 1772 C C . LYS A 1 230 ? -17.859 7.648 -3.191 1 97.12 230 LYS A C 1
ATOM 1774 O O . LYS A 1 230 ? -18.359 6.543 -3.441 1 97.12 230 LYS A O 1
ATOM 1779 N N . TYR A 1 231 ? -18.219 8.359 -2.146 1 96.5 231 TYR A N 1
ATOM 1780 C CA . TYR A 1 231 ? -19.469 8.156 -1.437 1 96.5 231 TYR A CA 1
ATOM 1781 C C . TYR A 1 231 ? -20.656 8.578 -2.297 1 96.5 231 TYR A C 1
ATOM 1783 O O . TYR A 1 231 ? -20.844 9.766 -2.576 1 96.5 231 TYR A O 1
ATOM 1791 N N . PRO A 1 232 ? -21.438 7.688 -2.668 1 93.19 232 PRO A N 1
ATOM 1792 C CA . PRO A 1 232 ? -22.484 8.008 -3.645 1 93.19 232 PRO A CA 1
ATOM 1793 C C . PRO A 1 232 ? -23.438 9.086 -3.148 1 93.19 232 PRO A C 1
ATOM 1795 O O . PRO A 1 232 ? -23.938 9.891 -3.943 1 93.19 232 PRO A O 1
ATOM 1798 N N . ALA A 1 233 ? -23.641 9.172 -1.912 1 94.88 233 ALA A N 1
ATOM 1799 C CA . ALA A 1 233 ? -24.656 10.07 -1.36 1 94.88 233 ALA A CA 1
ATOM 1800 C C . ALA A 1 233 ? -24.234 11.531 -1.493 1 94.88 233 ALA A C 1
ATOM 1802 O O . ALA A 1 233 ? -25.078 12.422 -1.624 1 94.88 233 ALA A O 1
ATOM 1803 N N . THR A 1 234 ? -22.938 11.797 -1.511 1 96.56 234 THR A N 1
ATOM 1804 C CA . THR A 1 234 ? -22.516 13.195 -1.477 1 96.56 234 THR A CA 1
ATOM 1805 C C . THR A 1 234 ? -21.547 13.5 -2.617 1 96.56 234 THR A C 1
ATOM 1807 O O . THR A 1 234 ? -21.328 14.664 -2.957 1 96.56 234 THR A O 1
ATOM 1810 N N . GLY A 1 235 ? -20.906 12.461 -3.117 1 96.81 235 GLY A N 1
ATOM 1811 C CA . GLY A 1 235 ? -19.906 12.656 -4.16 1 96.81 235 GLY A CA 1
ATOM 1812 C C . GLY A 1 235 ? -18.5 12.852 -3.615 1 96.81 235 GLY A C 1
ATOM 1813 O O . GLY A 1 235 ? -17.531 12.875 -4.375 1 96.81 235 GLY A O 1
ATOM 1814 N N . ALA A 1 236 ? -18.312 12.945 -2.311 1 97.5 236 ALA A N 1
ATOM 1815 C CA . ALA A 1 236 ? -17 13.07 -1.686 1 97.5 236 ALA A CA 1
ATOM 1816 C C . ALA A 1 236 ? -16.234 11.75 -1.739 1 97.5 236 ALA A C 1
ATOM 1818 O O . ALA A 1 236 ? -16.844 10.68 -1.836 1 97.5 236 ALA A O 1
ATOM 1819 N N . ASP A 1 237 ? -14.945 11.836 -1.752 1 98.31 237 ASP A N 1
ATOM 1820 C CA . ASP A 1 237 ? -14.18 10.594 -1.761 1 98.31 237 ASP A CA 1
ATOM 1821 C C . ASP A 1 237 ? -14.266 9.891 -0.408 1 98.31 237 ASP A C 1
ATOM 1823 O O . ASP A 1 237 ? -14.023 10.5 0.633 1 98.31 237 ASP A O 1
ATOM 1827 N N . GLU A 1 238 ? -14.562 8.656 -0.434 1 97.38 238 GLU A N 1
ATOM 1828 C CA . GLU A 1 238 ? -14.586 7.867 0.794 1 97.38 238 GLU A CA 1
ATOM 1829 C C . GLU A 1 238 ? -13.305 7.047 0.943 1 97.38 238 GLU A C 1
ATOM 1831 O O . GLU A 1 238 ? -12.883 6.75 2.061 1 97.38 238 GLU A O 1
ATOM 1836 N N . SER A 1 239 ? -12.734 6.652 -0.201 1 98.19 239 SER A N 1
ATOM 1837 C CA . SER A 1 239 ? -11.477 5.914 -0.22 1 98.19 239 SER A CA 1
ATOM 1838 C C . SER A 1 239 ? -10.586 6.375 -1.366 1 98.19 239 SER A C 1
ATOM 1840 O O . SER A 1 239 ? -11.055 6.57 -2.488 1 98.19 239 SER A O 1
ATOM 1842 N N . THR A 1 240 ? -9.359 6.605 -1.064 1 98.88 240 THR A N 1
ATOM 1843 C CA . THR A 1 240 ? -8.375 7.027 -2.055 1 98.88 240 THR A CA 1
ATOM 1844 C C . THR A 1 240 ? -7.059 6.277 -1.865 1 98.88 240 THR A C 1
ATOM 1846 O O . THR A 1 240 ? -6.527 6.215 -0.754 1 98.88 240 THR A O 1
ATOM 1849 N N . SER A 1 241 ? -6.562 5.613 -2.914 1 98.94 241 SER A N 1
ATOM 1850 C CA . SER A 1 241 ? -5.25 4.98 -2.969 1 98.94 241 SER A CA 1
ATOM 1851 C C . SER A 1 241 ? -4.344 5.676 -3.982 1 98.94 241 SER A C 1
ATOM 1853 O O . SER A 1 241 ? -4.754 5.922 -5.121 1 98.94 241 SER A O 1
ATOM 1855 N N . ILE A 1 242 ? -3.148 6.012 -3.523 1 98.94 242 ILE A N 1
ATOM 1856 C CA . ILE A 1 242 ? -2.23 6.789 -4.352 1 98.94 242 ILE A CA 1
ATOM 1857 C C . ILE A 1 242 ? -0.902 6.047 -4.484 1 98.94 242 ILE A C 1
ATOM 1859 O O . ILE A 1 242 ? -0.368 5.539 -3.496 1 98.94 242 ILE A O 1
ATOM 1863 N N . LEU A 1 243 ? -0.41 5.945 -5.688 1 98.88 243 LEU A N 1
ATOM 1864 C CA . LEU A 1 243 ? 0.942 5.488 -5.988 1 98.88 243 LEU A CA 1
ATOM 1865 C C . LEU A 1 243 ? 1.805 6.641 -6.492 1 98.88 243 LEU A C 1
ATOM 1867 O O . LEU A 1 243 ? 1.431 7.328 -7.445 1 98.88 243 LEU A O 1
ATOM 1871 N N . LEU A 1 244 ? 2.932 6.809 -5.801 1 98.88 244 LEU A N 1
ATOM 1872 C CA . LEU A 1 244 ? 3.873 7.848 -6.207 1 98.88 244 LEU A CA 1
ATOM 1873 C C . LEU A 1 244 ? 5.223 7.246 -6.574 1 98.88 244 LEU A C 1
ATOM 1875 O O . LEU A 1 244 ? 5.688 6.305 -5.926 1 98.88 244 LEU A O 1
ATOM 1879 N N . GLU A 1 245 ? 5.82 7.801 -7.609 1 98.81 245 GLU A N 1
ATOM 1880 C CA . GLU A 1 245 ? 7.223 7.539 -7.91 1 98.81 245 GLU A CA 1
ATOM 1881 C C . GLU A 1 245 ? 8.086 8.773 -7.641 1 98.81 245 GLU A C 1
ATOM 1883 O O . GLU A 1 245 ? 7.809 9.852 -8.164 1 98.81 245 GLU A O 1
ATOM 1888 N N . PHE A 1 246 ? 9.023 8.625 -6.754 1 98.75 246 PHE A N 1
ATOM 1889 C CA . PHE A 1 246 ? 10.016 9.68 -6.527 1 98.75 246 PHE A CA 1
ATOM 1890 C C . PHE A 1 246 ? 11.281 9.414 -7.332 1 98.75 246 PHE A C 1
ATOM 1892 O O . PHE A 1 246 ? 11.797 8.297 -7.336 1 98.75 246 PHE A O 1
ATOM 1899 N N . PRO A 1 247 ? 11.805 10.414 -8.023 1 98.06 247 PRO A N 1
ATOM 1900 C CA . PRO A 1 247 ? 12.914 10.195 -8.953 1 98.06 247 PRO A CA 1
ATOM 1901 C C . PRO A 1 247 ? 14.234 9.914 -8.25 1 98.06 247 PRO A C 1
ATOM 1903 O O . PRO A 1 247 ? 15.188 9.438 -8.875 1 98.06 247 PRO A O 1
ATOM 1906 N N . ARG A 1 248 ? 14.266 10.273 -6.938 1 97.62 248 ARG A N 1
ATOM 1907 C CA . ARG A 1 248 ? 15.492 10.047 -6.168 1 97.62 248 ARG A CA 1
ATOM 1908 C C . ARG A 1 248 ? 15.18 9.383 -4.832 1 97.62 248 ARG A C 1
ATOM 1910 O O . ARG A 1 248 ? 14.266 9.805 -4.121 1 97.62 248 ARG A O 1
ATOM 1917 N N . SER A 1 249 ? 15.914 8.312 -4.562 1 97.69 249 SER A N 1
ATOM 1918 C CA . SER A 1 249 ? 15.844 7.703 -3.238 1 97.69 249 SER A CA 1
ATOM 1919 C C . SER A 1 249 ? 16.609 8.523 -2.209 1 97.69 249 SER A C 1
ATOM 1921 O O . SER A 1 249 ? 17.156 9.578 -2.529 1 97.69 249 SER A O 1
ATOM 1923 N N . THR A 1 250 ? 16.516 8.18 -1.016 1 98.44 250 THR A N 1
ATOM 1924 C CA . THR A 1 250 ? 17.25 8.82 0.067 1 98.44 250 THR A CA 1
ATOM 1925 C C . THR A 1 250 ? 18 7.781 0.901 1 98.44 250 THR A C 1
ATOM 1927 O O . THR A 1 250 ? 17.547 6.641 1.027 1 98.44 250 THR A O 1
ATOM 1930 N N . PRO A 1 251 ? 19.234 8.062 1.377 1 98 251 PRO A N 1
ATOM 1931 C CA . PRO A 1 251 ? 19.859 9.383 1.461 1 98 251 PRO A CA 1
ATOM 1932 C C . PRO A 1 251 ? 20.719 9.711 0.243 1 98 251 PRO A C 1
ATOM 1934 O O . PRO A 1 251 ? 21.078 10.867 0.033 1 98 251 PRO A O 1
ATOM 1937 N N . LEU A 1 252 ? 21.078 8.742 -0.563 1 96 252 LEU A N 1
ATOM 1938 C CA . LEU A 1 252 ? 22.094 8.969 -1.588 1 96 252 LEU A CA 1
ATOM 1939 C C . LEU A 1 252 ? 21.453 9.43 -2.893 1 96 252 LEU A C 1
ATOM 1941 O O . LEU A 1 252 ? 22.125 10 -3.752 1 96 252 LEU A O 1
ATOM 1945 N N . GLY A 1 253 ? 20.25 9.133 -3.068 1 94.81 253 GLY A N 1
ATOM 1946 C CA . GLY A 1 253 ? 19.531 9.609 -4.234 1 94.81 253 GLY A CA 1
ATOM 1947 C C . GLY A 1 253 ? 19.906 8.891 -5.516 1 94.81 253 GLY A C 1
ATOM 1948 O O . GLY A 1 253 ? 19.906 9.492 -6.594 1 94.81 253 GLY A O 1
ATOM 1949 N N . LYS A 1 254 ? 20.203 7.59 -5.422 1 90.31 254 LYS A N 1
ATOM 1950 C CA . LYS A 1 254 ? 20.766 6.879 -6.566 1 90.31 254 LYS A CA 1
ATOM 1951 C C . LYS A 1 254 ? 19.688 6.113 -7.328 1 90.31 254 LYS A C 1
ATOM 1953 O O . LYS A 1 254 ? 19.891 5.719 -8.477 1 90.31 254 LYS A O 1
ATOM 1958 N N . LEU A 1 255 ? 18.641 5.879 -6.738 1 93.94 255 LEU A N 1
ATOM 1959 C CA . LEU A 1 255 ? 17.562 5.082 -7.316 1 93.94 255 LEU A CA 1
ATOM 1960 C C . LEU A 1 255 ? 16.234 5.82 -7.23 1 93.94 255 LEU A C 1
ATOM 1962 O O . LEU A 1 255 ? 16.156 6.895 -6.629 1 93.94 255 LEU A O 1
ATOM 1966 N N . LYS A 1 256 ? 15.234 5.25 -7.926 1 97.31 256 LYS A N 1
ATOM 1967 C CA . LYS A 1 256 ? 13.867 5.719 -7.723 1 97.31 256 LYS A CA 1
ATOM 1968 C C . LYS A 1 256 ? 13.234 5.062 -6.5 1 97.31 256 LYS A C 1
ATOM 1970 O O . LYS A 1 256 ? 13.688 4.012 -6.047 1 97.31 256 LYS A O 1
ATOM 1975 N N . SER A 1 257 ? 12.312 5.668 -5.93 1 98.5 257 SER A N 1
ATOM 1976 C CA . SER A 1 257 ? 11.539 5.109 -4.82 1 98.5 257 SER A CA 1
ATOM 1977 C C . SER A 1 257 ? 10.047 5.203 -5.094 1 98.5 257 SER A C 1
ATOM 1979 O O . SER A 1 257 ? 9.594 6.078 -5.832 1 98.5 257 SER A O 1
ATOM 1981 N N . HIS A 1 258 ? 9.32 4.258 -4.59 1 98.88 258 HIS A N 1
ATOM 1982 C CA . HIS A 1 258 ? 7.863 4.27 -4.676 1 98.88 258 HIS A CA 1
ATOM 1983 C C . HIS A 1 258 ? 7.238 4.609 -3.326 1 98.88 258 HIS A C 1
ATOM 1985 O O . HIS A 1 258 ? 7.812 4.312 -2.277 1 98.88 258 HIS A O 1
ATOM 1991 N N . ALA A 1 259 ? 6.105 5.246 -3.342 1 98.94 259 ALA A N 1
ATOM 1992 C CA . ALA A 1 259 ? 5.293 5.438 -2.145 1 98.94 259 ALA A CA 1
ATOM 1993 C C . ALA A 1 259 ? 3.842 5.035 -2.396 1 98.94 259 ALA A C 1
ATOM 1995 O O . ALA A 1 259 ? 3.301 5.289 -3.475 1 98.94 259 ALA A O 1
ATOM 1996 N N . VAL A 1 260 ? 3.285 4.359 -1.478 1 98.94 260 VAL A N 1
ATOM 1997 C CA . VAL A 1 260 ? 1.856 4.062 -1.444 1 98.94 260 VAL A CA 1
ATOM 1998 C C . VAL A 1 260 ? 1.191 4.844 -0.315 1 98.94 260 VAL A C 1
ATOM 2000 O O . VAL A 1 260 ? 1.495 4.629 0.86 1 98.94 260 VAL A O 1
ATOM 2003 N N . ALA A 1 261 ? 0.369 5.754 -0.647 1 98.94 261 ALA A N 1
ATOM 2004 C CA . ALA A 1 261 ? -0.395 6.547 0.315 1 98.94 261 ALA A CA 1
ATOM 2005 C C . ALA A 1 261 ? -1.885 6.223 0.228 1 98.94 261 ALA A C 1
ATOM 2007 O O . ALA A 1 261 ? -2.496 6.363 -0.834 1 98.94 261 ALA A O 1
ATOM 2008 N N . MET A 1 262 ? -2.451 5.82 1.366 1 98.94 262 MET A N 1
ATOM 2009 C CA . MET A 1 262 ? -3.84 5.371 1.349 1 98.94 262 MET A CA 1
ATOM 2010 C C . MET A 1 262 ? -4.66 6.09 2.416 1 98.94 262 MET A C 1
ATOM 2012 O O . MET A 1 262 ? -4.113 6.559 3.414 1 98.94 262 MET A O 1
ATOM 2016 N N . THR A 1 263 ? -5.926 6.195 2.164 1 98.88 263 THR A N 1
ATOM 2017 C CA . THR A 1 263 ? -6.887 6.707 3.133 1 98.88 263 THR A CA 1
ATOM 2018 C C . THR A 1 263 ? -8.289 6.18 2.836 1 98.88 263 THR A C 1
ATOM 2020 O O . THR A 1 263 ? -8.633 5.941 1.678 1 98.88 263 THR A O 1
ATOM 2023 N N . SER A 1 264 ? -9.039 5.98 3.896 1 98.69 264 SER A N 1
ATOM 2024 C CA . SER A 1 264 ? -10.398 5.477 3.77 1 98.69 264 SER A CA 1
ATOM 2025 C C . SER A 1 264 ? -11.242 5.855 4.98 1 98.69 264 SER A C 1
ATOM 2027 O O . SER A 1 264 ? -10.75 5.867 6.109 1 98.69 264 SER A O 1
ATOM 2029 N N . ILE A 1 265 ? -12.469 6.207 4.707 1 97.56 265 ILE A N 1
ATOM 2030 C CA . ILE A 1 265 ? -13.398 6.496 5.797 1 97.56 265 ILE A CA 1
ATOM 2031 C C . ILE A 1 265 ? -13.922 5.188 6.383 1 97.56 265 ILE A C 1
ATOM 2033 O O . ILE A 1 265 ? -14.047 5.051 7.602 1 97.56 265 ILE A O 1
ATOM 2037 N N . ARG A 1 266 ? -14.117 4.145 5.547 1 96.62 266 ARG A N 1
ATOM 2038 C CA . ARG A 1 266 ? -14.789 2.924 5.977 1 96.62 266 ARG A CA 1
ATOM 2039 C C . ARG A 1 266 ? -13.789 1.906 6.516 1 96.62 266 ARG A C 1
ATOM 2041 O O . ARG A 1 266 ? -14.125 1.096 7.379 1 96.62 266 ARG A O 1
ATOM 2048 N N . VAL A 1 267 ? -12.578 1.845 5.945 1 97.56 267 VAL A N 1
ATOM 2049 C CA . VAL A 1 267 ? -11.531 0.925 6.375 1 97.56 267 VAL A CA 1
ATOM 2050 C C . VAL A 1 267 ? -10.789 1.51 7.57 1 97.56 267 VAL A C 1
ATOM 2052 O O . VAL A 1 267 ? -10.508 2.711 7.613 1 97.56 267 VAL A O 1
ATOM 2055 N N . SER A 1 268 ? -10.477 0.651 8.516 1 97.25 268 SER A N 1
ATOM 2056 C CA . SER A 1 268 ? -9.773 1.108 9.711 1 97.25 268 SER A CA 1
ATOM 2057 C C . SER A 1 268 ? -8.328 0.608 9.719 1 97.25 268 SER A C 1
ATOM 2059 O O . SER A 1 268 ? -8.062 -0.539 9.352 1 97.25 268 SER A O 1
ATOM 2061 N N . ILE A 1 269 ? -7.406 1.482 10.141 1 97.88 269 ILE A N 1
ATOM 2062 C CA . ILE A 1 269 ? -6.031 1.032 10.336 1 97.88 269 ILE A CA 1
ATOM 2063 C C . ILE A 1 269 ? -5.906 0.331 11.688 1 97.88 269 ILE A C 1
ATOM 2065 O O . ILE A 1 269 ? -4.887 -0.309 11.969 1 97.88 269 ILE A O 1
ATOM 2069 N N . ASP A 1 270 ? -6.875 0.44 12.516 1 97.06 270 ASP A N 1
ATOM 2070 C CA . ASP A 1 270 ? -6.898 -0.127 13.859 1 97.06 270 ASP A CA 1
ATOM 2071 C C . ASP A 1 270 ? -8.297 -0.605 14.234 1 97.06 270 ASP A C 1
ATOM 2073 O O . ASP A 1 270 ? -8.945 -0.035 15.117 1 97.06 270 ASP A O 1
ATOM 2077 N N . PRO A 1 271 ? -8.711 -1.688 13.625 1 96.19 271 PRO A N 1
ATOM 2078 C CA . PRO A 1 271 ? -10.125 -2.08 13.727 1 96.19 271 PRO A CA 1
ATOM 2079 C C . PRO A 1 271 ? -10.555 -2.367 15.164 1 96.19 271 PRO A C 1
ATOM 2081 O O . PRO A 1 271 ? -11.664 -2.012 15.555 1 96.19 271 PRO A O 1
ATOM 2084 N N . ASP A 1 272 ? -9.703 -2.992 16 1 95.25 272 ASP A N 1
ATOM 2085 C CA . ASP A 1 272 ? -10.109 -3.342 17.359 1 95.25 272 ASP A CA 1
ATOM 2086 C C . ASP A 1 272 ? -9.75 -2.234 18.344 1 95.25 272 ASP A C 1
ATOM 2088 O O . ASP A 1 272 ? -9.977 -2.369 19.547 1 95.25 272 ASP A O 1
ATOM 2092 N N . GLU A 1 273 ? -9.07 -1.141 17.844 1 94.19 273 GLU A N 1
ATOM 2093 C CA . GLU A 1 273 ? -8.664 0.022 18.625 1 94.19 273 GLU A CA 1
ATOM 2094 C C . GLU A 1 273 ? -7.68 -0.371 19.734 1 94.19 273 GLU A C 1
ATOM 2096 O O . GLU A 1 273 ? -7.672 0.226 20.812 1 94.19 273 GLU A O 1
ATOM 2101 N N . GLU A 1 274 ? -6.918 -1.418 19.531 1 94.31 274 GLU A N 1
ATOM 2102 C CA . GLU A 1 274 ? -5.926 -1.887 20.5 1 94.31 274 GLU A CA 1
ATOM 2103 C C . GLU A 1 274 ? -4.527 -1.905 19.875 1 94.31 274 GLU A C 1
ATOM 2105 O O . GLU A 1 274 ? -3.574 -2.373 20.516 1 94.31 274 GLU A O 1
ATOM 2110 N N . GLY A 1 275 ? -4.473 -1.441 18.672 1 94.94 275 GLY A N 1
ATOM 2111 C CA . GLY A 1 275 ? -3.186 -1.41 18 1 94.94 275 GLY A CA 1
ATOM 2112 C C . GLY A 1 275 ? -2.754 -2.766 17.469 1 94.94 275 GLY A C 1
ATOM 2113 O O . GLY A 1 275 ? -1.606 -2.941 17.062 1 94.94 275 GLY A O 1
ATOM 2114 N N . THR A 1 276 ? -3.645 -3.695 17.391 1 95.88 276 THR A N 1
ATOM 2115 C CA . THR A 1 276 ? -3.334 -5.074 17.031 1 95.88 276 THR A CA 1
ATOM 2116 C C . THR A 1 276 ? -2.969 -5.184 15.562 1 95.88 276 THR A C 1
ATOM 2118 O O . THR A 1 276 ? -2.186 -6.051 15.172 1 95.88 276 THR A O 1
ATOM 2121 N N . ALA A 1 277 ? -3.479 -4.262 14.75 1 96.62 277 ALA A N 1
ATOM 2122 C CA . ALA A 1 277 ? -3.342 -4.355 13.297 1 96.62 277 ALA A CA 1
ATOM 2123 C C . ALA A 1 277 ? -1.907 -4.07 12.859 1 96.62 277 ALA A C 1
ATOM 2125 O O . ALA A 1 277 ? -1.512 -4.402 11.742 1 96.62 277 ALA A O 1
ATOM 2126 N N . GLY A 1 278 ? -1.105 -3.455 13.742 1 97.56 278 GLY A N 1
ATOM 2127 C CA . GLY A 1 278 ? 0.288 -3.234 13.391 1 97.56 278 GLY A CA 1
ATOM 2128 C C . GLY A 1 278 ? 0.567 -1.822 12.914 1 97.56 278 GLY A C 1
ATOM 2129 O O . GLY A 1 278 ? -0.202 -0.901 13.203 1 97.56 278 GLY A O 1
ATOM 2130 N N . PRO A 1 279 ? 1.723 -1.598 12.266 1 98.56 279 PRO A N 1
ATOM 2131 C CA . PRO A 1 279 ? 2.146 -0.243 11.898 1 98.56 279 PRO A CA 1
ATOM 2132 C C . PRO A 1 279 ? 1.271 0.376 10.812 1 98.56 279 PRO A C 1
ATOM 2134 O O . PRO A 1 279 ? 0.825 -0.325 9.898 1 98.56 279 PRO A O 1
ATOM 2137 N N . SER A 1 280 ? 1.093 1.661 10.914 1 98.56 280 SER A N 1
ATOM 2138 C CA . SER A 1 280 ? 0.339 2.406 9.906 1 98.56 280 SER A CA 1
ATOM 2139 C C . SER A 1 280 ? 1.265 3.002 8.852 1 98.56 280 SER A C 1
ATOM 2141 O O . SER A 1 280 ? 0.806 3.451 7.801 1 98.56 280 SER A O 1
ATOM 2143 N N . VAL A 1 281 ? 2.559 3.023 9.148 1 98.88 281 VAL A N 1
ATOM 2144 C CA . VAL A 1 281 ? 3.562 3.488 8.195 1 98.88 281 VAL A CA 1
ATOM 2145 C C . VAL A 1 281 ? 4.734 2.508 8.164 1 98.88 281 VAL A C 1
ATOM 2147 O O . VAL A 1 281 ? 5.191 2.041 9.211 1 98.88 281 VAL A O 1
ATOM 2150 N N . ARG A 1 282 ? 5.156 2.162 6.992 1 98.94 282 ARG A N 1
ATOM 2151 C CA . ARG A 1 282 ? 6.348 1.351 6.766 1 98.94 282 ARG A CA 1
ATOM 2152 C C . ARG A 1 282 ? 7.34 2.072 5.859 1 98.94 282 ARG A C 1
ATOM 2154 O O . ARG A 1 282 ? 6.98 2.504 4.762 1 98.94 282 ARG A O 1
ATOM 2161 N N . ILE A 1 283 ? 8.484 2.268 6.328 1 98.94 283 ILE A N 1
ATOM 2162 C CA . ILE A 1 283 ? 9.602 2.826 5.578 1 98.94 283 ILE A CA 1
ATOM 2163 C C . ILE A 1 283 ? 10.625 1.729 5.285 1 98.94 283 ILE A C 1
ATOM 2165 O O . ILE A 1 283 ? 11.32 1.259 6.191 1 98.94 283 ILE A O 1
ATOM 2169 N N . GLN A 1 284 ? 10.742 1.364 4.031 1 98.88 284 GLN A N 1
ATOM 2170 C CA . GLN A 1 284 ? 11.492 0.166 3.674 1 98.88 284 GLN A CA 1
ATOM 2171 C C . GLN A 1 284 ? 12.75 0.521 2.885 1 98.88 284 GLN A C 1
ATOM 2173 O O . GLN A 1 284 ? 12.664 1.123 1.812 1 98.88 284 GLN A O 1
ATOM 2178 N N . GLY A 1 285 ? 13.859 0.107 3.434 1 98.19 285 GLY A N 1
ATOM 2179 C CA . GLY A 1 285 ? 15.141 0.357 2.797 1 98.19 285 GLY A CA 1
ATOM 2180 C C . GLY A 1 285 ? 15.906 -0.914 2.469 1 98.19 285 GLY A C 1
ATOM 2181 O O . GLY A 1 285 ? 15.43 -2.018 2.742 1 98.19 285 GLY A O 1
ATOM 2182 N N . THR A 1 286 ? 17.047 -0.751 1.833 1 96.38 286 THR A N 1
ATOM 2183 C CA . THR A 1 286 ? 17.891 -1.856 1.371 1 96.38 286 THR A CA 1
ATOM 2184 C C . THR A 1 286 ? 18.484 -2.611 2.555 1 96.38 286 THR A C 1
ATOM 2186 O O . THR A 1 286 ? 18.875 -3.771 2.42 1 96.38 286 THR A O 1
ATOM 2189 N N . ASN A 1 287 ? 18.562 -1.971 3.77 1 95.62 287 ASN A N 1
ATOM 2190 C CA . ASN A 1 287 ? 19.234 -2.605 4.898 1 95.62 287 ASN A CA 1
ATOM 2191 C C . ASN A 1 287 ? 18.297 -2.732 6.105 1 95.62 287 ASN A C 1
ATOM 2193 O O . ASN A 1 287 ? 18.766 -2.92 7.23 1 95.62 287 ASN A O 1
ATOM 2197 N N . GLY A 1 288 ? 17.031 -2.631 5.902 1 97.25 288 GLY A N 1
ATOM 2198 C CA . GLY A 1 288 ? 16.078 -2.785 6.996 1 97.25 288 GLY A CA 1
ATOM 2199 C C . GLY A 1 288 ? 14.789 -2.012 6.781 1 97.25 288 GLY A C 1
ATOM 2200 O O . GLY A 1 288 ? 14.508 -1.556 5.672 1 97.25 288 GLY A O 1
ATOM 2201 N N . GLU A 1 289 ? 14 -1.937 7.871 1 98.56 289 GLU A N 1
ATOM 2202 C CA . GLU A 1 289 ? 12.695 -1.288 7.84 1 98.56 289 GLU A CA 1
ATOM 2203 C C . GLU A 1 289 ? 12.438 -0.511 9.125 1 98.56 289 GLU A C 1
ATOM 2205 O O . GLU A 1 289 ? 12.812 -0.954 10.211 1 98.56 289 GLU A O 1
ATOM 2210 N N . ILE A 1 290 ? 11.906 0.681 8.977 1 98.88 290 ILE A N 1
ATOM 2211 C CA . ILE A 1 290 ? 11.344 1.412 10.102 1 98.88 290 ILE A CA 1
ATOM 2212 C C . ILE A 1 290 ? 9.812 1.345 10.047 1 98.88 290 ILE A C 1
ATOM 2214 O O . ILE A 1 290 ? 9.211 1.591 9 1 98.88 290 ILE A O 1
ATOM 2218 N N . GLN A 1 291 ? 9.227 0.966 11.141 1 98.88 291 GLN A N 1
ATOM 2219 C CA . GLN A 1 291 ? 7.77 0.908 11.258 1 98.88 291 GLN A CA 1
ATOM 2220 C C . GLN A 1 291 ? 7.258 1.941 12.258 1 98.88 291 GLN A C 1
ATOM 2222 O O . GLN A 1 291 ? 7.867 2.15 13.312 1 98.88 291 GLN A O 1
ATOM 2227 N N . VAL A 1 292 ? 6.234 2.625 11.859 1 98.88 292 VAL A N 1
ATOM 2228 C CA . VAL A 1 292 ? 5.613 3.625 12.719 1 98.88 292 VAL A CA 1
ATOM 2229 C C . VAL A 1 292 ? 4.23 3.145 13.156 1 98.88 292 VAL A C 1
ATOM 2231 O O . VAL A 1 292 ? 3.422 2.727 12.328 1 98.88 292 VAL A O 1
ATOM 2234 N N . TYR A 1 293 ? 3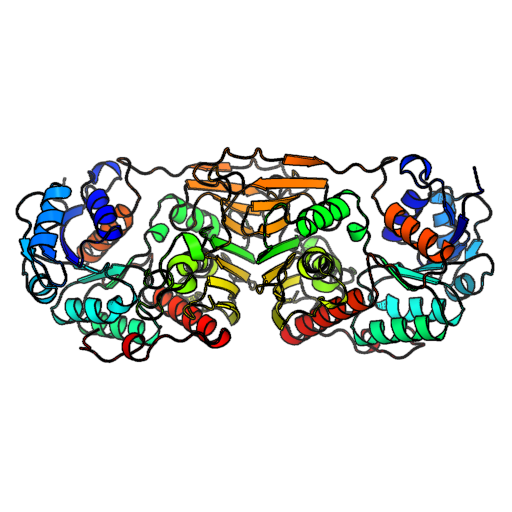.969 3.18 14.461 1 98.5 293 TYR A N 1
ATOM 2235 C CA . TYR A 1 293 ? 2.725 2.701 15.055 1 98.5 293 TYR A CA 1
ATOM 2236 C C . TYR A 1 293 ? 1.875 3.863 15.555 1 98.5 293 TYR A C 1
ATOM 2238 O O . TYR A 1 293 ? 2.404 4.914 15.922 1 98.5 293 TYR A O 1
ATOM 2246 N N . GLY A 1 294 ? 0.561 3.59 15.641 1 98 294 GLY A N 1
ATOM 2247 C CA . GLY A 1 294 ? -0.39 4.652 15.93 1 98 294 GLY A CA 1
ATOM 2248 C C . GLY A 1 294 ? -0.938 5.316 14.68 1 98 294 GLY A C 1
ATOM 2249 O O . GLY A 1 294 ? -0.67 4.867 13.562 1 98 294 GLY A O 1
ATOM 2250 N N . ASP A 1 295 ? -1.705 6.371 14.836 1 98 295 ASP A N 1
ATOM 2251 C CA . ASP A 1 295 ? -2.189 7.121 13.688 1 98 295 ASP A CA 1
ATOM 2252 C C . ASP A 1 295 ? -1.05 7.875 13 1 98 295 ASP A C 1
ATOM 2254 O O . ASP A 1 295 ? -0.164 8.414 13.672 1 98 295 ASP A O 1
ATOM 2258 N N . PRO A 1 296 ? -1.071 7.918 11.703 1 98.62 296 PRO A N 1
ATOM 2259 C CA . PRO A 1 296 ? -0.006 8.648 11.008 1 98.62 296 PRO A CA 1
ATOM 2260 C C . PRO A 1 296 ? 0.087 10.109 11.445 1 98.62 296 PRO A C 1
ATOM 2262 O O . PRO A 1 296 ? 1.162 10.711 11.375 1 98.62 296 PRO A O 1
ATOM 2265 N N . TYR A 1 297 ? -1.031 10.695 11.906 1 98.38 297 TYR A N 1
ATOM 2266 C CA . TYR A 1 297 ? -0.996 12.094 12.328 1 98.38 297 TYR A CA 1
ATOM 2267 C C . TYR A 1 297 ? -0.531 12.211 13.773 1 98.38 297 TYR A C 1
ATOM 2269 O O . TYR A 1 297 ? -0.178 13.305 14.234 1 98.38 297 TYR A O 1
ATOM 2277 N N . HIS A 1 298 ? -0.542 11.141 14.523 1 98.25 298 HIS A N 1
ATOM 2278 C CA . HIS A 1 298 ? -0.15 11.109 15.93 1 98.25 298 HIS A CA 1
ATOM 2279 C C . HIS A 1 298 ? 0.57 9.812 16.281 1 98.25 298 HIS A C 1
ATOM 2281 O O . HIS A 1 298 ? 0.085 9.031 17.094 1 98.25 298 HIS A O 1
ATOM 2287 N N . PRO A 1 299 ? 1.757 9.633 15.641 1 98.25 299 PRO A N 1
ATOM 2288 C CA . PRO A 1 299 ? 2.502 8.398 15.875 1 98.25 299 PRO A CA 1
ATOM 2289 C C . PRO A 1 299 ? 2.906 8.227 17.344 1 98.25 299 PRO A C 1
ATOM 2291 O O . PRO A 1 299 ? 3.268 9.195 18 1 98.25 299 PRO A O 1
ATOM 2294 N N . LYS A 1 300 ? 2.912 6.965 17.797 1 97.31 300 LYS A N 1
ATOM 2295 C CA . LYS A 1 300 ? 3.139 6.676 19.219 1 97.31 300 LYS A CA 1
ATOM 2296 C C . LYS A 1 300 ? 4.465 5.953 19.422 1 97.31 300 LYS A C 1
ATOM 2298 O O . LYS A 1 300 ? 5.035 5.992 20.516 1 97.31 300 LYS A O 1
ATOM 2303 N N . ARG A 1 301 ? 4.855 5.289 18.453 1 98.06 301 ARG A N 1
ATOM 2304 C CA . ARG A 1 301 ? 6.078 4.504 18.562 1 98.06 301 ARG A CA 1
ATOM 2305 C C . ARG A 1 301 ? 6.625 4.156 17.188 1 98.06 301 ARG A C 1
ATOM 2307 O O . ARG A 1 301 ? 5.887 4.164 16.188 1 98.06 301 ARG A O 1
ATOM 2314 N N . TYR A 1 302 ? 7.949 3.959 17.141 1 98.56 302 TYR A N 1
ATOM 2315 C CA . TYR A 1 302 ? 8.516 3.359 15.945 1 98.56 302 TYR A CA 1
ATOM 2316 C C . TYR A 1 302 ? 9.445 2.201 16.297 1 98.56 302 TYR A C 1
ATOM 2318 O O . TYR A 1 302 ? 9.891 2.078 17.438 1 98.56 302 TYR A O 1
ATOM 2326 N N . LYS A 1 303 ? 9.594 1.313 15.367 1 98.44 303 LYS A N 1
ATOM 2327 C CA . LYS A 1 303 ? 10.5 0.174 15.445 1 98.44 303 LYS A CA 1
ATOM 2328 C C . LYS A 1 303 ? 11.477 0.171 14.273 1 98.44 303 LYS A C 1
ATOM 2330 O O . LYS A 1 303 ? 11.125 0.585 13.164 1 98.44 303 LYS A O 1
ATOM 2335 N N . ILE A 1 304 ? 12.695 -0.214 14.531 1 98.44 304 ILE A N 1
ATOM 2336 C CA . ILE A 1 304 ? 13.68 -0.464 13.484 1 98.44 304 ILE A CA 1
ATOM 2337 C C . ILE A 1 304 ? 13.953 -1.962 13.375 1 98.44 304 ILE A C 1
ATOM 2339 O O . ILE A 1 304 ? 14.359 -2.594 14.352 1 98.44 304 ILE A O 1
ATOM 2343 N N . ILE A 1 305 ? 13.688 -2.518 12.266 1 98.12 305 ILE A N 1
ATOM 2344 C CA . ILE A 1 305 ? 13.945 -3.926 11.984 1 98.12 305 ILE A CA 1
ATOM 2345 C C . ILE A 1 305 ? 15.117 -4.051 11.016 1 98.12 305 ILE A C 1
ATOM 2347 O O . ILE A 1 305 ? 14.977 -3.785 9.82 1 98.12 305 ILE A O 1
ATOM 2351 N N . PRO A 1 306 ? 16.25 -4.449 11.469 1 96.81 306 PRO A N 1
ATOM 2352 C CA . PRO A 1 306 ? 17.422 -4.543 10.586 1 96.81 306 PRO A CA 1
ATOM 2353 C C . PRO A 1 306 ? 17.359 -5.746 9.648 1 96.81 306 PRO A C 1
ATOM 2355 O O . PRO A 1 306 ? 16.75 -6.766 9.992 1 96.81 306 PRO A O 1
ATOM 2358 N N . ARG A 1 307 ? 17.969 -5.586 8.547 1 95.38 307 ARG A N 1
ATOM 2359 C CA . ARG A 1 307 ? 18.125 -6.719 7.641 1 95.38 307 ARG A CA 1
ATOM 2360 C C . ARG A 1 307 ? 19.172 -7.691 8.164 1 95.38 307 ARG A C 1
ATOM 2362 O O . ARG A 1 307 ? 20.219 -7.277 8.672 1 95.38 307 ARG A O 1
ATOM 2369 N N . LYS A 1 308 ? 18.828 -8.914 8.07 1 92.19 308 LYS A N 1
ATOM 2370 C CA . LYS A 1 308 ? 19.844 -9.938 8.367 1 92.19 308 LYS A CA 1
ATOM 2371 C C . LYS A 1 308 ? 20.891 -10.016 7.262 1 92.19 308 LYS A C 1
ATOM 2373 O O . LYS A 1 308 ? 20.547 -10.109 6.078 1 92.19 308 LYS A O 1
ATOM 2378 N N . ILE A 1 309 ? 22.094 -9.844 7.613 1 82.06 309 ILE A N 1
ATOM 2379 C CA . ILE A 1 309 ? 23.203 -10 6.676 1 82.06 309 ILE A CA 1
ATOM 2380 C C . ILE A 1 309 ? 24.031 -11.234 7.047 1 82.06 309 ILE A C 1
ATOM 2382 O O . ILE A 1 309 ? 24.469 -11.375 8.188 1 82.06 309 ILE A O 1
ATOM 2386 N N . VAL A 1 310 ? 24.125 -12.07 6.02 1 77.31 310 VAL A N 1
ATOM 2387 C CA . VAL A 1 310 ? 24.859 -13.312 6.254 1 77.31 310 VAL A CA 1
ATOM 2388 C C . VAL A 1 310 ? 26.25 -13 6.785 1 77.31 310 VAL A C 1
ATOM 2390 O O . VAL A 1 310 ? 26.953 -12.148 6.234 1 77.31 310 VAL A O 1
ATOM 2393 N N . GLY A 1 311 ? 26.594 -13.594 7.77 1 77.56 311 GLY A N 1
ATOM 2394 C CA . GLY A 1 311 ? 27.938 -13.453 8.328 1 77.56 311 GLY A CA 1
ATOM 2395 C C . GLY A 1 311 ? 28.047 -12.32 9.328 1 77.56 311 GLY A C 1
ATOM 2396 O O . GLY A 1 311 ? 29.109 -12.117 9.93 1 77.56 311 GLY A O 1
ATOM 2397 N N . GLN A 1 312 ? 27 -11.547 9.422 1 79.12 312 GLN A N 1
ATOM 2398 C CA . GLN A 1 312 ? 27.016 -10.438 10.367 1 79.12 312 GLN A CA 1
ATOM 2399 C C . GLN A 1 312 ? 26.078 -10.703 11.547 1 79.12 312 GLN A C 1
ATOM 2401 O O . GLN A 1 312 ? 25.125 -11.469 11.422 1 79.12 312 GLN A O 1
ATOM 2406 N N . LEU A 1 313 ? 26.484 -10.234 12.633 1 78.25 313 LEU A N 1
ATOM 2407 C CA . LEU A 1 313 ? 25.609 -10.336 13.797 1 78.25 313 LEU A CA 1
ATOM 2408 C C . LEU A 1 313 ? 24.281 -9.641 13.539 1 78.25 313 LEU A C 1
ATOM 2410 O O . LEU A 1 313 ? 24.234 -8.57 12.93 1 78.25 313 LEU A O 1
ATOM 2414 N N . VAL A 1 314 ? 23.234 -10.367 13.945 1 74.12 314 VAL A N 1
ATOM 2415 C CA . VAL A 1 314 ? 21.891 -9.844 13.797 1 74.12 314 VAL A CA 1
ATOM 2416 C C . VAL A 1 314 ? 21.703 -8.633 14.703 1 74.12 314 VAL A C 1
ATOM 2418 O O . VAL A 1 314 ? 21.875 -8.727 15.922 1 74.12 314 VAL A O 1
ATOM 2421 N N . LYS A 1 315 ? 21.516 -7.484 14.164 1 83.25 315 LYS A N 1
ATOM 2422 C CA . LYS A 1 315 ? 21.156 -6.312 14.961 1 83.25 315 LYS A CA 1
ATOM 2423 C C . LYS A 1 315 ? 19.797 -6.48 15.617 1 83.25 315 LYS A C 1
ATOM 2425 O O . LYS A 1 315 ? 18.875 -7.035 15.008 1 83.25 315 LYS A O 1
ATOM 2430 N N . ALA A 1 316 ? 19.734 -6.047 16.828 1 85.81 316 ALA A N 1
ATOM 2431 C CA . ALA A 1 316 ? 18.469 -6.16 17.562 1 85.81 316 ALA A CA 1
ATOM 2432 C C . ALA A 1 316 ? 17.438 -5.156 17.031 1 85.81 316 ALA A C 1
ATOM 2434 O O . ALA A 1 316 ? 17.797 -4.066 16.594 1 85.81 316 ALA A O 1
ATOM 2435 N N . VAL A 1 317 ? 16.219 -5.598 17.109 1 88.94 317 VAL A N 1
ATOM 2436 C CA . VAL A 1 317 ? 15.117 -4.68 16.828 1 88.94 317 VAL A CA 1
ATOM 2437 C C . VAL A 1 317 ? 15.07 -3.592 17.891 1 88.94 317 VAL A C 1
ATOM 2439 O O . VAL A 1 317 ? 15.148 -3.883 19.094 1 88.94 317 VAL A O 1
ATOM 2442 N N . LYS A 1 318 ? 15.031 -2.342 17.453 1 93.56 318 LYS A N 1
ATOM 2443 C CA . LYS A 1 318 ? 14.93 -1.201 18.359 1 93.56 318 LYS A CA 1
ATOM 2444 C C . LYS A 1 318 ? 13.531 -0.6 18.344 1 93.56 318 LYS A C 1
ATOM 2446 O O . LYS A 1 318 ? 12.906 -0.496 17.281 1 93.56 318 LYS A O 1
ATOM 2451 N N . GLN A 1 319 ? 13.086 -0.278 19.469 1 95.88 319 GLN A N 1
ATOM 2452 C CA . GLN A 1 319 ? 11.789 0.363 19.609 1 95.88 319 GLN A CA 1
ATOM 2453 C C . GLN A 1 319 ? 11.891 1.628 20.469 1 95.88 319 GLN A C 1
ATOM 2455 O O . GLN A 1 319 ? 12.602 1.654 21.469 1 95.88 319 GLN A O 1
ATOM 2460 N N . VAL A 1 320 ? 11.211 2.648 19.984 1 97.44 320 VAL A N 1
ATOM 2461 C CA . VAL A 1 320 ? 11.203 3.922 20.703 1 97.44 320 VAL A CA 1
ATOM 2462 C C . VAL A 1 320 ? 9.773 4.438 20.812 1 97.44 320 VAL A C 1
ATOM 2464 O O . VAL A 1 320 ? 9.047 4.504 19.828 1 97.44 320 VAL A O 1
ATOM 2467 N N . ASP A 1 321 ? 9.391 4.797 22.016 1 97.5 321 ASP A N 1
ATOM 2468 C CA . ASP A 1 321 ? 8.062 5.344 22.266 1 97.5 321 ASP A CA 1
ATOM 2469 C C . ASP A 1 321 ? 8.078 6.871 22.25 1 97.5 321 ASP A C 1
ATOM 2471 O O . ASP A 1 321 ? 9.055 7.488 22.688 1 97.5 321 ASP A O 1
ATOM 2475 N N . ALA A 1 322 ? 6.992 7.395 21.766 1 95.5 322 ALA A N 1
ATOM 2476 C CA . ALA A 1 322 ? 6.852 8.844 21.781 1 95.5 322 ALA A CA 1
ATOM 2477 C C . ALA A 1 322 ? 6.602 9.352 23.188 1 95.5 322 ALA A C 1
ATOM 2479 O O . ALA A 1 322 ? 5.938 8.688 23.984 1 95.5 322 ALA A O 1
ATOM 2480 N N . VAL A 1 323 ? 7.148 10.516 23.469 1 95.5 323 VAL A N 1
ATOM 2481 C CA . VAL A 1 323 ? 6.895 11.211 24.719 1 95.5 323 VAL A CA 1
ATOM 2482 C C . VAL A 1 323 ? 6.246 12.562 24.438 1 95.5 323 VAL A C 1
ATOM 2484 O O . VAL A 1 323 ? 6.73 13.336 23.609 1 95.5 323 VAL A O 1
ATOM 2487 N N . PHE A 1 324 ? 5.18 12.812 25.125 1 97.19 324 PHE A N 1
ATOM 2488 C CA . PHE A 1 324 ? 4.457 14.07 24.969 1 97.19 324 PHE A CA 1
ATOM 2489 C C . PHE A 1 324 ? 4.461 14.859 26.281 1 97.19 324 PHE A C 1
ATOM 2491 O O . PHE A 1 324 ? 3.553 14.711 27.094 1 97.19 324 PHE A O 1
ATOM 2498 N N . PRO A 1 325 ? 5.375 15.695 26.438 1 96.81 325 PRO A N 1
ATOM 2499 C CA . PRO A 1 325 ? 5.508 16.469 27.688 1 96.81 325 PRO A CA 1
ATOM 2500 C C . PRO A 1 325 ? 4.211 17.172 28.078 1 96.81 325 PRO A C 1
ATOM 2502 O O . PRO A 1 325 ? 3.492 17.688 27.219 1 96.81 325 PRO A O 1
ATOM 2505 N N . GLY A 1 326 ? 3.939 17.156 29.438 1 97.12 326 GLY A N 1
ATOM 2506 C CA . GLY A 1 326 ? 2.762 17.812 29.984 1 97.12 326 GLY A CA 1
ATOM 2507 C C . GLY A 1 326 ? 1.464 17.141 29.578 1 97.12 326 GLY A C 1
ATOM 2508 O O . GLY A 1 326 ? 0.395 17.75 29.656 1 97.12 326 GLY A O 1
ATOM 2509 N N . ASN A 1 327 ? 1.553 16.016 29.031 1 95.62 327 ASN A N 1
ATOM 2510 C CA . ASN A 1 327 ? 0.402 15.258 28.547 1 95.62 327 ASN A CA 1
ATOM 2511 C C . ASN A 1 327 ? -0.305 15.984 27.406 1 95.62 327 ASN A C 1
ATOM 2513 O O . ASN A 1 327 ? -1.535 15.977 27.328 1 95.62 327 ASN A O 1
ATOM 2517 N N . GLY A 1 328 ? 0.461 16.641 26.656 1 97 328 GLY A N 1
ATOM 2518 C CA . GLY A 1 328 ? -0.089 17.328 25.5 1 97 328 GLY A CA 1
ATOM 2519 C C . GLY A 1 328 ? -0.301 16.422 24.312 1 97 328 GLY A C 1
ATOM 2520 O O . GLY A 1 328 ? 0.038 15.242 24.359 1 97 328 GLY A O 1
ATOM 2521 N N . ARG A 1 329 ? -0.828 17 23.234 1 97.25 329 ARG A N 1
ATOM 2522 C CA . ARG A 1 329 ? -1.038 16.266 22 1 97.25 329 ARG A CA 1
ATOM 2523 C C . ARG A 1 329 ? 0.166 16.406 21.062 1 97.25 329 ARG A C 1
ATOM 2525 O O . ARG A 1 329 ? 0.353 15.586 20.156 1 97.25 329 ARG A O 1
ATOM 2532 N N . GLY A 1 330 ? 0.893 17.391 21.25 1 97.94 330 GLY A N 1
ATOM 2533 C CA . GLY A 1 330 ? 2.086 17.578 20.438 1 97.94 330 GLY A CA 1
ATOM 2534 C C . GLY A 1 330 ? 1.982 18.734 19.484 1 97.94 330 GLY A C 1
ATOM 2535 O O . GLY A 1 330 ? 2.934 19.047 18.75 1 97.94 330 GLY A O 1
ATOM 2536 N N . MET A 1 331 ? 0.917 19.484 19.531 1 98.44 331 MET A N 1
ATOM 2537 C CA . MET A 1 331 ? 0.737 20.609 18.609 1 98.44 331 MET A CA 1
ATOM 2538 C C . MET A 1 331 ? 1.575 21.797 19.047 1 98.44 331 MET A C 1
ATOM 2540 O O . MET A 1 331 ? 1.827 22.719 18.25 1 98.44 331 MET A O 1
ATOM 2544 N N . TYR A 1 332 ? 2.051 21.875 20.359 1 98.38 332 TYR A N 1
ATOM 2545 C CA . TYR A 1 332 ? 2.887 22.953 20.859 1 98.38 332 TYR A CA 1
ATOM 2546 C C . TYR A 1 332 ? 4.23 22.984 20.141 1 98.38 332 TYR A C 1
ATOM 2548 O O . TYR A 1 332 ? 4.906 24.016 20.109 1 98.38 332 TYR A O 1
ATOM 2556 N N . TRP A 1 333 ? 4.648 21.859 19.531 1 98.44 333 TRP A N 1
ATOM 2557 C CA . TRP A 1 333 ? 5.941 21.859 18.844 1 98.44 333 TRP A CA 1
ATOM 2558 C C . TRP A 1 333 ? 5.871 22.688 17.562 1 98.44 333 TRP A C 1
ATOM 2560 O O . TRP A 1 333 ? 6.836 23.359 17.188 1 98.44 333 TRP A O 1
ATOM 2570 N N . GLU A 1 334 ? 4.719 22.578 16.812 1 98.62 334 GLU A N 1
ATOM 2571 C CA . GLU A 1 334 ? 4.598 23.422 15.641 1 98.62 334 GLU A CA 1
ATOM 2572 C C . GLU A 1 334 ? 4.438 24.891 16.031 1 98.62 334 GLU A C 1
ATOM 2574 O O . GLU A 1 334 ? 4.926 25.781 15.328 1 98.62 334 GLU A O 1
ATOM 2579 N N . ALA A 1 335 ? 3.732 25.156 17.109 1 98.69 335 ALA A N 1
ATOM 2580 C CA . ALA A 1 335 ? 3.65 26.516 17.625 1 98.69 335 ALA A CA 1
ATOM 2581 C C . ALA A 1 335 ? 5.031 27.062 17.984 1 98.69 335 ALA A C 1
ATOM 2583 O O . ALA A 1 335 ? 5.352 28.219 17.688 1 98.69 335 ALA A O 1
ATOM 2584 N N . ASP A 1 336 ? 5.828 26.203 18.641 1 98.69 336 ASP A N 1
ATOM 2585 C CA . ASP A 1 336 ? 7.199 26.578 18.984 1 98.69 336 ASP A CA 1
ATOM 2586 C C . ASP A 1 336 ? 8 26.922 17.734 1 98.69 336 ASP A C 1
ATOM 2588 O O . ASP A 1 336 ? 8.781 27.875 17.734 1 98.69 336 ASP A O 1
ATOM 2592 N N . GLU A 1 337 ? 7.781 26.156 16.703 1 98.62 337 GLU A N 1
ATOM 2593 C CA . GLU A 1 337 ? 8.453 26.422 15.438 1 98.62 337 GLU A CA 1
ATOM 2594 C C . GLU A 1 337 ? 8.078 27.797 14.891 1 98.62 337 GLU A C 1
ATOM 2596 O O . GLU A 1 337 ? 8.938 28.547 14.422 1 98.62 337 GLU A O 1
ATOM 2601 N N . VAL A 1 338 ? 6.809 28.125 14.906 1 98.81 338 VAL A N 1
ATOM 2602 C CA . VAL A 1 338 ? 6.352 29.438 14.445 1 98.81 338 VAL A CA 1
ATOM 2603 C C . VAL A 1 338 ? 7.055 30.531 15.242 1 98.81 338 VAL A C 1
ATOM 2605 O O . VAL A 1 338 ? 7.609 31.469 14.656 1 98.81 338 VAL A O 1
ATOM 2608 N N . ALA A 1 339 ? 7.066 30.422 16.547 1 98.69 339 ALA A N 1
ATOM 2609 C CA . ALA A 1 339 ? 7.68 31.422 17.422 1 98.69 339 ALA A CA 1
ATOM 2610 C C . ALA A 1 339 ? 9.164 31.578 17.109 1 98.69 339 ALA A C 1
ATOM 2612 O O . ALA A 1 339 ? 9.664 32.719 17 1 98.69 339 ALA A O 1
ATOM 2613 N N . ARG A 1 340 ? 9.828 30.484 16.922 1 98.56 340 ARG A N 1
ATOM 2614 C CA . ARG A 1 340 ? 11.266 30.531 16.688 1 98.56 340 ARG A CA 1
ATOM 2615 C C . ARG A 1 340 ? 11.57 31.125 15.312 1 98.56 340 ARG A C 1
ATOM 2617 O O . ARG A 1 340 ? 12.547 31.875 15.156 1 98.56 340 ARG A O 1
ATOM 2624 N N . CYS A 1 341 ? 10.812 30.766 14.328 1 98.75 341 CYS A N 1
ATOM 2625 C CA . CYS A 1 341 ? 11 31.375 13.016 1 98.75 341 CYS A CA 1
ATOM 2626 C C . CYS A 1 341 ? 10.82 32.875 13.086 1 98.75 341 CYS A C 1
ATOM 2628 O O . CYS A 1 341 ? 11.664 33.625 12.594 1 98.75 341 CYS A O 1
ATOM 2630 N N . LEU A 1 342 ? 9.727 33.281 13.727 1 98.69 342 LEU A N 1
ATOM 2631 C CA . LEU A 1 342 ? 9.453 34.719 13.828 1 98.69 342 LEU A CA 1
ATOM 2632 C C . LEU A 1 342 ? 10.523 35.406 14.641 1 98.69 342 LEU A C 1
ATOM 2634 O O . LEU A 1 342 ? 10.992 36.5 14.266 1 98.69 342 LEU A O 1
ATOM 2638 N N . ARG A 1 343 ? 10.938 34.812 15.734 1 98.19 343 ARG A N 1
ATOM 2639 C CA . ARG A 1 343 ? 12.016 35.344 16.547 1 98.19 343 ARG A CA 1
ATOM 2640 C C . ARG A 1 343 ? 13.266 35.594 15.719 1 98.19 343 ARG A C 1
ATOM 2642 O O . ARG A 1 343 ? 13.93 36.625 15.867 1 98.19 343 ARG A O 1
ATOM 2649 N N . ASP A 1 344 ? 13.531 34.688 14.828 1 98.38 344 ASP A N 1
ATOM 2650 C CA . ASP A 1 344 ? 14.781 34.688 14.086 1 98.38 344 ASP A CA 1
ATOM 2651 C C . ASP A 1 344 ? 14.617 35.406 12.734 1 98.38 344 ASP A C 1
ATOM 2653 O O . ASP A 1 344 ? 15.516 35.344 11.898 1 98.38 344 ASP A O 1
ATOM 2657 N N . GLY A 1 345 ? 13.5 35.938 12.477 1 98 345 GLY A N 1
ATOM 2658 C CA . GLY A 1 345 ? 13.258 36.719 11.273 1 98 345 GLY A CA 1
ATOM 2659 C C . GLY A 1 345 ? 13.039 35.844 10.039 1 98 345 GLY A C 1
ATOM 2660 O O . GLY A 1 345 ? 13.234 36.281 8.914 1 98 345 GLY A O 1
ATOM 2661 N N . LYS A 1 346 ? 12.719 34.562 10.234 1 98.38 346 LYS A N 1
ATOM 2662 C CA . LYS A 1 346 ? 12.422 33.656 9.133 1 98.38 346 LYS A CA 1
ATOM 2663 C C . LYS A 1 346 ? 10.969 33.781 8.68 1 98.38 346 LYS A C 1
ATOM 2665 O O . LYS A 1 346 ? 10.07 33.938 9.508 1 98.38 346 LYS A O 1
ATOM 2670 N N . LEU A 1 347 ? 10.758 33.688 7.391 1 97.81 347 LEU A N 1
ATOM 2671 C CA . LEU A 1 347 ? 9.422 33.875 6.84 1 97.81 347 LEU A CA 1
ATOM 2672 C C . LEU A 1 347 ? 8.766 32.531 6.516 1 97.81 347 LEU A C 1
ATOM 2674 O O . LEU A 1 347 ? 7.598 32.5 6.117 1 97.81 347 LEU A O 1
ATOM 2678 N N . GLU A 1 348 ? 9.461 31.484 6.59 1 98.06 348 GLU A N 1
ATOM 2679 C CA . GLU A 1 348 ? 8.914 30.125 6.453 1 98.06 348 GLU A CA 1
ATOM 2680 C C . GLU A 1 348 ? 9.727 29.125 7.27 1 98.06 348 GLU A C 1
ATOM 2682 O O . GLU A 1 348 ? 10.852 29.422 7.676 1 98.06 348 GLU A O 1
ATOM 2687 N N . SER A 1 349 ? 9.18 28.031 7.551 1 98.31 349 SER A N 1
ATOM 2688 C CA . SER A 1 349 ? 9.82 26.969 8.312 1 98.31 349 SER A CA 1
ATOM 2689 C C . SER A 1 349 ? 10.641 26.062 7.398 1 98.31 349 SER A C 1
ATOM 2691 O O . SER A 1 349 ? 10.188 25.688 6.316 1 98.31 349 SER A O 1
ATOM 2693 N N . GLU A 1 350 ? 11.805 25.672 7.812 1 97.38 350 GLU A N 1
ATOM 2694 C CA . GLU A 1 350 ? 12.617 24.719 7.07 1 97.38 350 GLU A CA 1
ATOM 2695 C C . GLU A 1 350 ? 12.07 23.297 7.211 1 97.38 350 GLU A C 1
ATOM 2697 O O . GLU A 1 350 ? 12.352 22.438 6.383 1 97.38 350 GLU A O 1
ATOM 2702 N N . THR A 1 351 ? 11.289 23.047 8.25 1 97.75 351 THR A N 1
ATOM 2703 C CA . THR A 1 351 ? 10.727 21.719 8.516 1 97.75 351 THR A CA 1
ATOM 2704 C C . THR A 1 351 ? 9.477 21.484 7.668 1 97.75 351 THR A C 1
ATOM 2706 O O . THR A 1 351 ? 9.188 20.359 7.281 1 97.75 351 THR A O 1
ATOM 2709 N N . MET A 1 352 ? 8.781 22.5 7.375 1 98.06 352 MET A N 1
ATOM 2710 C CA . MET A 1 352 ? 7.621 22.469 6.488 1 98.06 352 MET A CA 1
ATOM 2711 C C . MET A 1 352 ? 7.672 23.609 5.484 1 98.06 352 MET A C 1
ATOM 2713 O O . MET A 1 352 ? 6.855 24.531 5.551 1 98.06 352 MET A O 1
ATOM 2717 N N . PRO A 1 353 ? 8.602 23.531 4.582 1 98.19 353 PRO A N 1
ATOM 2718 C CA . PRO A 1 353 ? 8.734 24.625 3.621 1 98.19 353 PRO A CA 1
ATOM 2719 C C . PRO A 1 353 ? 7.504 24.781 2.73 1 98.19 353 PRO A C 1
ATOM 2721 O O . PRO A 1 353 ? 6.867 23.781 2.371 1 98.19 353 PRO A O 1
ATOM 2724 N N . LEU A 1 354 ? 7.25 25.969 2.365 1 98.62 354 LEU A N 1
ATOM 2725 C CA . LEU A 1 354 ? 6.09 26.266 1.534 1 98.62 354 LEU A CA 1
ATOM 2726 C C . LEU A 1 354 ? 6.176 25.547 0.197 1 98.62 354 LEU A C 1
ATOM 2728 O O . LEU A 1 354 ? 5.152 25.141 -0.364 1 98.62 354 LEU A O 1
ATOM 2732 N N . SER A 1 355 ? 7.395 25.312 -0.323 1 98.12 355 SER A N 1
ATOM 2733 C CA . SER A 1 355 ? 7.574 24.594 -1.573 1 98.12 355 SER A CA 1
ATOM 2734 C C . SER A 1 355 ? 7.055 23.156 -1.461 1 98.12 355 SER A C 1
ATOM 2736 O O . SER A 1 355 ? 6.434 22.641 -2.393 1 98.12 355 SER A O 1
ATOM 2738 N N . GLU A 1 356 ? 7.32 22.516 -0.337 1 98.56 356 GLU A N 1
ATOM 2739 C CA . GLU A 1 356 ? 6.836 21.156 -0.128 1 98.56 356 GLU A CA 1
ATOM 2740 C C . GLU A 1 356 ? 5.312 21.125 -0.015 1 98.56 356 GLU A C 1
ATOM 2742 O O . GLU A 1 356 ? 4.66 20.25 -0.578 1 98.56 356 GLU A O 1
ATOM 2747 N N . SER A 1 357 ? 4.742 22.094 0.733 1 98.75 357 SER A N 1
ATOM 2748 C CA . SER A 1 357 ? 3.289 22.188 0.822 1 98.75 357 SER A CA 1
ATOM 2749 C C . SER A 1 357 ? 2.66 22.344 -0.56 1 98.75 357 SER A C 1
ATOM 2751 O O . SER A 1 357 ? 1.637 21.719 -0.85 1 98.75 357 SER A O 1
ATOM 2753 N N . LEU A 1 358 ? 3.256 23.125 -1.386 1 98.81 358 LEU A N 1
ATOM 2754 C CA . LEU A 1 358 ? 2.734 23.359 -2.729 1 98.81 358 LEU A CA 1
ATOM 2755 C C . LEU A 1 358 ? 2.771 22.078 -3.553 1 98.81 358 LEU A C 1
ATOM 2757 O O . LEU A 1 358 ? 1.803 21.75 -4.238 1 98.81 358 LEU A O 1
ATOM 2761 N N . VAL A 1 359 ? 3.873 21.312 -3.479 1 98.88 359 VAL A N 1
ATOM 2762 C CA . VAL A 1 359 ? 4 20.078 -4.242 1 98.88 359 VAL A CA 1
ATOM 2763 C C . VAL A 1 359 ? 2.955 19.078 -3.768 1 98.88 359 VAL A C 1
ATOM 2765 O O . VAL A 1 359 ? 2.342 18.375 -4.578 1 98.88 359 VAL A O 1
ATOM 2768 N N . ILE A 1 360 ? 2.766 19 -2.496 1 98.88 360 ILE A N 1
ATOM 2769 C CA . ILE A 1 360 ? 1.792 18.062 -1.943 1 98.88 360 ILE A CA 1
ATOM 2770 C C . ILE A 1 360 ? 0.388 18.438 -2.408 1 98.88 360 ILE A C 1
ATOM 2772 O O . ILE A 1 360 ? -0.406 17.562 -2.779 1 98.88 360 ILE A O 1
ATOM 2776 N N . MET A 1 361 ? 0.067 19.75 -2.4 1 98.88 361 MET A N 1
ATOM 2777 C CA . MET A 1 361 ? -1.222 20.203 -2.914 1 98.88 361 MET A CA 1
ATOM 2778 C C . MET A 1 361 ? -1.386 19.844 -4.383 1 98.88 361 MET A C 1
ATOM 2780 O O . MET A 1 361 ? -2.471 19.438 -4.809 1 98.88 361 MET A O 1
ATOM 2784 N N . GLU A 1 362 ? -0.334 19.984 -5.137 1 98.94 362 GLU A N 1
ATOM 2785 C CA . GLU A 1 362 ? -0.38 19.609 -6.551 1 98.94 362 GLU A CA 1
ATOM 2786 C C . GLU A 1 362 ? -0.632 18.125 -6.723 1 98.94 362 GLU A C 1
ATOM 2788 O O . GLU A 1 362 ? -1.362 17.703 -7.629 1 98.94 362 GLU A O 1
ATOM 2793 N N . VAL A 1 363 ? -0.014 17.312 -5.906 1 98.94 363 VAL A N 1
ATOM 2794 C CA . VAL A 1 363 ? -0.254 15.867 -5.934 1 98.94 363 VAL A CA 1
ATOM 2795 C C . VAL A 1 363 ? -1.73 15.586 -5.668 1 98.94 363 VAL A C 1
ATOM 2797 O O . VAL A 1 363 ? -2.361 14.82 -6.395 1 98.94 363 VAL A O 1
ATOM 2800 N N . MET A 1 364 ? -2.299 16.219 -4.652 1 98.88 364 MET A N 1
ATOM 2801 C CA . MET A 1 364 ? -3.699 15.969 -4.316 1 98.88 364 MET A CA 1
ATOM 2802 C C . MET A 1 364 ? -4.621 16.453 -5.434 1 98.88 364 MET A C 1
ATOM 2804 O O . MET A 1 364 ? -5.648 15.828 -5.707 1 98.88 364 MET A O 1
ATOM 2808 N N . ASP A 1 365 ? -4.223 17.609 -6.105 1 98.88 365 ASP A N 1
ATOM 2809 C CA . ASP A 1 365 ? -4.984 18.047 -7.266 1 98.88 365 ASP A CA 1
ATOM 2810 C C . ASP A 1 365 ? -4.988 16.984 -8.367 1 98.88 365 ASP A C 1
ATOM 2812 O O . ASP A 1 365 ? -6.035 16.703 -8.945 1 98.88 365 ASP A O 1
ATOM 2816 N N . GLU A 1 366 ? -3.818 16.453 -8.648 1 98.94 366 GLU A N 1
ATOM 2817 C CA . GLU A 1 366 ? -3.701 15.438 -9.688 1 98.94 366 GLU A CA 1
ATOM 2818 C C . GLU A 1 366 ? -4.5 14.18 -9.328 1 98.94 366 GLU A C 1
ATOM 2820 O O . GLU A 1 366 ? -5.164 13.594 -10.188 1 98.94 366 GLU A O 1
ATOM 2825 N N . VAL A 1 367 ? -4.469 13.773 -8.102 1 98.88 367 VAL A N 1
ATOM 2826 C CA . VAL A 1 367 ? -5.223 12.625 -7.605 1 98.88 367 VAL A CA 1
ATOM 2827 C C . VAL A 1 367 ? -6.719 12.859 -7.82 1 98.88 367 VAL A C 1
ATOM 2829 O O . VAL A 1 367 ? -7.426 11.984 -8.312 1 98.88 367 VAL A O 1
ATOM 2832 N N . ARG A 1 368 ? -7.211 14.047 -7.449 1 98.81 368 ARG A N 1
ATOM 2833 C CA . ARG A 1 368 ? -8.617 14.391 -7.637 1 98.81 368 ARG A CA 1
ATOM 2834 C C . ARG A 1 368 ? -8.992 14.391 -9.117 1 98.81 368 ARG A C 1
ATOM 2836 O O . ARG A 1 368 ? -10.047 13.891 -9.492 1 98.81 368 ARG A O 1
ATOM 2843 N N . ARG A 1 369 ? -8.109 14.961 -9.938 1 98.81 369 ARG A N 1
ATOM 2844 C CA . ARG A 1 369 ? -8.367 14.992 -11.375 1 98.81 369 ARG A CA 1
ATOM 2845 C C . ARG A 1 369 ? -8.539 13.578 -11.922 1 98.81 369 ARG A C 1
ATOM 2847 O O . ARG A 1 369 ? -9.484 13.305 -12.664 1 98.81 369 ARG A O 1
ATOM 2854 N N . GLN A 1 370 ? -7.645 12.688 -11.547 1 98.5 370 GLN A N 1
ATOM 2855 C CA . GLN A 1 370 ? -7.691 11.305 -12.023 1 98.5 370 GLN A CA 1
ATOM 2856 C C . GLN A 1 370 ? -8.969 10.609 -11.555 1 98.5 370 GLN A C 1
ATOM 2858 O O . GLN A 1 370 ? -9.539 9.797 -12.281 1 98.5 370 GLN A O 1
ATOM 2863 N N . GLY A 1 371 ? -9.375 10.945 -10.344 1 97.75 371 GLY A N 1
ATOM 2864 C CA . GLY A 1 371 ? -10.539 10.305 -9.75 1 97.75 371 GLY A CA 1
ATOM 2865 C C . GLY A 1 371 ? -11.844 10.969 -10.141 1 97.75 371 GLY A C 1
ATOM 2866 O O . GLY A 1 371 ? -12.914 10.531 -9.711 1 97.75 371 GLY A O 1
ATOM 2867 N N . GLY A 1 372 ? -11.781 12.031 -10.922 1 97.88 372 GLY A N 1
ATOM 2868 C CA . GLY A 1 372 ? -12.984 12.773 -11.297 1 97.88 372 GLY A CA 1
ATOM 2869 C C . GLY A 1 372 ? -13.656 13.453 -10.117 1 97.88 372 GLY A C 1
ATOM 2870 O O . GLY A 1 372 ? -14.883 13.469 -10.023 1 97.88 372 GLY A O 1
ATOM 2871 N N . LEU A 1 373 ? -12.875 13.883 -9.188 1 98.19 373 LEU A N 1
ATOM 2872 C CA . LEU A 1 373 ? -13.391 14.555 -8 1 98.19 373 LEU A CA 1
ATOM 2873 C C . LEU A 1 373 ? -13.195 16.062 -8.102 1 98.19 373 LEU A C 1
ATOM 2875 O O . LEU A 1 373 ? -12.062 16.547 -8.227 1 98.19 373 LEU A O 1
ATOM 2879 N N . ALA A 1 374 ? -14.211 16.828 -8.047 1 97.5 374 ALA A N 1
ATOM 2880 C CA . ALA A 1 374 ? -14.188 18.281 -8.039 1 97.5 374 ALA A CA 1
ATOM 2881 C C . ALA A 1 374 ? -15.133 18.844 -6.98 1 97.5 374 ALA A C 1
ATOM 2883 O O . ALA A 1 374 ? -16.188 18.266 -6.719 1 97.5 374 ALA A O 1
ATOM 2884 N N . TYR A 1 375 ? -14.719 19.906 -6.41 1 98 375 TYR A N 1
ATOM 2885 C CA . TYR A 1 375 ? -15.594 20.609 -5.477 1 98 375 TYR A CA 1
ATOM 2886 C C . TYR A 1 375 ? -16.344 21.734 -6.176 1 98 375 TYR A C 1
ATOM 2888 O O . TYR A 1 375 ? -16.016 22.109 -7.305 1 98 375 TYR A O 1
ATOM 2896 N N . PRO A 1 376 ? -17.375 22.266 -5.508 1 97.5 376 PRO A N 1
ATOM 2897 C CA . PRO A 1 376 ? -18.094 23.391 -6.105 1 97.5 376 PRO A CA 1
ATOM 2898 C C . PRO A 1 376 ? -17.188 24.562 -6.449 1 97.5 376 PRO A C 1
ATOM 2900 O O . PRO A 1 376 ? -16.219 24.812 -5.738 1 97.5 376 PRO A O 1
ATOM 2903 N N . GLU A 1 377 ? -17.531 25.203 -7.461 1 97.19 377 GLU A N 1
ATOM 2904 C CA . GLU A 1 377 ? -16.719 26.297 -8.016 1 97.19 377 GLU A CA 1
ATOM 2905 C C . GLU A 1 377 ? -16.359 27.312 -6.945 1 97.19 377 GLU A C 1
ATOM 2907 O O . GLU A 1 377 ? -15.227 27.797 -6.887 1 97.19 377 GLU A O 1
ATOM 2912 N N . LYS A 1 378 ? -17.281 27.656 -6.148 1 96.5 378 LYS A N 1
ATOM 2913 C CA . LYS A 1 378 ? -17.062 28.656 -5.109 1 96.5 378 LYS A CA 1
ATOM 2914 C C . LYS A 1 378 ? -15.977 28.203 -4.133 1 96.5 378 LYS A C 1
ATOM 2916 O O . LYS A 1 378 ? -15.211 29.031 -3.635 1 96.5 378 LYS A O 1
ATOM 2921 N N . ILE A 1 379 ? -15.922 26.922 -3.908 1 97.12 379 ILE A N 1
ATOM 2922 C CA . ILE A 1 379 ? -14.969 26.344 -2.971 1 97.12 379 ILE A CA 1
ATOM 2923 C C . ILE A 1 379 ? -13.586 26.281 -3.615 1 97.12 379 ILE A C 1
ATOM 2925 O O . ILE A 1 379 ? -12.57 26.5 -2.947 1 97.12 379 ILE A O 1
ATOM 2929 N N . GLU A 1 380 ? -13.555 26.141 -4.875 1 97.81 380 GLU A N 1
ATOM 2930 C CA . GLU A 1 380 ? -12.297 25.984 -5.594 1 97.81 380 GLU A CA 1
ATOM 2931 C C . GLU A 1 380 ? -11.773 27.344 -6.07 1 97.81 380 GLU A C 1
ATOM 2933 O O . GLU A 1 380 ? -10.625 27.453 -6.508 1 97.81 380 GLU A O 1
ATOM 2938 N N . SER A 1 381 ? -12.539 28.375 -5.926 1 98.06 381 SER A N 1
ATOM 2939 C CA . SER A 1 381 ? -12.242 29.688 -6.492 1 98.06 381 SER A CA 1
ATOM 2940 C C . SER A 1 381 ? -10.961 30.266 -5.891 1 98.06 381 SER A C 1
ATOM 2942 O O . SER A 1 381 ? -10.703 30.109 -4.699 1 98.06 381 SER A O 1
ATOM 2944 N N . THR A 1 382 ? -10.195 30.969 -6.727 1 98.19 382 THR A N 1
ATOM 2945 C CA . THR A 1 382 ? -9.008 31.672 -6.273 1 98.19 382 THR A CA 1
ATOM 2946 C C . THR A 1 382 ? -9.312 33.156 -6.051 1 98.19 382 THR A C 1
ATOM 2948 O O . THR A 1 382 ? -8.406 33.938 -5.785 1 98.19 382 THR A O 1
ATOM 2951 N N . GLN A 1 383 ? -10.57 33.469 -6.215 1 98 383 GLN A N 1
ATOM 2952 C CA . GLN A 1 383 ? -10.969 34.875 -6.02 1 98 383 GLN A CA 1
ATOM 2953 C C . GLN A 1 383 ? -11 35.219 -4.539 1 98 383 GLN A C 1
ATOM 2955 O O . GLN A 1 383 ? -11.477 34.438 -3.713 1 98 383 GLN A O 1
ATOM 2960 N N . TYR A 1 384 ? -10.477 36.406 -4.219 1 97.56 384 TYR A N 1
ATOM 2961 C CA . TYR A 1 384 ? -10.547 36.969 -2.879 1 97.56 384 TYR A CA 1
ATOM 2962 C C . TYR A 1 384 ? -10.898 38.469 -2.941 1 97.56 384 TYR A C 1
ATOM 2964 O O . TYR A 1 384 ? -10.281 39.219 -3.682 1 97.56 384 TYR A O 1
ATOM 2972 N N . PRO A 1 385 ? -11.805 38.938 -2.203 1 96.56 385 PRO A N 1
ATOM 2973 C CA . PRO A 1 385 ? -12.594 38.188 -1.232 1 96.56 385 PRO A CA 1
ATOM 2974 C C . PRO A 1 385 ? -13.812 37.5 -1.86 1 96.56 385 PRO A C 1
ATOM 2976 O O . PRO A 1 385 ? -14.344 38 -2.861 1 96.56 385 PRO A O 1
ATOM 2979 N N . LEU A 1 386 ? -14.164 36.375 -1.373 1 94.31 386 LEU A N 1
ATOM 2980 C CA . LEU A 1 386 ? -15.375 35.656 -1.732 1 94.31 386 LEU A CA 1
ATOM 2981 C C . LEU A 1 386 ? -16.125 35.188 -0.485 1 94.31 386 LEU A C 1
ATOM 2983 O O . LEU A 1 386 ? -15.523 34.656 0.448 1 94.31 386 LEU A O 1
ATOM 2987 N N . GLN A 1 387 ? -17.453 35.5 -0.373 1 87.62 387 GLN A N 1
ATOM 2988 C CA . GLN A 1 387 ? -18.281 35.031 0.734 1 87.62 387 GLN A CA 1
ATOM 2989 C C . GLN A 1 387 ? -18.672 33.562 0.544 1 87.62 387 GLN A C 1
ATOM 2991 O O . GLN A 1 387 ? -19.344 33.219 -0.433 1 87.62 387 GLN A O 1
ATOM 2996 N N . LEU A 1 388 ? -18.25 32.75 1.505 1 86.12 388 LEU A N 1
ATOM 2997 C CA . LEU A 1 388 ? -18.547 31.328 1.438 1 86.12 388 LEU A CA 1
ATOM 2998 C C . LEU A 1 388 ? -19.656 30.953 2.4 1 86.12 388 LEU A C 1
ATOM 3000 O O . LEU A 1 388 ? -19.828 31.594 3.445 1 86.12 388 LEU A O 1
ATOM 3004 N N . MET B 1 1 ? -12.359 -50.031 0.11 1 52.44 1 MET B N 1
ATOM 3005 C CA . MET B 1 1 ? -12.32 -48.656 -0.386 1 52.44 1 MET B CA 1
ATOM 3006 C C . MET B 1 1 ? -12.016 -48.625 -1.881 1 52.44 1 MET B C 1
ATOM 3008 O O . MET B 1 1 ? -11.336 -49.531 -2.398 1 52.44 1 MET B O 1
ATOM 3012 N N . ALA B 1 2 ? -12.812 -47.969 -2.643 1 75.75 2 ALA B N 1
ATOM 3013 C CA . ALA B 1 2 ? -12.617 -47.969 -4.09 1 75.75 2 ALA B CA 1
ATOM 3014 C C . ALA B 1 2 ? -11.18 -47.625 -4.445 1 75.75 2 ALA B C 1
ATOM 3016 O O . ALA B 1 2 ? -10.5 -46.906 -3.703 1 75.75 2 ALA B O 1
ATOM 3017 N N . GLU B 1 3 ? -10.5 -48.25 -5.395 1 92.44 3 GLU B N 1
ATOM 3018 C CA . GLU B 1 3 ? -9.141 -48 -5.855 1 92.44 3 GLU B CA 1
ATOM 3019 C C . GLU B 1 3 ? -8.945 -46.531 -6.223 1 92.44 3 GLU B C 1
ATOM 3021 O O . GLU B 1 3 ? -9.797 -45.938 -6.875 1 92.44 3 GLU B O 1
ATOM 3026 N N . PRO B 1 4 ? -7.914 -45.906 -5.711 1 96 4 PRO B N 1
ATOM 3027 C CA . PRO B 1 4 ? -7.676 -44.5 -6.02 1 96 4 PRO B CA 1
ATOM 3028 C C . PRO B 1 4 ? -7.445 -44.25 -7.508 1 96 4 PRO B C 1
ATOM 3030 O O . PRO B 1 4 ? -6.965 -45.125 -8.219 1 96 4 PRO B O 1
ATOM 3033 N N . TYR B 1 5 ? -7.875 -43.156 -7.965 1 97.38 5 TYR B N 1
ATOM 3034 C CA . TYR B 1 5 ? -7.547 -42.719 -9.32 1 97.38 5 TYR B CA 1
ATOM 3035 C C . TYR B 1 5 ? -6.051 -42.469 -9.461 1 97.38 5 TYR B C 1
ATOM 3037 O O . TYR B 1 5 ? -5.477 -41.656 -8.742 1 97.38 5 TYR B O 1
ATOM 3045 N N . LYS B 1 6 ? -5.402 -43.156 -10.375 1 96.94 6 LYS B N 1
ATOM 3046 C CA . LYS B 1 6 ? -3.955 -43.062 -10.555 1 96.94 6 LYS B CA 1
ATOM 3047 C C . LYS B 1 6 ? -3.607 -42.062 -11.664 1 96.94 6 LYS B C 1
ATOM 3049 O O . LYS B 1 6 ? -4.07 -42.219 -12.797 1 96.94 6 LYS B O 1
ATOM 3054 N N . LEU B 1 7 ? -2.906 -41.094 -11.312 1 98.25 7 LEU B N 1
ATOM 3055 C CA . LEU B 1 7 ? -2.451 -40.125 -12.297 1 98.25 7 LEU B CA 1
ATOM 3056 C C . LEU B 1 7 ? -0.954 -40.25 -12.547 1 98.25 7 LEU B C 1
ATOM 3058 O O . LEU B 1 7 ? -0.159 -40.281 -11.602 1 98.25 7 LEU B O 1
ATOM 3062 N N . ARG B 1 8 ? -0.509 -40.375 -13.805 1 98.5 8 ARG B N 1
ATOM 3063 C CA . ARG B 1 8 ? 0.891 -40.531 -14.188 1 98.5 8 ARG B CA 1
ATOM 3064 C C . ARG B 1 8 ? 1.462 -39.219 -14.711 1 98.5 8 ARG B C 1
ATOM 3066 O O . ARG B 1 8 ? 1.01 -38.719 -15.734 1 98.5 8 ARG B O 1
ATOM 3073 N N . TRP B 1 9 ? 2.439 -38.781 -13.977 1 98.81 9 TRP B N 1
ATOM 3074 C CA . TRP B 1 9 ? 3.021 -37.469 -14.242 1 98.81 9 TRP B CA 1
ATOM 3075 C C . TRP B 1 9 ? 4.273 -37.594 -15.109 1 98.81 9 TRP B C 1
ATOM 3077 O O . TRP B 1 9 ? 5.078 -38.5 -14.914 1 98.81 9 TRP B O 1
ATOM 3087 N N . GLY B 1 10 ? 4.43 -36.688 -16.047 1 98.88 10 GLY B N 1
ATOM 3088 C CA . GLY B 1 10 ? 5.707 -36.406 -16.672 1 98.88 10 GLY B CA 1
ATOM 3089 C C . GLY B 1 10 ? 6.301 -35.062 -16.203 1 98.88 10 GLY B C 1
ATOM 3090 O O . GLY B 1 10 ? 5.672 -34.031 -16.344 1 98.88 10 GLY B O 1
ATOM 3091 N N . MET B 1 11 ? 7.52 -35.125 -15.68 1 98.81 11 MET B N 1
ATOM 3092 C CA . MET B 1 11 ? 8.195 -33.938 -15.203 1 98.81 11 MET B CA 1
ATOM 3093 C C . MET B 1 11 ? 9.047 -33.312 -16.297 1 98.81 11 MET B C 1
ATOM 3095 O O . MET B 1 11 ? 9.977 -33.938 -16.812 1 98.81 11 MET B O 1
ATOM 3099 N N . MET B 1 12 ? 8.664 -32.094 -16.672 1 98.38 12 MET B N 1
ATOM 3100 C CA . MET B 1 12 ? 9.438 -31.359 -17.672 1 98.38 12 MET B CA 1
ATOM 3101 C C . MET B 1 12 ? 10.461 -30.438 -17.016 1 98.38 12 MET B C 1
ATOM 3103 O O . MET B 1 12 ? 10.086 -29.406 -16.438 1 98.38 12 MET B O 1
ATOM 3107 N N . ALA B 1 13 ? 11.734 -30.625 -17.188 1 97 13 ALA B N 1
ATOM 3108 C CA . ALA B 1 13 ? 12.883 -29.969 -16.578 1 97 13 ALA B CA 1
ATOM 3109 C C . ALA B 1 13 ? 13.242 -30.625 -15.234 1 97 13 ALA B C 1
ATOM 3111 O O . ALA B 1 13 ? 12.57 -31.562 -14.797 1 97 13 ALA B O 1
ATOM 3112 N N . THR B 1 14 ? 14.391 -30.266 -14.648 1 95.88 14 THR B N 1
ATOM 3113 C CA . THR B 1 14 ? 14.898 -30.906 -13.438 1 95.88 14 THR B CA 1
ATOM 3114 C C . THR B 1 14 ? 15.367 -29.859 -12.43 1 95.88 14 THR B C 1
ATOM 3116 O O . THR B 1 14 ? 16.25 -30.125 -11.609 1 95.88 14 THR B O 1
ATOM 3119 N N . GLY B 1 15 ? 14.828 -28.641 -12.578 1 94.12 15 GLY B N 1
ATOM 3120 C CA . GLY B 1 15 ? 15.234 -27.547 -11.703 1 94.12 15 GLY B CA 1
ATOM 3121 C C . GLY B 1 15 ? 14.672 -27.672 -10.297 1 94.12 15 GLY B C 1
ATOM 3122 O O . GLY B 1 15 ? 14.094 -28.703 -9.945 1 94.12 15 GLY B O 1
ATOM 3123 N N . GLY B 1 16 ? 14.938 -26.688 -9.438 1 94.19 16 GLY B N 1
ATOM 3124 C CA . GLY B 1 16 ? 14.602 -26.688 -8.023 1 94.19 16 GLY B CA 1
ATOM 3125 C C . GLY B 1 16 ? 13.109 -26.859 -7.77 1 94.19 16 GLY B C 1
ATOM 3126 O O . GLY B 1 16 ? 12.711 -27.641 -6.895 1 94.19 16 GLY B O 1
ATOM 3127 N N . ILE B 1 17 ? 12.281 -26.172 -8.516 1 96.12 17 ILE B N 1
ATOM 3128 C CA . ILE B 1 17 ? 10.844 -26.203 -8.25 1 96.12 17 ILE B CA 1
ATOM 3129 C C . ILE B 1 17 ? 10.281 -27.578 -8.594 1 96.12 17 ILE B C 1
ATOM 3131 O O . ILE B 1 17 ? 9.359 -28.062 -7.93 1 96.12 17 ILE B O 1
ATOM 3135 N N . VAL B 1 18 ? 10.758 -28.25 -9.617 1 97.5 18 VAL B N 1
ATOM 3136 C CA . VAL B 1 18 ? 10.32 -29.594 -9.969 1 97.5 18 VAL B CA 1
ATOM 3137 C C . VAL B 1 18 ? 10.695 -30.562 -8.852 1 97.5 18 VAL B C 1
ATOM 3139 O O . VAL B 1 18 ? 9.914 -31.469 -8.523 1 97.5 18 VAL B O 1
ATOM 3142 N N . LYS B 1 19 ? 11.875 -30.359 -8.281 1 97.69 19 LYS B N 1
ATOM 3143 C CA . LYS B 1 19 ? 12.297 -31.188 -7.16 1 97.69 19 LYS B CA 1
ATOM 3144 C C . LYS B 1 19 ? 11.344 -31.047 -5.977 1 97.69 19 LYS B C 1
ATOM 3146 O O . LYS B 1 19 ? 10.914 -32.031 -5.387 1 97.69 19 LYS B O 1
ATOM 3151 N N . LYS B 1 20 ? 11.008 -29.812 -5.699 1 97.88 20 LYS B N 1
ATOM 3152 C CA . LYS B 1 20 ? 10.102 -29.547 -4.59 1 97.88 20 LYS B CA 1
ATOM 3153 C C . LYS B 1 20 ? 8.719 -30.141 -4.852 1 97.88 20 LYS B C 1
ATOM 3155 O O . LYS B 1 20 ? 8.125 -30.766 -3.965 1 97.88 20 LYS B O 1
ATOM 3160 N N . PHE B 1 21 ? 8.219 -29.984 -6.02 1 98.5 21 PHE B N 1
ATOM 3161 C CA . PHE B 1 21 ? 6.926 -30.547 -6.418 1 98.5 21 PHE B CA 1
ATOM 3162 C C . PHE B 1 21 ? 6.93 -32.062 -6.309 1 98.5 21 PHE B C 1
ATOM 3164 O O . PHE B 1 21 ? 6.016 -32.656 -5.73 1 98.5 21 PHE B O 1
ATOM 3171 N N . THR B 1 22 ? 7.949 -32.656 -6.84 1 98.38 22 THR B N 1
ATOM 3172 C CA . THR B 1 22 ? 8.047 -34.125 -6.879 1 98.38 22 THR B CA 1
ATOM 3173 C C . THR B 1 22 ? 8.156 -34.688 -5.465 1 98.38 22 THR B C 1
ATOM 3175 O O . THR B 1 22 ? 7.512 -35.688 -5.148 1 98.38 22 THR B O 1
ATOM 3178 N N . ARG B 1 23 ? 8.93 -34.031 -4.629 1 97.75 23 ARG B N 1
ATOM 3179 C CA . ARG B 1 23 ? 9.039 -34.5 -3.242 1 97.75 23 ARG B CA 1
ATOM 3180 C C . ARG B 1 23 ? 7.676 -34.469 -2.553 1 97.75 23 ARG B C 1
ATOM 3182 O O . ARG B 1 23 ? 7.328 -35.375 -1.813 1 97.75 23 ARG B O 1
ATOM 3189 N N . ASP B 1 24 ? 6.957 -33.375 -2.816 1 98 24 ASP B N 1
ATOM 3190 C CA . ASP B 1 24 ? 5.617 -33.281 -2.242 1 98 24 ASP B CA 1
ATOM 3191 C C . ASP B 1 24 ? 4.711 -34.406 -2.758 1 98 24 ASP B C 1
ATOM 3193 O O . ASP B 1 24 ? 3.9 -34.938 -2.006 1 98 24 ASP B O 1
ATOM 3197 N N . LEU B 1 25 ? 4.828 -34.75 -4.027 1 97.06 25 LEU B N 1
ATOM 3198 C CA . LEU B 1 25 ? 3.992 -35.75 -4.664 1 97.06 25 LEU B CA 1
ATOM 3199 C C . LEU B 1 25 ? 4.199 -37.125 -4.008 1 97.06 25 LEU B C 1
ATOM 3201 O O . LEU B 1 25 ? 3.285 -37.938 -3.98 1 97.06 25 LEU B O 1
ATOM 3205 N N . LEU B 1 26 ? 5.391 -37.344 -3.506 1 95.44 26 LEU B N 1
ATOM 3206 C CA . LEU B 1 26 ? 5.77 -38.656 -2.971 1 95.44 26 LEU B CA 1
ATOM 3207 C C . LEU B 1 26 ? 5.238 -38.844 -1.554 1 95.44 26 LEU B C 1
ATOM 3209 O O . LEU B 1 26 ? 5.242 -39.938 -1.022 1 95.44 26 LEU B O 1
ATOM 3213 N N . ILE B 1 27 ? 4.781 -37.781 -0.954 1 96.44 27 ILE B N 1
ATOM 3214 C CA . ILE B 1 27 ? 4.242 -37.844 0.4 1 96.44 27 ILE B CA 1
ATOM 3215 C C . ILE B 1 27 ? 2.91 -38.594 0.385 1 96.44 27 ILE B C 1
ATOM 3217 O O . ILE B 1 27 ? 2.07 -38.375 -0.489 1 96.44 27 ILE B O 1
ATOM 3221 N N . ASP B 1 28 ? 2.658 -39.438 1.343 1 94.94 28 ASP B N 1
ATOM 3222 C CA . ASP B 1 28 ? 1.467 -40.25 1.46 1 94.94 28 ASP B CA 1
ATOM 3223 C C . ASP B 1 28 ? 0.197 -39.406 1.424 1 94.94 28 ASP B C 1
ATOM 3225 O O . ASP B 1 28 ? -0.026 -38.594 2.307 1 94.94 28 ASP B O 1
ATOM 3229 N N . PRO B 1 29 ? -0.574 -39.688 0.36 1 94.81 29 PRO B N 1
ATOM 3230 C CA . PRO B 1 29 ? -1.802 -38.906 0.243 1 94.81 29 PRO B CA 1
ATOM 3231 C C . PRO B 1 29 ? -2.73 -39.062 1.442 1 94.81 29 PRO B C 1
ATOM 3233 O O . PRO B 1 29 ? -3.555 -38.188 1.72 1 94.81 29 PRO B O 1
ATOM 3236 N N . ALA B 1 30 ? -2.635 -40.094 2.133 1 93.12 30 ALA B N 1
ATOM 3237 C CA . ALA B 1 30 ? -3.498 -40.375 3.281 1 93.12 30 ALA B CA 1
ATOM 3238 C C . ALA B 1 30 ? -3.275 -39.344 4.379 1 93.12 30 ALA B C 1
ATOM 3240 O O . ALA B 1 30 ? -4.172 -39.062 5.184 1 93.12 30 ALA B O 1
ATOM 3241 N N . LEU B 1 31 ? -2.146 -38.719 4.367 1 96.06 31 LEU B N 1
ATOM 3242 C CA . LEU B 1 31 ? -1.788 -37.719 5.391 1 96.06 31 LEU B CA 1
ATOM 3243 C C . LEU B 1 31 ? -2.547 -36.406 5.184 1 96.06 31 LEU B C 1
ATOM 3245 O O . LEU B 1 31 ? -2.586 -35.562 6.078 1 96.06 31 LEU B O 1
ATOM 3249 N N . ARG B 1 32 ? -3.189 -36.281 4.031 1 96.38 32 ARG B N 1
ATOM 3250 C CA . ARG B 1 32 ? -3.916 -35.062 3.734 1 96.38 32 ARG B CA 1
ATOM 3251 C C . ARG B 1 32 ? -5.316 -35.344 3.217 1 96.38 32 ARG B C 1
ATOM 3253 O O . ARG B 1 32 ? -5.84 -34.625 2.367 1 96.38 32 ARG B O 1
ATOM 3260 N N . SER B 1 33 ? -5.848 -36.406 3.549 1 94.25 33 SER B N 1
ATOM 3261 C CA . SER B 1 33 ? -7.203 -36.844 3.227 1 94.25 33 SER B CA 1
ATOM 3262 C C . SER B 1 33 ? -7.398 -36.969 1.719 1 94.25 33 SER B C 1
ATOM 3264 O O . SER B 1 33 ? -8.438 -36.562 1.188 1 94.25 33 SER B O 1
ATOM 3266 N N . SER B 1 34 ? -6.352 -37.469 0.995 1 96.5 34 SER B N 1
ATOM 3267 C CA . SER B 1 34 ? -6.395 -37.625 -0.457 1 96.5 34 SER B CA 1
ATOM 3268 C C . SER B 1 34 ? -6.219 -39.062 -0.877 1 96.5 34 SER B C 1
ATOM 3270 O O . SER B 1 34 ? -5.496 -39.375 -1.832 1 96.5 34 SER B O 1
ATOM 3272 N N . GLY B 1 35 ? -6.906 -39.938 -0.165 1 94.5 35 GLY B N 1
ATOM 3273 C CA . GLY B 1 35 ? -6.828 -41.344 -0.48 1 94.5 35 GLY B CA 1
ATOM 3274 C C . GLY B 1 35 ? -7.57 -41.719 -1.752 1 94.5 35 GLY B C 1
ATOM 3275 O O . GLY B 1 35 ? -7.383 -42.812 -2.291 1 94.5 35 GLY B O 1
ATOM 3276 N N . ASP B 1 36 ? -8.375 -40.844 -2.236 1 96.44 36 ASP B N 1
ATOM 3277 C CA . ASP B 1 36 ? -9.195 -41.062 -3.424 1 96.44 36 ASP B CA 1
ATOM 3278 C C . ASP B 1 36 ? -8.359 -40.969 -4.695 1 96.44 36 ASP B C 1
ATOM 3280 O O . ASP B 1 36 ? -8.805 -41.375 -5.773 1 96.44 36 ASP B O 1
ATOM 3284 N N . ILE B 1 37 ? -7.082 -40.438 -4.543 1 96.81 37 ILE B N 1
ATOM 3285 C CA . ILE B 1 37 ? -6.188 -40.281 -5.688 1 96.81 37 ILE B CA 1
ATOM 3286 C C . ILE B 1 37 ? -4.801 -40.844 -5.332 1 96.81 37 ILE B C 1
ATOM 3288 O O . ILE B 1 37 ? -4.492 -41.031 -4.156 1 96.81 37 ILE B O 1
ATOM 3292 N N . SER B 1 38 ? -4.031 -41.062 -6.352 1 96.25 38 SER B N 1
ATOM 3293 C CA . SER B 1 38 ? -2.631 -41.469 -6.227 1 96.25 38 SER B CA 1
ATOM 3294 C C . SER B 1 38 ? -1.796 -40.906 -7.375 1 96.25 38 SER B C 1
ATOM 3296 O O . SER B 1 38 ? -2.254 -40.875 -8.523 1 96.25 38 SER B O 1
ATOM 3298 N N . HIS B 1 39 ? -0.632 -40.469 -7.039 1 97.56 39 HIS B N 1
ATOM 3299 C CA . HIS B 1 39 ? 0.261 -39.875 -8.031 1 97.56 39 HIS B CA 1
ATOM 3300 C C . HIS B 1 39 ? 1.459 -40.781 -8.297 1 97.56 39 HIS B C 1
ATOM 3302 O O . HIS B 1 39 ? 2.021 -41.375 -7.371 1 97.56 39 HIS B O 1
ATOM 3308 N N . THR B 1 40 ? 1.832 -40.938 -9.523 1 97.19 40 THR B N 1
ATOM 3309 C CA . THR B 1 40 ? 3.053 -41.594 -9.938 1 97.19 40 THR B CA 1
ATOM 3310 C C . THR B 1 40 ? 3.834 -40.75 -10.938 1 97.19 40 THR B C 1
ATOM 3312 O O . THR B 1 40 ? 3.252 -40.156 -11.844 1 97.19 40 THR B O 1
ATOM 3315 N N . VAL B 1 41 ? 5.133 -40.625 -10.695 1 98.5 41 VAL B N 1
ATOM 3316 C CA . VAL B 1 41 ? 6 -40.031 -11.695 1 98.5 41 VAL B CA 1
ATOM 3317 C C . VAL B 1 41 ? 6.469 -41.094 -12.688 1 98.5 41 VAL B C 1
ATOM 3319 O O . VAL B 1 41 ? 7.273 -41.938 -12.344 1 98.5 41 VAL B O 1
ATOM 3322 N N . SER B 1 42 ? 6.02 -40.969 -13.914 1 98.44 42 SER B N 1
ATOM 3323 C CA . SER B 1 42 ? 6.285 -42.031 -14.883 1 98.44 42 SER B CA 1
ATOM 3324 C C . SER B 1 42 ? 7.477 -41.688 -15.766 1 98.44 42 SER B C 1
ATOM 3326 O O . SER B 1 42 ? 8.094 -42.562 -16.359 1 98.44 42 SER B O 1
ATOM 3328 N N . ALA B 1 43 ? 7.715 -40.375 -15.859 1 98.75 43 ALA B N 1
ATOM 3329 C CA . ALA B 1 43 ? 8.82 -39.969 -16.719 1 98.75 43 ALA B CA 1
ATOM 3330 C C . ALA B 1 43 ? 9.375 -38.594 -16.297 1 98.75 43 ALA B C 1
ATOM 3332 O O . ALA B 1 43 ? 8.633 -37.781 -15.773 1 98.75 43 ALA B O 1
ATOM 3333 N N . VAL B 1 44 ? 10.672 -38.438 -16.438 1 98.75 44 VAL B N 1
ATOM 3334 C CA . VAL B 1 44 ? 11.367 -37.156 -16.219 1 98.75 44 VAL B CA 1
ATOM 3335 C C . VAL B 1 44 ? 12.227 -36.844 -17.438 1 98.75 44 VAL B C 1
ATOM 3337 O O . VAL B 1 44 ? 12.867 -37.719 -18.016 1 98.75 44 VAL B O 1
ATOM 3340 N N . ALA B 1 45 ? 12.164 -35.562 -17.859 1 98.62 45 ALA B N 1
ATOM 3341 C CA . ALA B 1 45 ? 12.992 -35.156 -18.984 1 98.62 45 ALA B CA 1
ATOM 3342 C C . ALA B 1 45 ? 13.789 -33.875 -18.672 1 98.62 45 ALA B C 1
ATOM 3344 O O . ALA B 1 45 ? 13.289 -33 -17.984 1 98.62 45 ALA B O 1
ATOM 3345 N N . SER B 1 46 ? 14.984 -33.844 -19.078 1 96.19 46 SER B N 1
ATOM 3346 C CA . SER B 1 46 ? 15.719 -32.594 -19.234 1 96.19 46 SER B CA 1
ATOM 3347 C C . SER B 1 46 ? 15.727 -32.125 -20.703 1 96.19 46 SER B C 1
ATOM 3349 O O . SER B 1 46 ? 15.297 -32.875 -21.578 1 96.19 46 SER B O 1
ATOM 3351 N N . SER B 1 47 ? 16.203 -30.953 -20.906 1 90.62 47 SER B N 1
ATOM 3352 C CA . SER B 1 47 ? 16.141 -30.406 -22.266 1 90.62 47 SER B CA 1
ATOM 3353 C C . SER B 1 47 ? 17.172 -31.062 -23.172 1 90.62 47 SER B C 1
ATOM 3355 O O . SER B 1 47 ? 16.938 -31.219 -24.375 1 90.62 47 SER B O 1
ATOM 3357 N N . THR B 1 48 ? 18.297 -31.391 -22.578 1 89.56 48 THR B N 1
ATOM 3358 C CA . THR B 1 48 ? 19.359 -31.781 -23.5 1 89.56 48 THR B CA 1
ATOM 3359 C C . THR B 1 48 ? 20.109 -33 -22.969 1 89.56 48 THR B C 1
ATOM 3361 O O . THR B 1 48 ? 21.016 -33.531 -23.625 1 89.56 48 THR B O 1
ATOM 3364 N N . SER B 1 49 ? 19.75 -33.5 -21.766 1 94 49 SER B N 1
ATOM 3365 C CA . SER B 1 49 ? 20.609 -34.469 -21.141 1 94 49 SER B CA 1
ATOM 3366 C C . SER B 1 49 ? 19.797 -35.562 -20.453 1 94 49 SER B C 1
ATOM 3368 O O . SER B 1 49 ? 19.234 -35.344 -19.375 1 94 49 SER B O 1
ATOM 3370 N N . LYS B 1 50 ? 19.859 -36.75 -20.969 1 97.19 50 LYS B N 1
ATOM 3371 C CA . LYS B 1 50 ? 19.234 -37.875 -20.312 1 97.19 50 LYS B CA 1
ATOM 3372 C C . LYS B 1 50 ? 19.875 -38.125 -18.938 1 97.19 50 LYS B C 1
ATOM 3374 O O . LYS B 1 50 ? 19.188 -38.531 -18 1 97.19 50 LYS B O 1
ATOM 3379 N N . ALA B 1 51 ? 21.125 -37.875 -18.859 1 97.94 51 ALA B N 1
ATOM 3380 C CA . ALA B 1 51 ? 21.875 -38.094 -17.625 1 97.94 51 ALA B CA 1
ATOM 3381 C C . ALA B 1 51 ? 21.312 -37.219 -16.484 1 97.94 51 ALA B C 1
ATOM 3383 O O . ALA B 1 51 ? 21.25 -37.656 -15.344 1 97.94 51 ALA B O 1
ATOM 3384 N N . ARG B 1 52 ? 20.969 -36 -16.766 1 97.44 52 ARG B N 1
ATOM 3385 C CA . ARG B 1 52 ? 20.391 -35.125 -15.773 1 97.44 52 ARG B CA 1
ATOM 3386 C C . ARG B 1 52 ? 19.047 -35.656 -15.273 1 97.44 52 ARG B C 1
ATOM 3388 O O . ARG B 1 52 ? 18.75 -35.531 -14.086 1 97.44 52 ARG B O 1
ATOM 3395 N N . ALA B 1 53 ? 18.234 -36.188 -16.156 1 98.25 53 ALA B N 1
ATOM 3396 C CA . ALA B 1 53 ? 16.969 -36.781 -15.773 1 98.25 53 ALA B CA 1
ATOM 3397 C C . ALA B 1 53 ? 17.172 -38 -14.891 1 98.25 53 ALA B C 1
ATOM 3399 O O . ALA B 1 53 ? 16.453 -38.188 -13.906 1 98.25 53 ALA B O 1
ATOM 3400 N N . GLU B 1 54 ? 18.172 -38.781 -15.281 1 98.19 54 GLU B N 1
ATOM 3401 C CA . GLU B 1 54 ? 18.5 -39.969 -14.484 1 98.19 54 GLU B CA 1
ATOM 3402 C C . GLU B 1 54 ? 18.969 -39.594 -13.086 1 98.19 54 GLU B C 1
ATOM 3404 O O . GLU B 1 54 ? 18.594 -40.219 -12.102 1 98.19 54 GLU B O 1
ATOM 3409 N N . GLN B 1 55 ? 19.75 -38.594 -13.055 1 98.06 55 GLN B N 1
ATOM 3410 C CA . GLN B 1 55 ? 20.234 -38.094 -11.766 1 98.06 55 GLN B CA 1
ATOM 3411 C C . GLN B 1 55 ? 19.078 -37.625 -10.898 1 98.06 55 GLN B C 1
ATOM 3413 O O . GLN B 1 55 ? 19.062 -37.875 -9.688 1 98.06 55 GLN B O 1
ATOM 3418 N N . PHE B 1 56 ? 18.203 -36.906 -11.516 1 97.81 56 PHE B N 1
ATOM 3419 C CA . PHE B 1 56 ? 17 -36.438 -10.828 1 97.81 56 PHE B CA 1
ATOM 3420 C C . PHE B 1 56 ? 16.234 -37.594 -10.211 1 97.81 56 PHE B C 1
ATOM 3422 O O . PHE B 1 56 ? 15.875 -37.562 -9.039 1 97.81 56 PHE B O 1
ATOM 3429 N N . ILE B 1 57 ? 15.992 -38.625 -10.938 1 98.31 57 ILE B N 1
ATOM 3430 C CA . ILE B 1 57 ? 15.242 -39.812 -10.516 1 98.31 57 ILE B CA 1
ATOM 3431 C C . ILE B 1 57 ? 15.953 -40.5 -9.352 1 98.31 57 ILE B C 1
ATOM 3433 O O . ILE B 1 57 ? 15.328 -40.844 -8.344 1 98.31 57 ILE B O 1
ATOM 3437 N N . ALA B 1 58 ? 17.219 -40.594 -9.484 1 97.88 58 ALA B N 1
ATOM 3438 C CA . ALA B 1 58 ? 18.031 -41.25 -8.461 1 97.88 58 ALA B CA 1
ATOM 3439 C C . ALA B 1 58 ? 18.047 -40.438 -7.172 1 97.88 58 ALA B C 1
ATOM 3441 O O . ALA B 1 58 ? 17.891 -40.969 -6.078 1 97.88 58 ALA B O 1
ATOM 3442 N N . GLU B 1 59 ? 18.281 -39.188 -7.34 1 97.56 59 GLU B N 1
ATOM 3443 C CA . GLU B 1 59 ? 18.375 -38.281 -6.199 1 97.56 59 GLU B CA 1
ATOM 3444 C C . GLU B 1 59 ? 17.094 -38.312 -5.367 1 97.56 59 GLU B C 1
ATOM 3446 O O . GLU B 1 59 ? 17.156 -38.25 -4.137 1 97.56 59 GLU B O 1
ATOM 3451 N N . LEU B 1 60 ? 15.93 -38.375 -6.008 1 97.62 60 LEU B N 1
ATOM 3452 C CA . LEU B 1 60 ? 14.656 -38.281 -5.301 1 97.62 60 LEU B CA 1
ATOM 3453 C C . LEU B 1 60 ? 14.117 -39.656 -4.957 1 97.62 60 LEU B C 1
ATOM 3455 O O . LEU B 1 60 ? 13.094 -39.781 -4.273 1 97.62 60 LEU B O 1
ATOM 3459 N N . GLY B 1 61 ? 14.766 -40.656 -5.367 1 96.56 61 GLY B N 1
ATOM 3460 C CA . GLY B 1 61 ? 14.328 -42.031 -5.082 1 96.56 61 GLY B CA 1
ATOM 3461 C C . GLY B 1 61 ? 12.969 -42.344 -5.672 1 96.56 61 GLY B C 1
ATOM 3462 O O . GLY B 1 61 ? 12.117 -42.938 -4.996 1 96.56 61 GLY B O 1
ATOM 3463 N N . LEU B 1 62 ? 12.773 -41.969 -6.93 1 97.44 62 LEU B N 1
ATOM 3464 C CA . LEU B 1 62 ? 11.484 -42.188 -7.566 1 97.44 62 LEU B CA 1
ATOM 3465 C C . LEU B 1 62 ? 11.258 -43.688 -7.789 1 97.44 62 LEU B C 1
ATOM 3467 O O . LEU B 1 62 ? 12.164 -44.406 -8.227 1 97.44 62 LEU B O 1
ATOM 3471 N N . PRO B 1 63 ? 10.102 -44.188 -7.492 1 93.62 63 PRO B N 1
ATOM 3472 C CA . PRO B 1 63 ? 9.82 -45.594 -7.707 1 93.62 63 PRO B CA 1
ATOM 3473 C C . PRO B 1 63 ? 9.828 -45.969 -9.18 1 93.62 63 PRO B C 1
ATOM 3475 O O . PRO B 1 63 ? 9.375 -45.188 -10.031 1 93.62 63 PRO B O 1
ATOM 3478 N N . ALA B 1 64 ? 10.227 -47.156 -9.445 1 93.25 64 ALA B N 1
ATOM 3479 C CA . ALA B 1 64 ? 10.188 -47.688 -10.797 1 93.25 64 ALA B CA 1
ATOM 3480 C C . ALA B 1 64 ? 8.789 -48.188 -11.141 1 93.25 64 ALA B C 1
ATOM 3482 O O . ALA B 1 64 ? 8.062 -48.688 -10.273 1 93.25 64 ALA B O 1
ATOM 3483 N N . PRO B 1 65 ? 8.383 -48.062 -12.375 1 95.06 65 PRO B N 1
ATOM 3484 C CA . PRO B 1 65 ? 9.133 -47.562 -13.523 1 95.06 65 PRO B CA 1
ATOM 3485 C C . PRO B 1 65 ? 9.031 -46.031 -13.648 1 95.06 65 PRO B C 1
ATOM 3487 O O . PRO B 1 65 ? 7.969 -45.469 -13.406 1 95.06 65 PRO B O 1
ATOM 3490 N N . CYS B 1 66 ? 10.062 -45.375 -13.906 1 98.19 66 CYS B N 1
ATOM 3491 C CA . CYS B 1 66 ? 10.156 -43.969 -14.25 1 98.19 66 CYS B CA 1
ATOM 3492 C C . CYS B 1 66 ? 11.188 -43.75 -15.352 1 98.19 66 CYS B C 1
ATOM 3494 O O . CYS B 1 66 ? 12.383 -43.938 -15.141 1 98.19 66 CYS B O 1
ATOM 3496 N N . ALA B 1 67 ? 10.734 -43.344 -16.484 1 98.56 67 ALA B N 1
ATOM 3497 C CA . ALA B 1 67 ? 11.625 -43.188 -17.641 1 98.56 67 ALA B CA 1
ATOM 3498 C C . ALA B 1 67 ? 12.391 -41.875 -17.547 1 98.56 67 ALA B C 1
ATOM 3500 O O . ALA B 1 67 ? 11.875 -40.875 -17.031 1 98.56 67 ALA B O 1
ATOM 3501 N N . ALA B 1 68 ? 13.609 -41.906 -18 1 98.62 68 ALA B N 1
ATOM 3502 C CA . ALA B 1 68 ? 14.43 -40.719 -18.141 1 98.62 68 ALA B CA 1
ATOM 3503 C C . ALA B 1 68 ? 14.617 -40.344 -19.609 1 98.62 68 ALA B C 1
ATOM 3505 O O . ALA B 1 68 ? 14.953 -41.219 -20.422 1 98.62 68 ALA B O 1
ATOM 3506 N N . TYR B 1 69 ? 14.359 -39.125 -19.922 1 98.5 69 TYR B N 1
ATOM 3507 C CA . TYR B 1 69 ? 14.5 -38.688 -21.312 1 98.5 69 TYR B CA 1
ATOM 3508 C C . TYR B 1 69 ? 15.461 -37.5 -21.422 1 98.5 69 TYR B C 1
ATOM 3510 O O . TYR B 1 69 ? 15.586 -36.688 -20.484 1 98.5 69 TYR B O 1
ATOM 3518 N N . GLY B 1 70 ? 16.109 -37.344 -22.578 1 97.5 70 GLY B N 1
ATOM 3519 C CA . GLY B 1 70 ? 17.031 -36.25 -22.828 1 97.5 70 GLY B CA 1
ATOM 3520 C C . GLY B 1 70 ? 16.406 -35.156 -23.672 1 97.5 70 GLY B C 1
ATOM 3521 O O . GLY B 1 70 ? 17.109 -34.281 -24.156 1 97.5 70 GLY B O 1
ATOM 3522 N N . SER B 1 71 ? 15.164 -35.312 -23.891 1 97.62 71 SER B N 1
ATOM 3523 C CA . SER B 1 71 ? 14.43 -34.25 -24.594 1 97.62 71 SER B CA 1
ATOM 3524 C C . SER B 1 71 ? 12.977 -34.188 -24.141 1 97.62 71 SER B C 1
ATOM 3526 O O . SER B 1 71 ? 12.406 -35.188 -23.719 1 97.62 71 SER B O 1
ATOM 3528 N N . TYR B 1 72 ? 12.414 -33.031 -24.328 1 98.25 72 TYR B N 1
ATOM 3529 C CA . TYR B 1 72 ? 11.016 -32.844 -23.953 1 98.25 72 TYR B CA 1
ATOM 3530 C C . TYR B 1 72 ? 10.086 -33.531 -24.938 1 98.25 72 TYR B C 1
ATOM 3532 O O . TYR B 1 72 ? 9 -33.969 -24.562 1 98.25 72 TYR B O 1
ATOM 3540 N N . GLU B 1 73 ? 10.523 -33.688 -26.156 1 98 73 GLU B N 1
ATOM 3541 C CA . GLU B 1 73 ? 9.742 -34.375 -27.172 1 98 73 GLU B CA 1
ATOM 3542 C C . GLU B 1 73 ? 9.539 -35.844 -26.797 1 98 73 GLU B C 1
ATOM 3544 O O . GLU B 1 73 ? 8.445 -36.406 -26.969 1 98 73 GLU B O 1
ATOM 3549 N N . GLU B 1 74 ? 10.617 -36.438 -26.297 1 98.5 74 GLU B N 1
ATOM 3550 C CA . GLU B 1 74 ? 10.508 -37.844 -25.875 1 98.5 74 GLU B CA 1
ATOM 3551 C C . GLU B 1 74 ? 9.531 -37.969 -24.703 1 98.5 74 GLU B C 1
ATOM 3553 O O . GLU B 1 74 ? 8.758 -38.938 -24.656 1 98.5 74 GLU B O 1
ATOM 3558 N N . LEU B 1 75 ? 9.547 -37.062 -23.859 1 98.62 75 LEU B N 1
ATOM 3559 C CA . LEU B 1 75 ? 8.672 -37.062 -22.688 1 98.62 75 LEU B CA 1
ATOM 3560 C C . LEU B 1 75 ? 7.203 -37.062 -23.109 1 98.62 75 LEU B C 1
ATOM 3562 O O . LEU B 1 75 ? 6.406 -37.875 -22.625 1 98.62 75 LEU B O 1
ATOM 3566 N N . VAL B 1 76 ? 6.836 -36.156 -24.062 1 98.62 76 VAL B N 1
ATOM 3567 C CA . VAL B 1 76 ? 5.43 -35.969 -24.391 1 98.62 76 VAL B CA 1
ATOM 3568 C C . VAL B 1 76 ? 4.93 -37.094 -25.281 1 98.62 76 VAL B C 1
ATOM 3570 O O . VAL B 1 76 ? 3.723 -37.25 -25.453 1 98.62 76 VAL B O 1
ATOM 3573 N N . LYS B 1 77 ? 5.812 -37.875 -25.828 1 98.56 77 LYS B N 1
ATOM 3574 C CA . LYS B 1 77 ? 5.438 -39.031 -26.656 1 98.56 77 LYS B CA 1
ATOM 3575 C C . LYS B 1 77 ? 5.246 -40.281 -25.812 1 98.56 77 LYS B C 1
ATOM 3577 O O . LYS B 1 77 ? 4.762 -41.312 -26.312 1 98.56 77 LYS B O 1
ATOM 3582 N N . ASP B 1 78 ? 5.648 -40.219 -24.562 1 98.56 78 ASP B N 1
ATOM 3583 C CA . ASP B 1 78 ? 5.539 -41.375 -23.688 1 98.56 78 ASP B CA 1
ATOM 3584 C C . ASP B 1 78 ? 4.078 -41.719 -23.375 1 98.56 78 ASP B C 1
ATOM 3586 O O . ASP B 1 78 ? 3.371 -40.906 -22.781 1 98.56 78 ASP B O 1
ATOM 3590 N N . PRO B 1 79 ? 3.639 -42.906 -23.703 1 98.25 79 PRO B N 1
ATOM 3591 C CA . PRO B 1 79 ? 2.23 -43.219 -23.484 1 98.25 79 PRO B CA 1
ATOM 3592 C C . PRO B 1 79 ? 1.886 -43.406 -22.016 1 98.25 79 PRO B C 1
ATOM 3594 O O . PRO B 1 79 ? 0.708 -43.469 -21.656 1 98.25 79 PRO B O 1
ATOM 3597 N N . CYS B 1 80 ? 2.881 -43.469 -21.156 1 98.25 80 CYS B N 1
ATOM 3598 C CA . CYS B 1 80 ? 2.646 -43.688 -19.734 1 98.25 80 CYS B CA 1
ATOM 3599 C C . CYS B 1 80 ? 2.539 -42.344 -19 1 98.25 80 CYS B C 1
ATOM 3601 O O . CYS B 1 80 ? 2.488 -42.312 -17.766 1 98.25 80 CYS B O 1
ATOM 3603 N N . VAL B 1 81 ? 2.521 -41.25 -19.734 1 98.75 81 VAL B N 1
ATOM 3604 C CA . VAL B 1 81 ? 2.357 -39.906 -19.141 1 98.75 81 VAL B CA 1
ATOM 3605 C C . VAL B 1 81 ? 0.96 -39.375 -19.453 1 98.75 81 VAL B C 1
ATOM 3607 O O . VAL B 1 81 ? 0.567 -39.281 -20.625 1 98.75 81 VAL B O 1
ATOM 3610 N N . ASP B 1 82 ? 0.227 -39.062 -18.406 1 98.75 82 ASP B N 1
ATOM 3611 C CA . ASP B 1 82 ? -1.104 -38.469 -18.562 1 98.75 82 ASP B CA 1
ATOM 3612 C C . ASP B 1 82 ? -1.042 -36.938 -18.562 1 98.75 82 ASP B C 1
ATOM 3614 O O . ASP B 1 82 ? -1.715 -36.281 -19.359 1 98.75 82 ASP B O 1
ATOM 3618 N N . VAL B 1 83 ? -0.298 -36.406 -17.656 1 98.88 83 VAL B N 1
ATOM 3619 C CA . VAL B 1 83 ? -0.213 -34.969 -17.422 1 98.88 83 VAL B CA 1
ATOM 3620 C C . VAL B 1 83 ? 1.25 -34.531 -17.312 1 98.88 83 VAL B C 1
ATOM 3622 O O . VAL B 1 83 ? 2.061 -35.25 -16.703 1 98.88 83 VAL B O 1
ATOM 3625 N N . VAL B 1 84 ? 1.586 -33.438 -17.938 1 98.94 84 VAL B N 1
ATOM 3626 C CA . VAL B 1 84 ? 2.945 -32.906 -17.875 1 98.94 84 VAL B CA 1
ATOM 3627 C C . VAL B 1 84 ? 2.996 -31.719 -16.938 1 98.94 84 VAL B C 1
ATOM 3629 O O . VAL B 1 84 ? 2.172 -30.797 -17.047 1 98.94 84 VAL B O 1
ATOM 3632 N N . TYR B 1 85 ? 3.877 -31.75 -15.969 1 98.88 85 TYR B N 1
ATOM 3633 C CA . TYR B 1 85 ? 4.219 -30.594 -15.156 1 98.88 85 TYR B CA 1
ATOM 3634 C C . TYR B 1 85 ? 5.297 -29.75 -15.836 1 98.88 85 TYR B C 1
ATOM 3636 O O . TYR B 1 85 ? 6.461 -30.156 -15.891 1 98.88 85 TYR B O 1
ATOM 3644 N N . VAL B 1 86 ? 4.898 -28.594 -16.375 1 98.75 86 VAL B N 1
ATOM 3645 C CA . VAL B 1 86 ? 5.809 -27.688 -17.078 1 98.75 86 VAL B CA 1
ATOM 3646 C C . VAL B 1 86 ? 6.414 -26.703 -16.078 1 98.75 86 VAL B C 1
ATOM 3648 O O . VAL B 1 86 ? 5.754 -25.75 -15.656 1 98.75 86 VAL B O 1
ATOM 3651 N N . ALA B 1 87 ? 7.691 -26.891 -15.773 1 97.12 87 ALA B N 1
ATOM 3652 C CA . ALA B 1 87 ? 8.367 -26.094 -14.758 1 97.12 87 ALA B CA 1
ATOM 3653 C C . ALA B 1 87 ? 9.695 -25.547 -15.273 1 97.12 87 ALA B C 1
ATOM 3655 O O . ALA B 1 87 ? 10.672 -25.484 -14.531 1 97.12 87 ALA B O 1
ATOM 3656 N N . THR B 1 88 ? 9.797 -25.328 -16.562 1 95.88 88 THR B N 1
ATOM 3657 C CA . THR B 1 88 ? 10.906 -24.609 -17.188 1 95.88 88 THR B CA 1
ATOM 3658 C C . THR B 1 88 ? 10.852 -23.125 -16.844 1 95.88 88 THR B C 1
ATOM 3660 O O . THR B 1 88 ? 9.898 -22.656 -16.203 1 95.88 88 THR B O 1
ATOM 3663 N N . PRO B 1 89 ? 11.93 -22.359 -17.156 1 93.81 89 PRO B N 1
ATOM 3664 C CA . PRO B 1 89 ? 11.789 -20.906 -17 1 93.81 89 PRO B CA 1
ATOM 3665 C C . PRO B 1 89 ? 10.57 -20.359 -17.734 1 93.81 89 PRO B C 1
ATOM 3667 O O . PRO B 1 89 ? 10.195 -20.859 -18.797 1 93.81 89 PRO B O 1
ATOM 3670 N N . HIS B 1 90 ? 9.914 -19.328 -17.172 1 94 90 HIS B N 1
ATOM 3671 C CA . HIS B 1 90 ? 8.625 -18.875 -17.688 1 94 90 HIS B CA 1
ATOM 3672 C C . HIS B 1 90 ? 8.766 -18.328 -19.109 1 94 90 HIS B C 1
ATOM 3674 O O . HIS B 1 90 ? 7.797 -18.312 -19.875 1 94 90 HIS B O 1
ATOM 3680 N N . SER B 1 91 ? 10 -18.016 -19.484 1 96.94 91 SER B N 1
ATOM 3681 C CA . SER B 1 91 ? 10.242 -17.641 -20.875 1 96.94 91 SER B CA 1
ATOM 3682 C C . SER B 1 91 ? 9.914 -18.781 -21.828 1 96.94 91 SER B C 1
ATOM 3684 O O . SER B 1 91 ? 9.688 -18.562 -23.031 1 96.94 91 SER B O 1
ATOM 3686 N N . HIS B 1 92 ? 9.883 -20 -21.344 1 97.25 92 HIS B N 1
ATOM 3687 C CA . HIS B 1 92 ? 9.734 -21.188 -22.188 1 97.25 92 HIS B CA 1
ATOM 3688 C C . HIS B 1 92 ? 8.375 -21.844 -22 1 97.25 92 HIS B C 1
ATOM 3690 O O . HIS B 1 92 ? 8.039 -22.812 -22.672 1 97.25 92 HIS B O 1
ATOM 3696 N N . HIS B 1 93 ? 7.586 -21.312 -21.062 1 98.62 93 HIS B N 1
ATOM 3697 C CA . HIS B 1 93 ? 6.324 -21.969 -20.719 1 98.62 93 HIS B CA 1
ATOM 3698 C C . HIS B 1 93 ? 5.445 -22.156 -21.938 1 98.62 93 HIS B C 1
ATOM 3700 O O . HIS B 1 93 ? 4.918 -23.25 -22.156 1 98.62 93 HIS B O 1
ATOM 3706 N N . PHE B 1 94 ? 5.297 -21.078 -22.719 1 98.81 94 PHE B N 1
ATOM 3707 C CA . PHE B 1 94 ? 4.402 -21.141 -23.875 1 98.81 94 PHE B CA 1
ATOM 3708 C C . PHE B 1 94 ? 4.805 -22.281 -24.812 1 98.81 94 PHE B C 1
ATOM 3710 O O . PHE B 1 94 ? 3.984 -23.141 -25.141 1 98.81 94 PHE B O 1
ATOM 3717 N N . GLN B 1 95 ? 6.047 -22.344 -25.219 1 98.62 95 GLN B N 1
ATOM 3718 C CA . GLN B 1 95 ? 6.547 -23.344 -26.141 1 98.62 95 GLN B CA 1
ATOM 3719 C C . GLN B 1 95 ? 6.387 -24.75 -25.578 1 98.62 95 GLN B C 1
ATOM 3721 O O . GLN B 1 95 ? 5.941 -25.656 -26.266 1 98.62 95 GLN B O 1
ATOM 3726 N N . ASN B 1 96 ? 6.727 -24.906 -24.328 1 98.69 96 ASN B N 1
ATOM 3727 C CA . ASN B 1 96 ? 6.734 -26.219 -23.703 1 98.69 96 ASN B CA 1
ATOM 3728 C C . ASN B 1 96 ? 5.32 -26.719 -23.422 1 98.69 96 ASN B C 1
ATOM 3730 O O . ASN B 1 96 ? 5.035 -27.906 -23.578 1 98.69 96 ASN B O 1
ATOM 3734 N N . ALA B 1 97 ? 4.445 -25.828 -22.969 1 98.88 97 ALA B N 1
ATOM 3735 C CA . ALA B 1 97 ? 3.049 -26.219 -22.766 1 98.88 97 ALA B CA 1
ATOM 3736 C C . ALA B 1 97 ? 2.387 -26.578 -24.094 1 98.88 97 ALA B C 1
ATOM 3738 O O . ALA B 1 97 ? 1.636 -27.562 -24.172 1 98.88 97 ALA B O 1
ATOM 3739 N N . MET B 1 98 ? 2.668 -25.797 -25.156 1 98.88 98 MET B N 1
ATOM 3740 C CA . MET B 1 98 ? 2.15 -26.109 -26.484 1 98.88 98 MET B CA 1
ATOM 3741 C C . MET B 1 98 ? 2.617 -27.484 -26.922 1 98.88 98 MET B C 1
ATOM 3743 O O . MET B 1 98 ? 1.826 -28.281 -27.453 1 98.88 98 MET B O 1
ATOM 3747 N N . LEU B 1 99 ? 3.9 -27.766 -26.719 1 98.81 99 LEU B N 1
ATOM 3748 C CA . LEU B 1 99 ? 4.461 -29.062 -27.078 1 98.81 99 LEU B CA 1
ATOM 3749 C C . LEU B 1 99 ? 3.676 -30.203 -26.422 1 98.81 99 LEU B C 1
ATOM 3751 O O . LEU B 1 99 ? 3.328 -31.188 -27.078 1 98.81 99 LEU B O 1
ATOM 3755 N N . ALA B 1 100 ? 3.385 -30.078 -25.125 1 98.88 100 ALA B N 1
ATOM 3756 C CA . ALA B 1 100 ? 2.631 -31.078 -24.391 1 98.88 100 ALA B CA 1
ATOM 3757 C C . ALA B 1 100 ? 1.21 -31.219 -24.938 1 98.88 100 ALA B C 1
ATOM 3759 O O . ALA B 1 100 ? 0.744 -32.312 -25.219 1 98.88 100 ALA B O 1
ATOM 3760 N N . LEU B 1 101 ? 0.517 -30.109 -25.125 1 98.88 101 LEU B N 1
ATOM 3761 C CA . LEU B 1 101 ? -0.861 -30.109 -25.594 1 98.88 101 LEU B CA 1
ATOM 3762 C C . LEU B 1 101 ? -0.951 -30.703 -27 1 98.88 101 LEU B C 1
ATOM 3764 O O . LEU B 1 101 ? -1.856 -31.484 -27.297 1 98.88 101 LEU B O 1
ATOM 3768 N N . GLU B 1 102 ? -0.006 -30.344 -27.844 1 98.56 102 GLU B N 1
ATOM 3769 C CA . GLU B 1 102 ? -0.014 -30.828 -29.219 1 98.56 102 GLU B CA 1
ATOM 3770 C C . GLU B 1 102 ? 0.156 -32.344 -29.266 1 98.56 102 GLU B C 1
ATOM 3772 O O . GLU B 1 102 ? -0.246 -32.969 -30.25 1 98.56 102 GLU B O 1
ATOM 3777 N N . HIS B 1 103 ? 0.682 -32.938 -28.234 1 98.69 103 HIS B N 1
ATOM 3778 C CA . HIS B 1 103 ? 0.883 -34.375 -28.188 1 98.69 103 HIS B CA 1
ATOM 3779 C C . HIS B 1 103 ? -0.178 -35.062 -27.328 1 98.69 103 HIS B C 1
ATOM 3781 O O . HIS B 1 103 ? 0.007 -36.188 -26.875 1 98.69 103 HIS B O 1
ATOM 3787 N N . GLY B 1 104 ? -1.193 -34.312 -26.938 1 98.69 104 GLY B N 1
ATOM 3788 C CA . GLY B 1 104 ? -2.363 -34.875 -26.312 1 98.69 104 GLY B CA 1
ATOM 3789 C C . GLY B 1 104 ? -2.209 -35.031 -24.797 1 98.69 104 GLY B C 1
ATOM 3790 O O . GLY B 1 104 ? -2.918 -35.844 -24.188 1 98.69 104 GLY B O 1
ATOM 3791 N N . LYS B 1 105 ? -1.257 -34.375 -24.25 1 98.94 105 LYS B N 1
ATOM 3792 C CA . LYS B 1 105 ? -1.043 -34.469 -22.812 1 98.94 105 LYS B CA 1
ATOM 3793 C C . LYS B 1 105 ? -1.774 -33.344 -22.078 1 98.94 105 LYS B C 1
ATOM 3795 O O . LYS B 1 105 ? -1.845 -32.219 -22.562 1 98.94 105 LYS B O 1
ATOM 3800 N N . HIS B 1 106 ? -2.422 -33.656 -20.891 1 98.94 106 HIS B N 1
ATOM 3801 C CA . HIS B 1 106 ? -2.854 -32.625 -19.969 1 98.94 106 HIS B CA 1
ATOM 3802 C C . HIS B 1 106 ? -1.662 -31.844 -19.422 1 98.94 106 HIS B C 1
ATOM 3804 O O . HIS B 1 106 ? -0.528 -32.312 -19.469 1 98.94 106 HIS B O 1
ATOM 3810 N N . VAL B 1 107 ? -1.94 -30.594 -18.938 1 98.94 107 VAL B N 1
ATOM 3811 C CA . VAL B 1 107 ? -0.804 -29.766 -18.562 1 98.94 107 VAL B CA 1
ATOM 3812 C C . VAL B 1 107 ? -1.098 -29.062 -17.234 1 98.94 107 VAL B C 1
ATOM 3814 O O . VAL B 1 107 ? -2.184 -28.516 -17.047 1 98.94 107 VAL B O 1
ATOM 3817 N N . LEU B 1 108 ? -0.218 -29.141 -16.266 1 98.94 108 LEU B N 1
ATOM 3818 C CA . LEU B 1 108 ? -0.035 -28.203 -15.164 1 98.94 108 LEU B CA 1
ATOM 3819 C C . LEU B 1 108 ? 1.2 -27.344 -15.391 1 98.94 108 LEU B C 1
ATOM 3821 O O . LEU B 1 108 ? 2.33 -27.828 -15.32 1 98.94 108 LEU B O 1
ATOM 3825 N N . CYS B 1 109 ? 1.015 -26.062 -15.688 1 98.88 109 CYS B N 1
ATOM 3826 C CA . CYS B 1 109 ? 2.113 -25.172 -16.031 1 98.88 109 CYS B CA 1
ATOM 3827 C C . CYS B 1 109 ? 2.424 -24.219 -14.891 1 98.88 109 CYS B C 1
ATOM 3829 O O . CYS B 1 109 ? 1.531 -23.531 -14.391 1 98.88 109 CYS B O 1
ATOM 3831 N N . GLU B 1 110 ? 3.611 -24.109 -14.508 1 98.5 110 GLU B N 1
ATOM 3832 C CA . GLU B 1 110 ? 4.07 -23.234 -13.43 1 98.5 110 GLU B CA 1
ATOM 3833 C C . GLU B 1 110 ? 3.701 -21.781 -13.703 1 98.5 110 GLU B C 1
ATOM 3835 O O . GLU B 1 110 ? 3.57 -21.375 -14.859 1 98.5 110 GLU B O 1
ATOM 3840 N N . LYS B 1 111 ? 3.533 -21.031 -12.648 1 98.5 111 LYS B N 1
ATOM 3841 C CA . LYS B 1 111 ? 3.357 -19.578 -12.719 1 98.5 111 LYS B CA 1
ATOM 3842 C C . LYS B 1 111 ? 4.695 -18.875 -12.922 1 98.5 111 LYS B C 1
ATOM 3844 O O . LYS B 1 111 ? 5.742 -19.406 -12.547 1 98.5 111 LYS B O 1
ATOM 3849 N N . ALA B 1 112 ? 4.766 -17.766 -13.391 1 97.69 112 ALA B N 1
ATOM 3850 C CA . ALA B 1 112 ? 3.65 -17.172 -14.125 1 97.69 112 ALA B CA 1
ATOM 3851 C C . ALA B 1 112 ? 3.309 -17.984 -15.367 1 97.69 112 ALA B C 1
ATOM 3853 O O . ALA B 1 112 ? 4.199 -18.547 -16.016 1 97.69 112 ALA B O 1
ATOM 3854 N N . PHE B 1 113 ? 2.131 -17.984 -15.75 1 98.31 113 PHE B N 1
ATOM 3855 C CA . PHE B 1 113 ? 1.596 -18.891 -16.766 1 98.31 113 PHE B CA 1
ATOM 3856 C C . PHE B 1 113 ? 2.408 -18.812 -18.047 1 98.31 113 PHE B C 1
ATOM 3858 O O . PHE B 1 113 ? 2.893 -19.828 -18.547 1 98.31 113 PHE B O 1
ATOM 3865 N N . THR B 1 114 ? 2.545 -17.672 -18.594 1 98.69 114 THR B N 1
ATOM 3866 C CA . THR B 1 114 ? 3.326 -17.312 -19.766 1 98.69 114 THR B CA 1
ATOM 3867 C C . THR B 1 114 ? 3.943 -15.922 -19.609 1 98.69 114 THR B C 1
ATOM 3869 O O . THR B 1 114 ? 3.861 -15.328 -18.531 1 98.69 114 THR B O 1
ATOM 3872 N N . VAL B 1 115 ? 4.613 -15.492 -20.672 1 98.44 115 VAL B N 1
ATOM 3873 C CA . VAL B 1 115 ? 5.273 -14.188 -20.594 1 98.44 115 VAL B CA 1
ATOM 3874 C C . VAL B 1 115 ? 4.246 -13.078 -20.812 1 98.44 115 VAL B C 1
ATOM 3876 O O . VAL B 1 115 ? 4.375 -11.992 -20.234 1 98.44 115 VAL B O 1
ATOM 3879 N N . ASN B 1 116 ? 3.268 -13.32 -21.625 1 98.69 116 ASN B N 1
ATOM 3880 C CA . ASN B 1 116 ? 2.217 -12.344 -21.891 1 98.69 116 ASN B CA 1
ATOM 3881 C C . ASN B 1 116 ? 0.86 -13.016 -22.094 1 98.69 116 ASN B C 1
ATOM 3883 O O . ASN B 1 116 ? 0.78 -14.242 -22.188 1 98.69 116 ASN B O 1
ATOM 3887 N N . ALA B 1 117 ? -0.183 -12.219 -22.062 1 98.88 117 ALA B N 1
ATOM 3888 C CA . ALA B 1 117 ? -1.561 -12.703 -22.125 1 98.88 117 ALA B CA 1
ATOM 3889 C C . ALA B 1 117 ? -1.854 -13.359 -23.469 1 98.88 117 ALA B C 1
ATOM 3891 O O . ALA B 1 117 ? -2.627 -14.32 -23.547 1 98.88 117 ALA B O 1
ATOM 3892 N N . ALA B 1 118 ? -1.274 -12.859 -24.516 1 98.88 118 ALA B N 1
ATOM 3893 C CA . ALA B 1 118 ? -1.519 -13.414 -25.844 1 98.88 118 ALA B CA 1
ATOM 3894 C C . ALA B 1 118 ? -1.098 -14.883 -25.906 1 98.88 118 ALA B C 1
ATOM 3896 O O . ALA B 1 118 ? -1.817 -15.719 -26.469 1 98.88 118 ALA B O 1
ATOM 3897 N N . GLN B 1 119 ? 0.045 -15.203 -25.359 1 98.94 119 GLN B N 1
ATOM 3898 C CA . GLN B 1 119 ? 0.515 -16.578 -25.281 1 98.94 119 GLN B CA 1
ATOM 3899 C C . GLN B 1 119 ? -0.442 -17.438 -24.469 1 98.94 119 GLN B C 1
ATOM 3901 O O . GLN B 1 119 ? -0.802 -18.547 -24.891 1 98.94 119 GLN B O 1
ATOM 3906 N N . ALA B 1 120 ? -0.85 -16.938 -23.344 1 98.94 120 ALA B N 1
ATOM 3907 C CA . ALA B 1 120 ? -1.765 -17.672 -22.469 1 98.94 120 ALA B CA 1
ATOM 3908 C C . ALA B 1 120 ? -3.078 -17.984 -23.188 1 98.94 120 ALA B C 1
ATOM 3910 O O . ALA B 1 120 ? -3.621 -19.078 -23.062 1 98.94 120 ALA B O 1
ATOM 3911 N N . LYS B 1 121 ? -3.584 -17 -23.875 1 98.88 121 LYS B N 1
ATOM 3912 C CA . LYS B 1 121 ? -4.836 -17.156 -24.594 1 98.88 121 LYS B CA 1
ATOM 3913 C C . LYS B 1 121 ? -4.738 -18.297 -25.609 1 98.88 121 LYS B C 1
ATOM 3915 O O . LYS B 1 121 ? -5.66 -19.109 -25.734 1 98.88 121 LYS B O 1
ATOM 3920 N N . ILE B 1 122 ? -3.662 -18.391 -26.297 1 98.94 122 ILE B N 1
ATOM 3921 C CA . ILE B 1 122 ? -3.461 -19.438 -27.297 1 98.94 122 ILE B CA 1
ATOM 3922 C C . ILE B 1 122 ? -3.41 -20.797 -26.594 1 98.94 122 ILE B C 1
ATOM 3924 O O . ILE B 1 122 ? -3.982 -21.781 -27.094 1 98.94 122 ILE B O 1
ATOM 3928 N N . LEU B 1 123 ? -2.705 -20.875 -25.469 1 98.94 123 LEU B N 1
ATOM 3929 C CA . LEU B 1 123 ? -2.674 -22.125 -24.719 1 98.94 123 LEU B CA 1
ATOM 3930 C C . LEU B 1 123 ? -4.082 -22.562 -24.344 1 98.94 123 LEU B C 1
ATOM 3932 O O . LEU B 1 123 ? -4.434 -23.734 -24.5 1 98.94 123 LEU B O 1
ATOM 3936 N N . VAL B 1 124 ? -4.879 -21.625 -23.812 1 98.88 124 VAL B N 1
ATOM 3937 C CA . VAL B 1 124 ? -6.242 -21.906 -23.375 1 98.88 124 VAL B CA 1
ATOM 3938 C C . VAL B 1 124 ? -7.078 -22.391 -24.562 1 98.88 124 VAL B C 1
ATOM 3940 O O . VAL B 1 124 ? -7.77 -23.406 -24.469 1 98.88 124 VAL B O 1
ATOM 3943 N N . GLU B 1 125 ? -7 -21.688 -25.641 1 98.81 125 GLU B N 1
ATOM 3944 C CA . GLU B 1 125 ? -7.75 -22.062 -26.844 1 98.81 125 GLU B CA 1
ATOM 3945 C C . GLU B 1 125 ? -7.344 -23.438 -27.344 1 98.81 125 GLU B C 1
ATOM 3947 O O . GLU B 1 125 ? -8.195 -24.25 -27.719 1 98.81 125 GLU B O 1
ATOM 3952 N N . THR B 1 126 ? -6.059 -23.719 -27.344 1 98.88 126 THR B N 1
ATOM 3953 C CA . THR B 1 126 ? -5.547 -25.016 -27.812 1 98.88 126 THR B CA 1
ATOM 3954 C C . THR B 1 126 ? -6.039 -26.141 -26.906 1 98.88 126 THR B C 1
ATOM 3956 O O . THR B 1 126 ? -6.504 -27.172 -27.406 1 98.88 126 THR B O 1
ATOM 3959 N N . ALA B 1 127 ? -5.93 -25.969 -25.625 1 98.94 127 ALA B N 1
ATOM 3960 C CA . ALA B 1 127 ? -6.398 -26.969 -24.672 1 98.94 127 ALA B CA 1
ATOM 3961 C C . ALA B 1 127 ? -7.883 -27.266 -24.875 1 98.94 127 ALA B C 1
ATOM 3963 O O . ALA B 1 127 ? -8.297 -28.438 -24.875 1 98.94 127 ALA B O 1
ATOM 3964 N N . ARG B 1 128 ? -8.664 -26.234 -25.047 1 98.69 128 ARG B N 1
ATOM 3965 C CA . ARG B 1 128 ? -10.102 -26.391 -25.234 1 98.69 128 ARG B CA 1
ATOM 3966 C C . ARG B 1 128 ? -10.406 -27.125 -26.547 1 98.69 128 ARG B C 1
ATOM 3968 O O . ARG B 1 128 ? -11.227 -28.047 -26.562 1 98.69 128 ARG B O 1
ATOM 3975 N N . LYS B 1 129 ? -9.773 -26.688 -27.578 1 98.62 129 LYS B N 1
ATOM 3976 C CA . LYS B 1 129 ? -9.977 -27.312 -28.875 1 98.62 129 LYS B CA 1
ATOM 3977 C C . LYS B 1 129 ? -9.656 -28.812 -28.828 1 98.62 129 LYS B C 1
ATOM 3979 O O . LYS B 1 129 ? -10.352 -29.609 -29.453 1 98.62 129 LYS B O 1
ATOM 3984 N N . LYS B 1 130 ? -8.68 -29.203 -28.109 1 98.62 130 LYS B N 1
ATOM 3985 C CA . LYS B 1 130 ? -8.219 -30.578 -28.047 1 98.62 130 LYS B CA 1
ATOM 3986 C C . LYS B 1 130 ? -8.891 -31.328 -26.891 1 98.62 130 LYS B C 1
ATOM 3988 O O . LYS B 1 130 ? -8.641 -32.531 -26.688 1 98.62 130 LYS B O 1
ATOM 3993 N N . GLU B 1 131 ? -9.711 -30.594 -26.109 1 98.69 131 GLU B N 1
ATOM 3994 C CA . GLU B 1 131 ? -10.398 -31.156 -24.953 1 98.69 131 GLU B CA 1
ATOM 3995 C C . GLU B 1 131 ? -9.406 -31.719 -23.938 1 98.69 131 GLU B C 1
ATOM 3997 O O . GLU B 1 131 ? -9.57 -32.844 -23.484 1 98.69 131 GLU B O 1
ATOM 4002 N N . LEU B 1 132 ? -8.391 -30.969 -23.656 1 98.88 132 LEU B N 1
ATOM 4003 C CA . LEU B 1 132 ? -7.371 -31.344 -22.688 1 98.88 132 LEU B CA 1
ATOM 4004 C C . LEU B 1 132 ? -7.434 -30.438 -21.469 1 98.88 132 LEU B C 1
ATOM 4006 O O . LEU B 1 132 ? -7.797 -29.266 -21.578 1 98.88 132 LEU B O 1
ATOM 4010 N N . PHE B 1 133 ? -7.027 -31 -20.312 1 98.88 133 PHE B N 1
ATOM 4011 C CA . PHE B 1 133 ? -6.926 -30.25 -19.078 1 98.88 133 PHE B CA 1
ATOM 4012 C C . PHE B 1 133 ? -5.715 -29.328 -19.094 1 98.88 133 PHE B C 1
ATOM 4014 O O . PHE B 1 133 ? -4.637 -29.719 -19.562 1 98.88 133 PHE B O 1
ATOM 4021 N N . LEU B 1 134 ? -5.918 -28.094 -18.688 1 98.94 134 LEU B N 1
ATOM 4022 C CA . LEU B 1 134 ? -4.879 -27.094 -18.531 1 98.94 134 LEU B CA 1
ATOM 4023 C C . LEU B 1 134 ? -5.078 -26.312 -17.234 1 98.94 134 LEU B C 1
ATOM 4025 O O . LEU B 1 134 ? -6.203 -25.906 -16.906 1 98.94 134 LEU B O 1
ATOM 4029 N N . MET B 1 135 ? -4.004 -26.141 -16.5 1 98.94 135 MET B N 1
ATOM 4030 C CA . MET B 1 135 ? -4.09 -25.391 -15.25 1 98.94 135 MET B CA 1
ATOM 4031 C C . MET B 1 135 ? -2.783 -24.656 -14.969 1 98.94 135 MET B C 1
ATOM 4033 O O . MET B 1 135 ? -1.699 -25.203 -15.188 1 98.94 135 MET B O 1
ATOM 4037 N N . GLU B 1 136 ? -2.912 -23.359 -14.617 1 98.88 136 GLU B N 1
ATOM 4038 C CA . GLU B 1 136 ? -1.764 -22.641 -14.078 1 98.88 136 GLU B CA 1
ATOM 4039 C C . GLU B 1 136 ? -1.427 -23.125 -12.664 1 98.88 136 GLU B C 1
ATOM 4041 O O . GLU B 1 136 ? -2.314 -23.266 -11.82 1 98.88 136 GLU B O 1
ATOM 4046 N N . ALA B 1 137 ? -0.178 -23.406 -12.453 1 98.69 137 ALA B N 1
ATOM 4047 C CA . ALA B 1 137 ? 0.268 -23.906 -11.164 1 98.69 137 ALA B CA 1
ATOM 4048 C C . ALA B 1 137 ? 0.501 -22.766 -10.172 1 98.69 137 ALA B C 1
ATOM 4050 O O . ALA B 1 137 ? 1.626 -22.281 -10.031 1 98.69 137 ALA B O 1
ATOM 4051 N N . VAL B 1 138 ? -0.517 -22.359 -9.5 1 98.5 138 VAL B N 1
ATOM 4052 C CA . VAL B 1 138 ? -0.459 -21.422 -8.375 1 98.5 138 VAL B CA 1
ATOM 4053 C C . VAL B 1 138 ? -0.773 -22.172 -7.082 1 98.5 138 VAL B C 1
ATOM 4055 O O . VAL B 1 138 ? -1.9 -22.109 -6.582 1 98.5 138 VAL B O 1
ATOM 4058 N N . TRP B 1 139 ? 0.223 -22.734 -6.52 1 98.5 139 TRP B N 1
ATOM 4059 C CA . TRP B 1 139 ? 0.048 -23.703 -5.438 1 98.5 139 TRP B CA 1
ATOM 4060 C C . TRP B 1 139 ? -0.623 -23.047 -4.23 1 98.5 139 TRP B C 1
ATOM 4062 O O . TRP B 1 139 ? -1.427 -23.688 -3.545 1 98.5 139 TRP B O 1
ATOM 4072 N N . THR B 1 140 ? -0.45 -21.75 -4.082 1 98.12 140 THR B N 1
ATOM 4073 C CA . THR B 1 140 ? -0.992 -21 -2.957 1 98.12 140 THR B CA 1
ATOM 4074 C C . THR B 1 140 ? -2.514 -21.094 -2.924 1 98.12 140 THR B C 1
ATOM 4076 O O . THR B 1 140 ? -3.117 -21.125 -1.849 1 98.12 140 THR B O 1
ATOM 4079 N N . ARG B 1 141 ? -3.111 -21.219 -4.07 1 98.25 141 ARG B N 1
ATOM 4080 C CA . ARG B 1 141 ? -4.566 -21.234 -4.199 1 98.25 141 ARG B CA 1
ATOM 4081 C C . ARG B 1 141 ? -5.164 -22.453 -3.51 1 98.25 141 ARG B C 1
ATOM 4083 O O . ARG B 1 141 ? -6.344 -22.453 -3.154 1 98.25 141 ARG B O 1
ATOM 4090 N N . TYR B 1 142 ? -4.367 -23.438 -3.266 1 98.25 142 TYR B N 1
ATOM 4091 C CA . TYR B 1 142 ? -4.918 -24.734 -2.85 1 98.25 142 TYR B CA 1
ATOM 4092 C C . TYR B 1 142 ? -4.602 -25.016 -1.387 1 98.25 142 TYR B C 1
ATOM 4094 O O . TYR B 1 142 ? -5.039 -26.031 -0.834 1 98.25 142 TYR B O 1
ATOM 4102 N N . PHE B 1 143 ? -3.805 -24.109 -0.734 1 98.19 143 PHE B N 1
ATOM 4103 C CA . PHE B 1 143 ? -3.533 -24.266 0.689 1 98.19 143 PHE B CA 1
ATOM 4104 C C . PHE B 1 143 ? -4.824 -24.219 1.496 1 98.19 143 PHE B C 1
ATOM 4106 O O . PHE B 1 143 ? -5.648 -23.328 1.31 1 98.19 143 PHE B O 1
ATOM 4113 N N . PRO B 1 144 ? -5.062 -25.219 2.385 1 97.94 144 PRO B N 1
ATOM 4114 C CA . PRO B 1 144 ? -6.25 -25.156 3.242 1 97.94 144 PRO B CA 1
ATOM 4115 C C . PRO B 1 144 ? -6.414 -23.797 3.932 1 97.94 144 PRO B C 1
ATOM 4117 O O . PRO B 1 144 ? -7.535 -23.312 4.07 1 97.94 144 PRO B O 1
ATOM 4120 N N . LEU B 1 145 ? -5.359 -23.219 4.332 1 98.06 145 LEU B N 1
ATOM 4121 C CA . LEU B 1 145 ? -5.371 -21.891 4.938 1 98.06 145 LEU B CA 1
ATOM 4122 C C . LEU B 1 145 ? -5.992 -20.859 3.998 1 98.06 145 LEU B C 1
ATOM 4124 O O . LEU B 1 145 ? -6.836 -20.062 4.41 1 98.06 145 LEU B O 1
ATOM 4128 N N . CYS B 1 146 ? -5.605 -20.828 2.758 1 98.62 146 CYS B N 1
ATOM 4129 C CA . CYS B 1 146 ? -6.102 -19.875 1.769 1 98.62 146 CYS B CA 1
ATOM 4130 C C . CYS B 1 146 ? -7.566 -20.156 1.44 1 98.62 146 CYS B C 1
ATOM 4132 O O . CYS B 1 146 ? -8.352 -19.219 1.272 1 98.62 146 CYS B O 1
ATOM 4134 N N . VAL B 1 147 ? -7.906 -21.422 1.331 1 98.38 147 VAL B N 1
ATOM 4135 C CA . VAL B 1 147 ? -9.297 -21.797 1.105 1 98.38 147 VAL B CA 1
ATOM 4136 C C . VAL B 1 147 ? -10.172 -21.266 2.246 1 98.38 147 VAL B C 1
ATOM 4138 O O . VAL B 1 147 ? -11.234 -20.688 2.01 1 98.38 147 VAL B O 1
ATOM 4141 N N . GLU B 1 148 ? -9.695 -21.5 3.461 1 98.5 148 GLU B N 1
ATOM 4142 C CA . GLU B 1 148 ? -10.438 -21.047 4.633 1 98.5 148 GLU B CA 1
ATOM 4143 C C . GLU B 1 148 ? -10.625 -19.531 4.617 1 98.5 148 GLU B C 1
ATOM 4145 O O . GLU B 1 148 ? -11.711 -19.031 4.902 1 98.5 148 GLU B O 1
ATOM 4150 N N . ILE B 1 149 ? -9.609 -18.781 4.293 1 98.81 149 ILE B N 1
ATOM 4151 C CA . ILE B 1 149 ? -9.68 -17.328 4.23 1 98.81 149 ILE B CA 1
ATOM 4152 C C . ILE B 1 149 ? -10.734 -16.906 3.209 1 98.81 149 ILE B C 1
ATOM 4154 O O . ILE B 1 149 ? -11.547 -16.016 3.477 1 98.81 149 ILE B O 1
ATOM 4158 N N . ARG B 1 150 ? -10.727 -17.516 2.004 1 98.81 150 ARG B N 1
ATOM 4159 C CA . ARG B 1 150 ? -11.734 -17.188 0.999 1 98.81 150 ARG B CA 1
ATOM 4160 C C . ARG B 1 150 ? -13.133 -17.469 1.524 1 98.81 150 ARG B C 1
ATOM 4162 O O . ARG B 1 150 ? -14.062 -16.703 1.275 1 98.81 150 ARG B O 1
ATOM 4169 N N . GLU B 1 151 ? -13.289 -18.578 2.273 1 98.69 151 GLU B N 1
ATOM 4170 C CA . GLU B 1 151 ? -14.594 -18.906 2.836 1 98.69 151 GLU B CA 1
ATOM 4171 C C . GLU B 1 151 ? -15.031 -17.875 3.867 1 98.69 151 GLU B C 1
ATOM 4173 O O . GLU B 1 151 ? -16.203 -17.516 3.93 1 98.69 151 GLU B O 1
ATOM 4178 N N . LEU B 1 152 ? -14.102 -17.469 4.703 1 98.62 152 LEU B N 1
ATOM 4179 C CA . LEU B 1 152 ? -14.391 -16.422 5.688 1 98.62 152 LEU B CA 1
ATOM 4180 C C . LEU B 1 152 ? -14.867 -15.148 5.004 1 98.62 152 LEU B C 1
ATOM 4182 O O . LEU B 1 152 ? -15.836 -14.523 5.453 1 98.62 152 LEU B O 1
ATOM 4186 N N . VAL B 1 153 ? -14.219 -14.758 3.904 1 98.75 153 VAL B N 1
ATOM 4187 C CA . VAL B 1 153 ? -14.578 -13.562 3.141 1 98.75 153 VAL B CA 1
ATOM 4188 C C . VAL B 1 153 ? -15.969 -13.734 2.535 1 98.75 153 VAL B C 1
ATOM 4190 O O . VAL B 1 153 ? -16.812 -12.844 2.643 1 98.75 153 VAL B O 1
ATOM 4193 N N . LYS B 1 154 ? -16.25 -14.875 1.944 1 98.56 154 LYS B N 1
ATOM 4194 C CA . LYS B 1 154 ? -17.531 -15.156 1.299 1 98.56 154 LYS B CA 1
ATOM 4195 C C . LYS B 1 154 ? -18.672 -15.102 2.303 1 98.56 154 LYS B C 1
ATOM 4197 O O . LYS B 1 154 ? -19.781 -14.688 1.963 1 98.56 154 LYS B O 1
ATOM 4202 N N . ARG B 1 155 ? -18.359 -15.492 3.514 1 98 155 ARG B N 1
ATOM 4203 C CA . ARG B 1 155 ? -19.391 -15.539 4.543 1 98 155 ARG B CA 1
ATOM 4204 C C . ARG B 1 155 ? -19.578 -14.172 5.195 1 98 155 ARG B C 1
ATOM 4206 O O . ARG B 1 155 ? -20.484 -13.984 6.012 1 98 155 ARG B O 1
ATOM 4213 N N . GLY B 1 156 ? -18.734 -13.266 4.879 1 97.62 156 GLY B N 1
ATOM 4214 C CA . GLY B 1 156 ? -18.875 -11.906 5.387 1 97.62 156 GLY B CA 1
ATOM 4215 C C . GLY B 1 156 ? -18.281 -11.727 6.773 1 97.62 156 GLY B C 1
ATOM 4216 O O . GLY B 1 156 ? -18.719 -10.859 7.531 1 97.62 156 GLY B O 1
ATOM 4217 N N . GLU B 1 157 ? -17.25 -12.555 7.113 1 96.81 157 GLU B N 1
ATOM 4218 C CA . GLU B 1 157 ? -16.656 -12.539 8.453 1 96.81 157 GLU B CA 1
ATOM 4219 C C . GLU B 1 157 ? -16.141 -11.156 8.812 1 96.81 157 GLU B C 1
ATOM 4221 O O . GLU B 1 157 ? -16.188 -10.75 9.977 1 96.81 157 GLU B O 1
ATOM 4226 N N . ILE B 1 158 ? -15.648 -10.406 7.863 1 97.44 158 ILE B N 1
ATOM 4227 C CA . ILE B 1 158 ? -15.086 -9.086 8.141 1 97.44 158 ILE B CA 1
ATOM 4228 C C . ILE B 1 158 ? -15.867 -8.023 7.367 1 97.44 158 ILE B C 1
ATOM 4230 O O . ILE B 1 158 ? -15.328 -6.969 7.035 1 97.44 158 ILE B O 1
ATOM 4234 N N . GLY B 1 159 ? -17.094 -8.273 7.047 1 96.69 159 GLY B N 1
ATOM 4235 C CA . GLY B 1 159 ? -17.922 -7.348 6.281 1 96.69 159 GLY B CA 1
ATOM 4236 C C . GLY B 1 159 ? -17.547 -7.297 4.809 1 96.69 159 GLY B C 1
ATOM 4237 O O . GLY B 1 159 ? -17.172 -8.312 4.227 1 96.69 159 GLY B O 1
ATOM 4238 N N . GLU B 1 160 ? -17.828 -6.16 4.23 1 97.38 160 GLU B N 1
ATOM 4239 C CA . GLU B 1 160 ? -17.469 -5.961 2.83 1 97.38 160 GLU B CA 1
ATO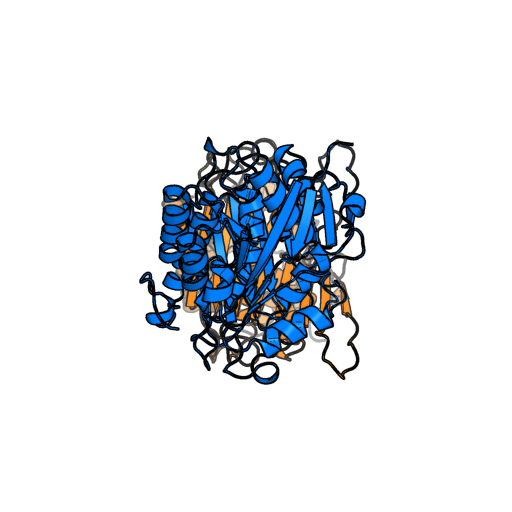M 4240 C C . GLU B 1 160 ? -15.977 -5.641 2.682 1 97.38 160 GLU B C 1
ATOM 4242 O O . GLU B 1 160 ? -15.477 -4.691 3.291 1 97.38 160 GLU B O 1
ATOM 4247 N N . VAL B 1 161 ? -15.281 -6.457 1.913 1 98.75 161 VAL B N 1
ATOM 4248 C CA . VAL B 1 161 ? -13.859 -6.215 1.723 1 98.75 161 VAL B CA 1
ATOM 4249 C C . VAL B 1 161 ? -13.656 -5.047 0.763 1 98.75 161 VAL B C 1
ATOM 4251 O O . VAL B 1 161 ? -14.109 -5.09 -0.383 1 98.75 161 VAL B O 1
ATOM 4254 N N . LEU B 1 162 ? -12.945 -4.016 1.246 1 98.56 162 LEU B N 1
ATOM 4255 C CA . LEU B 1 162 ? -12.828 -2.791 0.465 1 98.56 162 LEU B CA 1
ATOM 4256 C C . LEU B 1 162 ? -11.383 -2.545 0.053 1 98.56 162 LEU B C 1
ATOM 4258 O O . LEU B 1 162 ? -11.109 -1.724 -0.828 1 98.56 162 LEU B O 1
ATOM 4262 N N . ARG B 1 163 ? -10.469 -3.252 0.626 1 98.88 163 ARG B N 1
ATOM 4263 C CA . ARG B 1 163 ? -9.062 -3.055 0.277 1 98.88 163 ARG B CA 1
ATOM 4264 C C . ARG B 1 163 ? -8.25 -4.312 0.557 1 98.88 163 ARG B C 1
ATOM 4266 O O . ARG B 1 163 ? -8.422 -4.949 1.598 1 98.88 163 ARG B O 1
ATOM 4273 N N . VAL B 1 164 ? -7.391 -4.699 -0.344 1 98.94 164 VAL B N 1
ATOM 4274 C CA . VAL B 1 164 ? -6.414 -5.77 -0.178 1 98.94 164 VAL B CA 1
ATOM 4275 C C . VAL B 1 164 ? -5.012 -5.234 -0.457 1 98.94 164 VAL B C 1
ATOM 4277 O O . VAL B 1 164 ? -4.785 -4.559 -1.464 1 98.94 164 VAL B O 1
ATOM 4280 N N . ILE B 1 165 ? -4.098 -5.426 0.463 1 98.94 165 ILE B N 1
ATOM 4281 C CA . ILE B 1 165 ? -2.689 -5.086 0.29 1 98.94 165 ILE B CA 1
ATOM 4282 C C . ILE B 1 165 ? -1.841 -6.355 0.335 1 98.94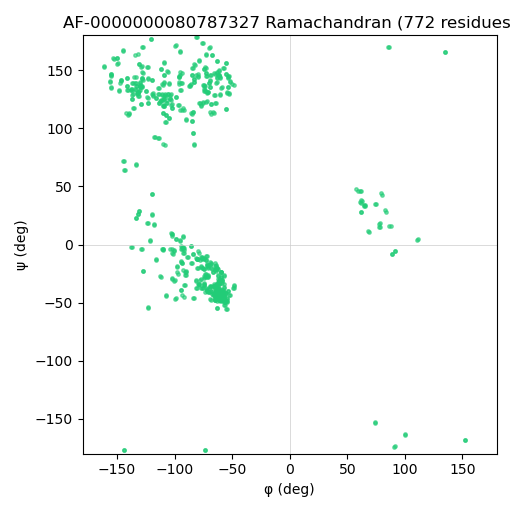 165 ILE B C 1
ATOM 4284 O O . ILE B 1 165 ? -1.962 -7.156 1.265 1 98.94 165 ILE B O 1
ATOM 4288 N N . ALA B 1 166 ? -1.049 -6.562 -0.652 1 98.94 166 ALA B N 1
ATOM 4289 C CA . ALA B 1 166 ? -0.168 -7.727 -0.699 1 98.94 166 ALA B CA 1
ATOM 4290 C C . ALA B 1 166 ? 1.227 -7.34 -1.183 1 98.94 166 ALA B C 1
ATOM 4292 O O . ALA B 1 166 ? 1.369 -6.523 -2.096 1 98.94 166 ALA B O 1
ATOM 4293 N N . ASP B 1 167 ? 2.215 -7.895 -0.56 1 98.94 167 ASP B N 1
ATOM 4294 C CA . ASP B 1 167 ? 3.605 -7.598 -0.891 1 98.94 167 ASP B CA 1
ATOM 4295 C C . ASP B 1 167 ? 4.438 -8.875 -0.95 1 98.94 167 ASP B C 1
ATOM 4297 O O . ASP B 1 167 ? 4.551 -9.602 0.044 1 98.94 167 ASP B O 1
ATOM 4301 N N . THR B 1 168 ? 4.988 -9.18 -2.113 1 98.81 168 THR B N 1
ATOM 4302 C CA . THR B 1 168 ? 5.953 -10.258 -2.285 1 98.81 168 THR B CA 1
ATOM 4303 C C . THR B 1 168 ? 7.324 -9.703 -2.666 1 98.81 168 THR B C 1
ATOM 4305 O O . THR B 1 168 ? 7.629 -9.547 -3.85 1 98.81 168 THR B O 1
ATOM 4308 N N . SER B 1 169 ? 8.141 -9.453 -1.669 1 98.56 169 SER B N 1
ATOM 4309 C CA . SER B 1 169 ? 9.438 -8.805 -1.869 1 98.56 169 SER B CA 1
ATOM 4310 C C . SER B 1 169 ? 10.555 -9.586 -1.19 1 98.56 169 SER B C 1
ATOM 4312 O O . SER B 1 169 ? 10.383 -10.078 -0.073 1 98.56 169 SER B O 1
ATOM 4314 N N . ALA B 1 170 ? 11.648 -9.781 -1.804 1 95.06 170 ALA B N 1
ATOM 4315 C CA . ALA B 1 170 ? 12.656 -10.789 -1.465 1 95.06 170 ALA B CA 1
ATOM 4316 C C . ALA B 1 170 ? 13.742 -10.203 -0.575 1 95.06 170 ALA B C 1
ATOM 4318 O O . ALA B 1 170 ? 14.266 -10.883 0.313 1 95.06 170 ALA B O 1
ATOM 4319 N N . GLY B 1 171 ? 14.188 -8.953 -0.807 1 94 171 GLY B N 1
ATOM 4320 C CA . GLY B 1 171 ? 15.25 -8.344 -0.021 1 94 171 GLY B CA 1
ATOM 4321 C C . GLY B 1 171 ? 16.641 -8.805 -0.432 1 94 171 GLY B C 1
ATOM 4322 O O . GLY B 1 171 ? 17.453 -9.18 0.416 1 94 171 GLY B O 1
ATOM 4323 N N . SER B 1 172 ? 16.906 -8.867 -1.702 1 92.12 172 SER B N 1
ATOM 4324 C CA . SER B 1 172 ? 18.219 -9.289 -2.201 1 92.12 172 SER B CA 1
ATOM 4325 C C . SER B 1 172 ? 19.109 -8.094 -2.486 1 92.12 172 SER B C 1
ATOM 4327 O O . SER B 1 172 ? 18.625 -6.984 -2.723 1 92.12 172 SER B O 1
ATOM 4329 N N . ASP B 1 173 ? 20.422 -8.359 -2.281 1 90.81 173 ASP B N 1
ATOM 4330 C CA . ASP B 1 173 ? 21.406 -7.441 -2.82 1 90.81 173 ASP B CA 1
ATOM 4331 C C . ASP B 1 173 ? 21.719 -7.758 -4.281 1 90.81 173 ASP B C 1
ATOM 4333 O O . ASP B 1 173 ? 22.578 -8.586 -4.578 1 90.81 173 ASP B O 1
ATOM 4337 N N . LEU B 1 174 ? 21.125 -7.133 -5.145 1 88.5 174 LEU B N 1
ATOM 4338 C CA . LEU B 1 174 ? 21.078 -7.473 -6.562 1 88.5 174 LEU B CA 1
ATOM 4339 C C . LEU B 1 174 ? 22.484 -7.555 -7.145 1 88.5 174 LEU B C 1
ATOM 4341 O O . LEU B 1 174 ? 22.797 -8.477 -7.898 1 88.5 174 LEU B O 1
ATOM 4345 N N . GLU B 1 175 ? 23.312 -6.633 -6.824 1 88 175 GLU B N 1
ATOM 4346 C CA . GLU B 1 175 ? 24.656 -6.57 -7.395 1 88 175 GLU B CA 1
ATOM 4347 C C . GLU B 1 175 ? 25.547 -7.668 -6.824 1 88 175 GLU B C 1
ATOM 4349 O O . GLU B 1 175 ? 26.453 -8.156 -7.504 1 88 175 GLU B O 1
ATOM 4354 N N . LYS B 1 176 ? 25.234 -8.125 -5.648 1 88.19 176 LYS B N 1
ATOM 4355 C CA . LYS B 1 176 ? 26.109 -9.078 -4.98 1 88.19 176 LYS B CA 1
ATOM 4356 C C . LYS B 1 176 ? 25.562 -10.5 -5.07 1 88.19 176 LYS B C 1
ATOM 4358 O O . LYS B 1 176 ? 26.312 -11.461 -5.152 1 88.19 176 LYS B O 1
ATOM 4363 N N . ASP B 1 177 ? 24.281 -10.578 -5.141 1 88.88 177 ASP B N 1
ATOM 4364 C CA . ASP B 1 177 ? 23.672 -11.891 -4.973 1 88.88 177 ASP B CA 1
ATOM 4365 C C . ASP B 1 177 ? 23.516 -12.594 -6.32 1 88.88 177 ASP B C 1
ATOM 4367 O O . ASP B 1 177 ? 23.5 -13.828 -6.379 1 88.88 177 ASP B O 1
ATOM 4371 N N . TRP B 1 178 ? 23.422 -11.867 -7.355 1 90.12 178 TRP B N 1
ATOM 4372 C CA . TRP B 1 178 ? 23.109 -12.5 -8.633 1 90.12 178 TRP B CA 1
ATOM 4373 C C . TRP B 1 178 ? 24.031 -11.984 -9.742 1 90.12 178 TRP B C 1
ATOM 4375 O O . TRP B 1 178 ? 24.344 -10.789 -9.781 1 90.12 178 TRP B O 1
ATOM 4385 N N . SER B 1 179 ? 24.406 -12.945 -10.531 1 93.81 179 SER B N 1
ATOM 4386 C CA . SER B 1 179 ? 25.016 -12.531 -11.789 1 93.81 179 SER B CA 1
ATOM 4387 C C . SER B 1 179 ? 23.969 -11.969 -12.75 1 93.81 179 SER B C 1
ATOM 4389 O O . SER B 1 179 ? 22.781 -12.18 -12.562 1 93.81 179 SER B O 1
ATOM 4391 N N . LEU B 1 180 ? 24.406 -11.281 -13.734 1 94.06 180 LEU B N 1
ATOM 4392 C CA . LEU B 1 180 ? 23.5 -10.617 -14.672 1 94.06 180 LEU B CA 1
ATOM 4393 C C . LEU B 1 180 ? 22.75 -11.641 -15.508 1 94.06 180 LEU B C 1
ATOM 4395 O O . LEU B 1 180 ? 21.719 -11.312 -16.125 1 94.06 180 LEU B O 1
ATOM 4399 N N . ASP B 1 181 ? 23.203 -12.852 -15.523 1 94.5 181 ASP B N 1
ATOM 4400 C CA . ASP B 1 181 ? 22.547 -13.898 -16.297 1 94.5 181 ASP B CA 1
ATOM 4401 C C . ASP B 1 181 ? 21.547 -14.688 -15.445 1 94.5 181 ASP B C 1
ATOM 4403 O O . ASP B 1 181 ? 20.859 -15.578 -15.945 1 94.5 181 ASP B O 1
ATOM 4407 N N . HIS B 1 182 ? 21.484 -14.328 -14.195 1 94.75 182 HIS B N 1
ATOM 4408 C CA . HIS B 1 182 ? 20.531 -15 -13.305 1 94.75 182 HIS B CA 1
ATOM 4409 C C . HIS B 1 182 ? 19.109 -14.805 -13.781 1 94.75 182 HIS B C 1
ATOM 4411 O O . HIS B 1 182 ? 18.734 -13.711 -14.219 1 94.75 182 HIS B O 1
ATOM 4417 N N . ARG B 1 183 ? 18.281 -15.828 -13.617 1 93 183 ARG B N 1
ATOM 4418 C CA . ARG B 1 183 ? 16.922 -15.867 -14.164 1 93 183 ARG B CA 1
ATOM 4419 C C . ARG B 1 183 ? 16.078 -14.711 -13.617 1 93 183 ARG B C 1
ATOM 4421 O O . ARG B 1 183 ? 15.164 -14.242 -14.289 1 93 183 ARG B O 1
ATOM 4428 N N . MET B 1 184 ? 16.438 -14.18 -12.484 1 94.75 184 MET B N 1
ATOM 4429 C CA . M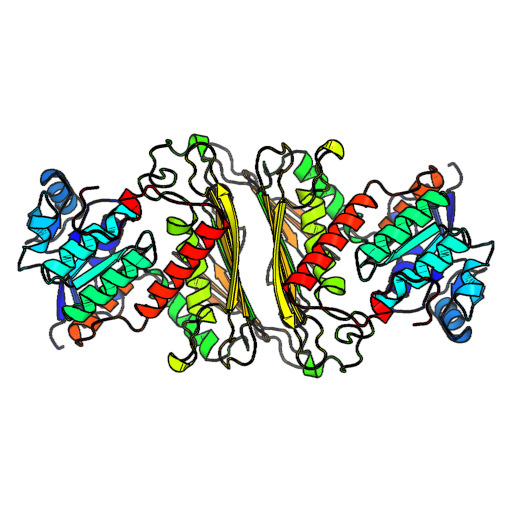ET B 1 184 ? 15.625 -13.164 -11.82 1 94.75 184 MET B CA 1
ATOM 4430 C C . MET B 1 184 ? 15.852 -11.789 -12.445 1 94.75 184 MET B C 1
ATOM 4432 O O . MET B 1 184 ? 15.031 -10.891 -12.281 1 94.75 184 MET B O 1
ATOM 4436 N N . VAL B 1 185 ? 17 -11.672 -13.148 1 96.19 185 VAL B N 1
ATOM 4437 C CA . VAL B 1 185 ? 17.297 -10.328 -13.633 1 96.19 185 VAL B CA 1
ATOM 4438 C C . VAL B 1 185 ? 17.594 -10.375 -15.133 1 96.19 185 VAL B C 1
ATOM 4440 O O . VAL B 1 185 ? 17.781 -9.336 -15.766 1 96.19 185 VAL B O 1
ATOM 4443 N N . ASN B 1 186 ? 17.625 -11.547 -15.727 1 96.94 186 ASN B N 1
ATOM 4444 C CA . ASN B 1 186 ? 17.969 -11.727 -17.141 1 96.94 186 ASN B CA 1
ATOM 4445 C C . ASN B 1 186 ? 16.766 -11.516 -18.031 1 96.94 186 ASN B C 1
ATOM 4447 O O . ASN B 1 186 ? 15.859 -12.352 -18.078 1 96.94 186 ASN B O 1
ATOM 4451 N N . ILE B 1 187 ? 16.75 -10.484 -18.875 1 96.88 187 ILE B N 1
ATOM 4452 C CA . ILE B 1 187 ? 15.617 -10.117 -19.719 1 96.88 187 ILE B CA 1
ATOM 4453 C C . ILE B 1 187 ? 15.383 -11.203 -20.766 1 96.88 187 ILE B C 1
ATOM 4455 O O . ILE B 1 187 ? 14.25 -11.414 -21.203 1 96.88 187 ILE B O 1
ATOM 4459 N N . ASN B 1 188 ? 16.391 -11.938 -21.047 1 96.38 188 ASN B N 1
ATOM 4460 C CA . ASN B 1 188 ? 16.281 -12.984 -22.062 1 96.38 188 ASN B CA 1
ATOM 4461 C C . ASN B 1 188 ? 15.609 -14.234 -21.5 1 96.38 188 ASN B C 1
ATOM 4463 O O . ASN B 1 188 ? 15.289 -15.156 -22.25 1 96.38 188 ASN B O 1
ATOM 4467 N N . LEU B 1 189 ? 15.359 -14.25 -20.297 1 96.94 189 LEU B N 1
ATOM 4468 C CA . LEU B 1 189 ? 14.594 -15.305 -19.641 1 96.94 189 LEU B CA 1
ATOM 4469 C C . LEU B 1 189 ? 13.32 -14.742 -19.016 1 96.94 189 LEU B C 1
ATOM 4471 O O . LEU B 1 189 ? 12.742 -15.352 -18.125 1 96.94 189 LEU B O 1
ATOM 4475 N N . ALA B 1 190 ? 12.969 -13.555 -19.469 1 97.69 190 ALA B N 1
ATOM 4476 C CA . ALA B 1 190 ? 11.797 -12.844 -18.969 1 97.69 190 ALA B CA 1
ATOM 4477 C C . ALA B 1 190 ? 11.938 -12.547 -17.469 1 97.69 190 ALA B C 1
ATOM 4479 O O . ALA B 1 190 ? 10.961 -12.602 -16.719 1 97.69 190 ALA B O 1
ATOM 4480 N N . GLY B 1 191 ? 13.195 -12.266 -17.109 1 97.12 191 GLY B N 1
ATOM 4481 C CA . GLY B 1 191 ? 13.484 -11.984 -15.711 1 97.12 191 GLY B CA 1
ATOM 4482 C C . GLY B 1 191 ? 12.859 -10.688 -15.227 1 97.12 191 GLY B C 1
ATOM 4483 O O . GLY B 1 191 ? 12.508 -9.82 -16.031 1 97.12 191 GLY B O 1
ATOM 4484 N N . GLY B 1 192 ? 12.797 -10.57 -13.852 1 97.62 192 GLY B N 1
ATOM 4485 C CA . GLY B 1 192 ? 12.195 -9.445 -13.156 1 97.62 192 GLY B CA 1
ATOM 4486 C C . GLY B 1 192 ? 11.297 -9.859 -12.008 1 97.62 192 GLY B C 1
ATOM 4487 O O . GLY B 1 192 ? 10.883 -11.016 -11.922 1 97.62 192 GLY B O 1
ATOM 4488 N N . ALA B 1 193 ? 10.977 -8.906 -11.195 1 98.31 193 ALA B N 1
ATOM 4489 C CA . ALA B 1 193 ? 10.211 -9.18 -9.984 1 98.31 193 ALA B CA 1
ATOM 4490 C C . ALA B 1 193 ? 8.742 -9.445 -10.312 1 98.31 193 ALA B C 1
ATOM 4492 O O . ALA B 1 193 ? 8.102 -10.281 -9.672 1 98.31 193 ALA B O 1
ATOM 4493 N N . LEU B 1 194 ? 8.164 -8.805 -11.289 1 98.75 194 LEU B N 1
ATOM 4494 C CA . LEU B 1 194 ? 6.723 -8.805 -11.539 1 98.75 194 LEU B CA 1
ATOM 4495 C C . LEU B 1 194 ? 6.23 -10.211 -11.859 1 98.75 194 LEU B C 1
ATOM 4497 O O . LEU B 1 194 ? 5.359 -10.742 -11.172 1 98.75 194 LEU B O 1
ATOM 4501 N N . LEU B 1 195 ? 6.809 -10.898 -12.852 1 98.62 195 LEU B N 1
ATOM 4502 C CA . LEU B 1 195 ? 6.309 -12.195 -13.281 1 98.62 195 LEU B CA 1
ATOM 4503 C C . LEU B 1 195 ? 6.609 -13.266 -12.234 1 98.62 195 LEU B C 1
ATOM 4505 O O . LEU B 1 195 ? 5.758 -14.109 -11.938 1 98.62 195 LEU B O 1
ATOM 4509 N N . ASP B 1 196 ? 7.766 -13.172 -11.648 1 97.69 196 ASP B N 1
ATOM 4510 C CA . ASP B 1 196 ? 8.219 -14.242 -10.766 1 97.69 196 ASP B CA 1
ATOM 4511 C C . ASP B 1 196 ? 7.637 -14.094 -9.367 1 97.69 196 ASP B C 1
ATOM 4513 O O . ASP B 1 196 ? 7.195 -15.07 -8.766 1 97.69 196 ASP B O 1
ATOM 4517 N N . LEU B 1 197 ? 7.68 -12.875 -8.836 1 98.31 197 LEU B N 1
ATOM 4518 C CA . LEU B 1 197 ? 7.277 -12.617 -7.457 1 98.31 197 LEU B CA 1
ATOM 4519 C C . LEU B 1 197 ? 5.945 -11.875 -7.41 1 98.31 197 LEU B C 1
ATOM 4521 O O . LEU B 1 197 ? 5.039 -12.273 -6.668 1 98.31 197 LEU B O 1
ATOM 4525 N N . GLY B 1 198 ? 5.793 -10.859 -8.266 1 98.75 198 GLY B N 1
ATOM 4526 C CA . GLY B 1 198 ? 4.617 -10.008 -8.266 1 98.75 198 GLY B CA 1
ATOM 4527 C C . GLY B 1 198 ? 3.326 -10.773 -8.508 1 98.75 198 GLY B C 1
ATOM 4528 O O . GLY B 1 198 ? 2.268 -10.375 -8.008 1 98.75 198 GLY B O 1
ATOM 4529 N N . ILE B 1 199 ? 3.43 -11.859 -9.195 1 98.69 199 ILE B N 1
ATOM 4530 C CA . ILE B 1 199 ? 2.268 -12.688 -9.492 1 98.69 199 ILE B CA 1
ATOM 4531 C C . ILE B 1 199 ? 1.608 -13.148 -8.195 1 98.69 199 ILE B C 1
ATOM 4533 O O . ILE B 1 199 ? 0.384 -13.281 -8.125 1 98.69 199 ILE B O 1
ATOM 4537 N N . TYR B 1 200 ? 2.361 -13.328 -7.148 1 98.81 200 TYR B N 1
ATOM 4538 C CA . TYR B 1 200 ? 1.792 -13.812 -5.898 1 98.81 200 TYR B CA 1
ATOM 4539 C C . TYR B 1 200 ? 1.012 -12.719 -5.188 1 98.81 200 TYR B C 1
ATOM 4541 O O . TYR B 1 200 ? -0.013 -12.984 -4.555 1 98.81 200 TYR B O 1
ATOM 4549 N N . SER B 1 201 ? 1.497 -11.484 -5.25 1 98.94 201 SER B N 1
ATOM 4550 C CA . SER B 1 201 ? 0.705 -10.375 -4.727 1 98.94 201 SER B CA 1
ATOM 4551 C C . SER B 1 201 ? -0.607 -10.227 -5.488 1 98.94 201 SER B C 1
ATOM 4553 O O . SER B 1 201 ? -1.661 -10.016 -4.883 1 98.94 201 SER B O 1
ATOM 4555 N N . LEU B 1 202 ? -0.52 -10.359 -6.766 1 98.94 202 LEU B N 1
ATOM 4556 C CA . LEU B 1 202 ? -1.727 -10.289 -7.582 1 98.94 202 LEU B CA 1
ATOM 4557 C C . LEU B 1 202 ? -2.654 -11.461 -7.277 1 98.94 202 LEU B C 1
ATOM 4559 O O . LEU B 1 202 ? -3.879 -11.312 -7.289 1 98.94 202 LEU B O 1
ATOM 4563 N N . THR B 1 203 ? -2.057 -12.633 -7.008 1 98.81 203 THR B N 1
ATOM 4564 C CA . THR B 1 203 ? -2.852 -13.797 -6.629 1 98.81 203 THR B CA 1
ATOM 4565 C C . THR B 1 203 ? -3.723 -13.484 -5.418 1 98.81 203 THR B C 1
ATOM 4567 O O . THR B 1 203 ? -4.91 -13.812 -5.398 1 98.81 203 THR B O 1
ATOM 4570 N N . TRP B 1 204 ? -3.213 -12.797 -4.461 1 98.94 204 TRP B N 1
ATOM 4571 C CA . TRP B 1 204 ? -3.973 -12.469 -3.256 1 98.94 204 TRP B CA 1
ATOM 4572 C C . TRP B 1 204 ? -5.055 -11.438 -3.557 1 98.94 204 TRP B C 1
ATOM 4574 O O . TRP B 1 204 ? -6.18 -11.547 -3.064 1 98.94 204 TRP B O 1
ATOM 4584 N N . ALA B 1 205 ? -4.762 -10.461 -4.359 1 98.94 205 ALA B N 1
ATOM 4585 C CA . ALA B 1 205 ? -5.789 -9.508 -4.766 1 98.94 205 ALA B CA 1
ATOM 4586 C C . ALA B 1 205 ? -6.957 -10.211 -5.449 1 98.94 205 ALA B C 1
ATOM 4588 O O . ALA B 1 205 ? -8.117 -9.992 -5.098 1 98.94 205 ALA B O 1
ATOM 4589 N N . PHE B 1 206 ? -6.652 -11.141 -6.332 1 98.94 206 PHE B N 1
ATOM 4590 C CA . PHE B 1 206 ? -7.664 -11.758 -7.176 1 98.94 206 PHE B CA 1
ATOM 4591 C C . PHE B 1 206 ? -8.406 -12.859 -6.418 1 98.94 206 PHE B C 1
ATOM 4593 O O . PHE B 1 206 ? -9.609 -13.047 -6.605 1 98.94 206 PHE B O 1
ATOM 4600 N N . GLN B 1 207 ? -7.664 -13.625 -5.566 1 98.75 207 GLN B N 1
ATOM 4601 C CA . GLN B 1 207 ? -8.398 -14.695 -4.898 1 98.75 207 GLN B CA 1
ATOM 4602 C C . GLN B 1 207 ? -9.406 -14.133 -3.9 1 98.75 207 GLN B C 1
ATOM 4604 O O . GLN B 1 207 ? -10.383 -14.805 -3.553 1 98.75 207 GLN B O 1
ATOM 4609 N N . ILE B 1 208 ? -9.227 -12.82 -3.516 1 98.94 208 ILE B N 1
ATOM 4610 C CA . ILE B 1 208 ? -10.133 -12.219 -2.543 1 98.94 208 ILE B CA 1
ATOM 4611 C C . ILE B 1 208 ? -11.18 -11.383 -3.268 1 98.94 208 ILE B C 1
ATOM 4613 O O . ILE B 1 208 ? -12.383 -11.562 -3.049 1 98.94 208 ILE B O 1
ATOM 4617 N N . LEU B 1 209 ? -10.789 -10.547 -4.223 1 98.88 209 LEU B N 1
ATOM 4618 C CA . LEU B 1 209 ? -11.68 -9.523 -4.754 1 98.88 209 LEU B CA 1
ATOM 4619 C C . LEU B 1 209 ? -12.281 -9.969 -6.086 1 98.88 209 LEU B C 1
ATOM 4621 O O . LEU B 1 209 ? -13.094 -9.25 -6.676 1 98.88 209 LEU B O 1
ATOM 4625 N N . TYR B 1 210 ? -11.891 -11.023 -6.582 1 98.75 210 TYR B N 1
ATOM 4626 C CA . TYR B 1 210 ? -12.375 -11.562 -7.848 1 98.75 210 TYR B CA 1
ATOM 4627 C C . TYR B 1 210 ? -12.945 -12.961 -7.656 1 98.75 210 TYR B C 1
ATOM 4629 O O . TYR B 1 210 ? -14.156 -13.18 -7.816 1 98.75 210 TYR B O 1
ATOM 4637 N N . HIS B 1 211 ? -12.188 -13.859 -7.086 1 98.69 211 HIS B N 1
ATOM 4638 C CA . HIS B 1 211 ? -12.508 -15.281 -7.043 1 98.69 211 HIS B CA 1
ATOM 4639 C C . HIS B 1 211 ? -13.617 -15.562 -6.031 1 98.69 211 HIS B C 1
ATOM 4641 O O . HIS B 1 211 ? -14.359 -16.531 -6.172 1 98.69 211 HIS B O 1
ATOM 4647 N N . THR B 1 212 ? -13.727 -14.758 -5.008 1 98.69 212 THR B N 1
ATOM 4648 C CA . THR B 1 212 ? -14.711 -15 -3.955 1 98.69 212 THR B CA 1
ATOM 4649 C C . THR B 1 212 ? -16.109 -14.602 -4.418 1 98.69 212 THR B C 1
ATOM 4651 O O . THR B 1 212 ? -17.094 -14.898 -3.748 1 98.69 212 THR B O 1
ATOM 4654 N N . LEU B 1 213 ? -16.234 -13.93 -5.539 1 98.31 213 LEU B N 1
ATOM 4655 C CA . LEU B 1 213 ? -17.531 -13.578 -6.098 1 98.31 213 LEU B CA 1
ATOM 4656 C C . LEU B 1 213 ? -18.094 -14.727 -6.93 1 98.31 213 LEU B C 1
ATOM 4658 O O . LEU B 1 213 ? -17.344 -15.523 -7.488 1 98.31 213 LEU B O 1
ATOM 4662 N N . PRO B 1 214 ? -19.406 -14.812 -7.016 1 96.5 214 PRO B N 1
ATOM 4663 C CA . PRO B 1 214 ? -19.953 -15.75 -8 1 96.5 214 PRO B CA 1
ATOM 4664 C C . PRO B 1 214 ? -19.406 -15.516 -9.406 1 96.5 214 PRO B C 1
ATOM 4666 O O . PRO B 1 214 ? -19.188 -14.367 -9.797 1 96.5 214 PRO B O 1
ATOM 4669 N N . PRO B 1 215 ? -19.203 -16.578 -10.133 1 95.62 215 PRO B N 1
ATOM 4670 C CA . PRO B 1 215 ? -18.609 -16.453 -11.461 1 95.62 215 PRO B CA 1
ATOM 4671 C C . PRO B 1 215 ? -19.281 -15.375 -12.305 1 95.62 215 PRO B C 1
ATOM 4673 O O . PRO B 1 215 ? -18.594 -14.633 -13.016 1 95.62 215 PRO B O 1
ATOM 4676 N N . SER B 1 216 ? -20.594 -15.164 -12.203 1 95.56 216 SER B N 1
ATOM 4677 C CA . SER B 1 216 ? -21.344 -14.211 -13.016 1 95.56 216 SER B CA 1
ATOM 4678 C C . SER B 1 216 ? -21.016 -12.773 -12.617 1 95.56 216 SER B C 1
ATOM 4680 O O . SER B 1 216 ? -21.234 -11.844 -13.391 1 95.56 216 SER B O 1
ATOM 4682 N N . ASP B 1 217 ? -20.453 -12.594 -11.391 1 96.5 217 ASP B N 1
ATOM 4683 C CA . ASP B 1 217 ? -20.219 -11.258 -10.859 1 96.5 217 ASP B CA 1
ATOM 4684 C C . ASP B 1 217 ? -18.75 -10.875 -10.953 1 96.5 217 ASP B C 1
ATOM 4686 O O . ASP B 1 217 ? -18.359 -9.75 -10.633 1 96.5 217 ASP B O 1
ATOM 4690 N N . ARG B 1 218 ? -17.938 -11.82 -11.414 1 97.88 218 ARG B N 1
ATOM 4691 C CA . ARG B 1 218 ? -16.5 -11.562 -11.516 1 97.88 218 ARG B CA 1
ATOM 4692 C C . ARG B 1 218 ? -16.203 -10.641 -12.688 1 97.88 218 ARG B C 1
ATOM 4694 O O . ARG B 1 218 ? -16.781 -10.781 -13.773 1 97.88 218 ARG B O 1
ATOM 4701 N N . ALA B 1 219 ? -15.422 -9.648 -12.422 1 97.75 219 ALA B N 1
ATOM 4702 C CA . ALA B 1 219 ? -15.023 -8.711 -13.461 1 97.75 219 ALA B CA 1
ATOM 4703 C C . ALA B 1 219 ? -13.562 -8.297 -13.297 1 97.75 219 ALA B C 1
ATOM 4705 O O . ALA B 1 219 ? -13.078 -8.141 -12.18 1 97.75 219 ALA B O 1
ATOM 4706 N N . ALA B 1 220 ? -12.914 -8.133 -14.414 1 98.38 220 ALA B N 1
ATOM 4707 C CA . ALA B 1 220 ? -11.555 -7.598 -14.398 1 98.38 220 ALA B CA 1
ATOM 4708 C C . ALA B 1 220 ? -11.508 -6.254 -13.68 1 98.38 220 ALA B C 1
ATOM 4710 O O . ALA B 1 220 ? -12.516 -5.559 -13.578 1 98.38 220 ALA B O 1
ATOM 4711 N N . PRO B 1 221 ? -10.328 -5.875 -13.156 1 98.75 221 PRO B N 1
ATOM 4712 C CA . PRO B 1 221 ? -10.211 -4.543 -12.562 1 98.75 221 PRO B CA 1
ATOM 4713 C C . PRO B 1 221 ? -10.648 -3.432 -13.508 1 98.75 221 PRO B C 1
ATOM 4715 O O . PRO B 1 221 ? -10.336 -3.475 -14.703 1 98.75 221 PRO B O 1
ATOM 4718 N N . SER B 1 222 ? -11.406 -2.49 -13.008 1 98.5 222 SER B N 1
ATOM 4719 C CA . SER B 1 222 ? -11.898 -1.376 -13.805 1 98.5 222 SER B CA 1
ATOM 4720 C C . SER B 1 222 ? -10.805 -0.35 -14.062 1 98.5 222 SER B C 1
ATOM 4722 O O . SER B 1 222 ? -10.93 0.488 -14.961 1 98.5 222 SER B O 1
ATOM 4724 N N . ALA B 1 223 ? -9.75 -0.352 -13.258 1 98.5 223 ALA B N 1
ATOM 4725 C CA . ALA B 1 223 ? -8.586 0.509 -13.453 1 98.5 223 ALA B CA 1
ATOM 4726 C C . ALA B 1 223 ? -7.305 -0.19 -13.008 1 98.5 223 ALA B C 1
ATOM 4728 O O . ALA B 1 223 ? -7.305 -0.926 -12.016 1 98.5 223 ALA B O 1
ATOM 4729 N N . ILE B 1 224 ? -6.242 -0.005 -13.727 1 98.81 224 ILE B N 1
ATOM 4730 C CA . ILE B 1 224 ? -4.91 -0.521 -13.438 1 98.81 224 ILE B CA 1
ATOM 4731 C C . ILE B 1 224 ? -3.889 0.611 -13.516 1 98.81 224 ILE B C 1
ATOM 4733 O O . ILE B 1 224 ? -3.793 1.297 -14.539 1 98.81 224 ILE B O 1
ATOM 4737 N N . SER B 1 225 ? -3.186 0.867 -12.43 1 98.69 225 SER B N 1
ATOM 4738 C CA . SER B 1 225 ? -2.078 1.814 -12.391 1 98.69 225 SER B CA 1
ATOM 4739 C C . SER B 1 225 ? -0.827 1.18 -11.797 1 98.69 225 SER B C 1
ATOM 4741 O O . SER B 1 225 ? -0.919 0.35 -10.891 1 98.69 225 SER B O 1
ATOM 4743 N N . SER B 1 226 ? 0.28 1.562 -12.336 1 98.69 226 SER B N 1
ATOM 4744 C CA . SER B 1 226 ? 1.484 0.916 -11.82 1 98.69 226 SER B CA 1
ATOM 4745 C C . SER B 1 226 ? 2.705 1.815 -11.984 1 98.69 226 SER B C 1
ATOM 4747 O O . SER B 1 226 ? 2.666 2.799 -12.727 1 98.69 226 SER B O 1
ATOM 4749 N N . GLN B 1 227 ? 3.695 1.526 -11.234 1 98.38 227 GLN B N 1
ATOM 4750 C CA . GLN B 1 227 ? 5.039 2.084 -11.344 1 98.38 227 GLN B CA 1
ATOM 4751 C C . GLN B 1 227 ? 6.098 0.984 -11.305 1 98.38 227 GLN B C 1
ATOM 4753 O O . GLN B 1 227 ? 6.047 0.097 -10.453 1 98.38 227 GLN B O 1
ATOM 4758 N N . ILE B 1 228 ? 7 1.038 -12.258 1 98.5 228 ILE B N 1
ATOM 4759 C CA . ILE B 1 228 ? 8.078 0.057 -12.352 1 98.5 228 ILE B CA 1
ATOM 4760 C C . ILE B 1 228 ? 9.43 0.758 -12.211 1 98.5 228 ILE B C 1
ATOM 4762 O O . ILE B 1 228 ? 9.664 1.791 -12.844 1 98.5 228 ILE B O 1
ATOM 4766 N N . THR B 1 229 ? 10.242 0.285 -11.32 1 98.12 229 THR B N 1
ATOM 4767 C CA . THR B 1 229 ? 11.664 0.604 -11.328 1 98.12 229 THR B CA 1
ATOM 4768 C C . THR B 1 229 ? 12.469 -0.521 -11.977 1 98.12 229 THR B C 1
ATOM 4770 O O . THR B 1 229 ? 12.359 -1.681 -11.578 1 98.12 229 THR B O 1
ATOM 4773 N N . LYS B 1 230 ? 13.266 -0.2 -12.938 1 97.12 230 LYS B N 1
ATOM 4774 C CA . LYS B 1 230 ? 14.055 -1.199 -13.648 1 97.12 230 LYS B CA 1
ATOM 4775 C C . LYS B 1 230 ? 15.469 -1.295 -13.07 1 97.12 230 LYS B C 1
ATOM 4777 O O . LYS B 1 230 ? 16 -0.312 -12.555 1 97.12 230 LYS B O 1
ATOM 4782 N N . TYR B 1 231 ? 16 -2.49 -13.047 1 96.5 231 TYR B N 1
ATOM 4783 C CA . TYR B 1 231 ? 17.422 -2.717 -12.812 1 96.5 231 TYR B CA 1
ATOM 4784 C C . TYR B 1 231 ? 18.266 -2.217 -13.984 1 96.5 231 TYR B C 1
ATOM 4786 O O . TYR B 1 231 ? 18.203 -2.783 -15.078 1 96.5 231 TYR B O 1
ATOM 4794 N N . PRO B 1 232 ? 19 -1.245 -13.773 1 93.12 232 PRO B N 1
ATOM 4795 C CA . PRO B 1 232 ? 19.688 -0.61 -14.906 1 93.12 232 PRO B CA 1
ATOM 4796 C C . PRO B 1 232 ? 20.594 -1.572 -15.664 1 93.12 232 PRO B C 1
ATOM 4798 O O . PRO B 1 232 ? 20.75 -1.461 -16.891 1 93.12 232 PRO B O 1
ATOM 4801 N N . ALA B 1 233 ? 21.125 -2.512 -15.016 1 94.81 233 ALA B N 1
ATOM 4802 C CA . ALA B 1 233 ? 22.125 -3.383 -15.617 1 94.81 233 ALA B CA 1
ATOM 4803 C C . ALA B 1 233 ? 21.5 -4.316 -16.641 1 94.81 233 ALA B C 1
ATOM 4805 O O . ALA B 1 233 ? 22.156 -4.711 -17.609 1 94.81 233 ALA B O 1
ATOM 4806 N N . THR B 1 234 ? 20.234 -4.648 -16.484 1 96.56 234 THR B N 1
ATOM 4807 C CA . THR B 1 234 ? 19.672 -5.664 -17.375 1 96.56 234 THR B CA 1
ATOM 4808 C C . THR B 1 234 ? 18.391 -5.156 -18.031 1 96.56 234 THR B C 1
ATOM 4810 O O . THR B 1 234 ? 17.938 -5.711 -19.047 1 96.56 234 THR B O 1
ATOM 4813 N N . GLY B 1 235 ? 17.766 -4.188 -17.406 1 96.81 235 GLY B N 1
ATOM 4814 C CA . GLY B 1 235 ? 16.5 -3.682 -17.922 1 96.81 235 GLY B CA 1
ATOM 4815 C C . GLY B 1 235 ? 15.297 -4.391 -17.328 1 96.81 235 GLY B C 1
ATOM 4816 O O . GLY B 1 235 ? 14.156 -3.969 -17.531 1 96.81 235 GLY B O 1
ATOM 4817 N N . ALA B 1 236 ? 15.469 -5.43 -16.531 1 97.5 236 ALA B N 1
ATOM 4818 C CA . ALA B 1 236 ? 14.375 -6.137 -15.859 1 97.5 236 ALA B CA 1
ATOM 4819 C C . ALA B 1 236 ? 13.812 -5.309 -14.711 1 97.5 236 ALA B C 1
ATOM 4821 O O . ALA B 1 236 ? 14.492 -4.434 -14.172 1 97.5 236 ALA B O 1
ATOM 4822 N N . ASP B 1 237 ? 12.57 -5.52 -14.406 1 98.31 237 ASP B N 1
ATOM 4823 C CA . ASP B 1 237 ? 12.008 -4.777 -13.289 1 98.31 237 ASP B CA 1
ATOM 4824 C C . ASP B 1 237 ? 12.562 -5.281 -11.961 1 98.31 237 ASP B C 1
ATOM 4826 O O . ASP B 1 237 ? 12.555 -6.488 -11.695 1 98.31 237 ASP B O 1
ATOM 4830 N N . GLU B 1 238 ? 13 -4.395 -11.164 1 97.38 238 GLU B N 1
ATOM 4831 C CA . GLU B 1 238 ? 13.469 -4.762 -9.828 1 97.38 238 GLU B CA 1
ATOM 4832 C C . GLU B 1 238 ? 12.398 -4.488 -8.773 1 97.38 238 GLU B C 1
ATOM 4834 O O . GLU B 1 238 ? 12.352 -5.164 -7.742 1 97.38 238 GLU B O 1
ATOM 4839 N N . SER B 1 239 ? 11.578 -3.467 -9.039 1 98.19 239 SER B N 1
ATOM 4840 C CA . SER B 1 239 ? 10.477 -3.121 -8.148 1 98.19 239 SER B CA 1
ATOM 4841 C C . SER B 1 239 ? 9.242 -2.705 -8.945 1 98.19 239 SER B C 1
ATOM 4843 O O . SER B 1 239 ? 9.344 -1.954 -9.914 1 98.19 239 SER B O 1
ATOM 4845 N N . THR B 1 240 ? 8.141 -3.234 -8.57 1 98.88 240 THR B N 1
ATOM 4846 C CA . THR B 1 240 ? 6.867 -2.92 -9.219 1 98.88 240 THR B CA 1
ATOM 4847 C C . THR B 1 240 ? 5.77 -2.727 -8.172 1 98.88 240 THR B C 1
ATOM 4849 O O . THR B 1 240 ? 5.59 -3.566 -7.289 1 98.88 240 THR B O 1
ATOM 4852 N N . SER B 1 241 ? 5.082 -1.58 -8.203 1 98.94 241 SER B N 1
ATOM 4853 C CA . SER B 1 241 ? 3.9 -1.285 -7.398 1 98.94 241 SER B CA 1
ATOM 4854 C C . SER B 1 241 ? 2.664 -1.125 -8.273 1 98.94 241 SER B C 1
ATOM 4856 O O . SER B 1 241 ? 2.697 -0.412 -9.281 1 98.94 241 SER B O 1
ATOM 4858 N N . ILE B 1 242 ? 1.612 -1.829 -7.895 1 98.94 242 ILE B N 1
ATOM 4859 C CA . ILE B 1 242 ? 0.406 -1.861 -8.711 1 98.94 242 ILE B CA 1
ATOM 4860 C C . ILE B 1 242 ? -0.799 -1.439 -7.875 1 98.94 242 ILE B C 1
ATOM 4862 O O . ILE B 1 242 ? -0.959 -1.887 -6.738 1 98.94 242 ILE B O 1
ATOM 4866 N N . LEU B 1 243 ? -1.592 -0.556 -8.406 1 98.88 243 LEU B N 1
ATOM 4867 C CA . LEU B 1 243 ? -2.902 -0.202 -7.871 1 98.88 243 LEU B CA 1
ATOM 4868 C C . LEU B 1 243 ? -4.016 -0.714 -8.781 1 98.88 243 LEU B C 1
ATOM 4870 O O . LEU B 1 243 ? -4.023 -0.429 -9.977 1 98.88 243 LEU B O 1
ATOM 4874 N N . LEU B 1 244 ? -4.91 -1.476 -8.148 1 98.88 244 LEU B N 1
ATOM 4875 C CA . LEU B 1 244 ? -6.055 -1.997 -8.891 1 98.88 244 LEU B CA 1
ATOM 4876 C C . LEU B 1 244 ? -7.363 -1.495 -8.297 1 98.88 244 LEU B C 1
ATOM 4878 O O . LEU B 1 244 ? -7.496 -1.397 -7.07 1 98.88 244 LEU B O 1
ATOM 4882 N N . GLU B 1 245 ? -8.297 -1.19 -9.172 1 98.81 245 GLU B N 1
ATOM 4883 C CA . GLU B 1 245 ? -9.688 -0.98 -8.766 1 98.81 245 GLU B CA 1
ATOM 4884 C C . GLU B 1 245 ? -10.586 -2.115 -9.258 1 98.81 245 GLU B C 1
ATOM 4886 O O . GLU B 1 245 ? -10.609 -2.424 -10.445 1 98.81 245 GLU B O 1
ATOM 4891 N N . PHE B 1 246 ? -11.195 -2.791 -8.336 1 98.75 246 PHE B N 1
ATOM 4892 C CA . PHE B 1 246 ? -12.203 -3.787 -8.68 1 98.75 246 PHE B CA 1
ATOM 4893 C C . PHE B 1 246 ? -13.602 -3.186 -8.633 1 98.75 246 PHE B C 1
ATOM 4895 O O . PHE B 1 246 ? -13.953 -2.494 -7.672 1 98.75 246 PHE B O 1
ATOM 4902 N N . PRO B 1 247 ? -14.43 -3.422 -9.641 1 98.06 247 PRO B N 1
ATOM 4903 C CA . PRO B 1 247 ? -15.719 -2.738 -9.75 1 98.06 247 PRO B CA 1
ATOM 4904 C C . PRO B 1 247 ? -16.734 -3.23 -8.719 1 98.06 247 PRO B C 1
ATOM 4906 O O . PRO B 1 247 ? -17.75 -2.578 -8.492 1 98.06 247 PRO B O 1
ATOM 4909 N N . ARG B 1 248 ? -16.438 -4.434 -8.156 1 97.62 248 ARG B N 1
ATOM 4910 C CA . ARG B 1 248 ? -17.344 -5 -7.16 1 97.62 248 ARG B CA 1
ATOM 4911 C C . ARG B 1 248 ? -16.578 -5.484 -5.934 1 97.62 248 ARG B C 1
ATOM 4913 O O . ARG B 1 248 ? -15.562 -6.164 -6.059 1 97.62 248 ARG B O 1
ATOM 4920 N N . SER B 1 249 ? -17.078 -5.062 -4.777 1 97.69 249 SER B N 1
ATOM 4921 C CA . SER B 1 249 ? -16.562 -5.609 -3.531 1 97.69 249 SER B CA 1
ATOM 4922 C C . SER B 1 249 ? -17.094 -7.012 -3.27 1 97.69 249 SER B C 1
ATOM 4924 O O . SER B 1 249 ? -17.828 -7.562 -4.094 1 97.69 249 SER B O 1
ATOM 4926 N N . THR B 1 250 ? -16.625 -7.637 -2.299 1 98.44 250 THR B N 1
ATOM 4927 C CA . THR B 1 250 ? -17.109 -8.953 -1.884 1 98.44 250 THR B CA 1
ATOM 4928 C C . THR B 1 250 ? -17.438 -8.961 -0.395 1 98.44 250 THR B C 1
ATOM 4930 O O . THR B 1 250 ? -16.828 -8.234 0.389 1 98.44 250 THR B O 1
ATOM 4933 N N . PRO B 1 251 ? -18.5 -9.664 0.043 1 98 251 PRO B N 1
ATOM 4934 C CA . PRO B 1 251 ? -19.23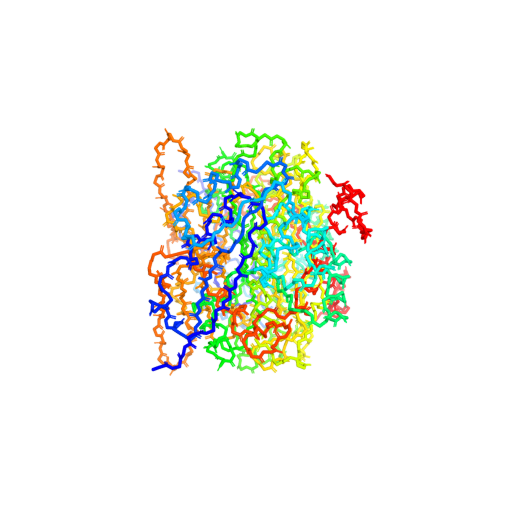4 -10.688 -0.692 1 98 251 PRO B CA 1
ATOM 4935 C C . PRO B 1 251 ? -20.453 -10.125 -1.437 1 98 251 PRO B C 1
ATOM 4937 O O . PRO B 1 251 ? -21.016 -10.797 -2.305 1 98 251 PRO B O 1
ATOM 4940 N N . LEU B 1 252 ? -20.906 -8.938 -1.124 1 96 252 LEU B N 1
ATOM 4941 C CA . LEU B 1 252 ? -22.188 -8.477 -1.641 1 96 252 LEU B CA 1
ATOM 4942 C C . LEU B 1 252 ? -22 -7.758 -2.973 1 96 252 LEU B C 1
ATOM 4944 O O . LEU B 1 252 ? -22.969 -7.609 -3.734 1 96 252 LEU B O 1
ATOM 4948 N N . GLY B 1 253 ? -20.875 -7.258 -3.211 1 94.94 253 GLY B N 1
ATOM 4949 C CA . GLY B 1 253 ? -20.578 -6.637 -4.492 1 94.94 253 GLY B CA 1
ATOM 4950 C C . GLY B 1 253 ? -21.219 -5.277 -4.66 1 94.94 253 GLY B C 1
ATOM 4951 O O . GLY B 1 253 ? -21.594 -4.891 -5.77 1 94.94 253 GLY B O 1
ATOM 4952 N N . LYS B 1 254 ? -21.328 -4.504 -3.568 1 90.62 254 LYS B N 1
ATOM 4953 C CA . LYS B 1 254 ? -22.094 -3.27 -3.613 1 90.62 254 LYS B CA 1
ATOM 4954 C C . LYS B 1 254 ? -21.188 -2.059 -3.82 1 90.62 254 LYS B C 1
ATOM 4956 O O . LYS B 1 254 ? -21.656 -0.979 -4.184 1 90.62 254 LYS B O 1
ATOM 4961 N N . LEU B 1 255 ? -20 -2.199 -3.574 1 94.06 255 LEU B N 1
ATOM 4962 C CA . LEU B 1 255 ? -19.031 -1.104 -3.656 1 94.06 255 LEU B CA 1
ATOM 4963 C C . LEU B 1 255 ? -17.844 -1.493 -4.523 1 94.06 255 LEU B C 1
ATOM 4965 O O . LEU B 1 255 ? -17.719 -2.643 -4.949 1 94.06 255 LEU B O 1
ATOM 4969 N N . LYS B 1 256 ? -17.016 -0.475 -4.828 1 97.31 256 LYS B N 1
ATOM 4970 C CA . LYS B 1 256 ? -15.711 -0.76 -5.434 1 97.31 256 LYS B CA 1
ATOM 4971 C C . LYS B 1 256 ? -14.68 -1.13 -4.375 1 97.31 256 LYS B C 1
ATOM 4973 O O . LYS B 1 256 ? -14.852 -0.814 -3.195 1 97.31 256 LYS B O 1
ATOM 4978 N N . SER B 1 257 ? -13.719 -1.835 -4.73 1 98.5 257 SER B N 1
ATOM 4979 C CA . SER B 1 257 ? -12.594 -2.17 -3.857 1 98.5 257 SER B CA 1
ATOM 4980 C C . SER B 1 257 ? -11.266 -1.842 -4.52 1 98.5 257 SER B C 1
ATOM 4982 O O . SER B 1 257 ? -11.156 -1.84 -5.746 1 98.5 257 SER B O 1
ATOM 4984 N N . HIS B 1 258 ? -10.312 -1.474 -3.721 1 98.88 258 HIS B N 1
ATOM 4985 C CA . HIS B 1 258 ? -8.953 -1.234 -4.195 1 98.88 258 HIS B CA 1
ATOM 4986 C C . HIS B 1 258 ? -8.016 -2.367 -3.785 1 98.88 258 HIS B C 1
ATOM 4988 O O . HIS B 1 258 ? -8.227 -3.008 -2.752 1 98.88 258 HIS B O 1
ATOM 4994 N N . ALA B 1 259 ? -7.031 -2.639 -4.578 1 98.94 259 ALA B N 1
ATOM 4995 C CA . ALA B 1 259 ? -5.938 -3.535 -4.203 1 98.94 259 ALA B CA 1
ATOM 4996 C C . ALA B 1 259 ? -4.582 -2.893 -4.484 1 98.94 259 ALA B C 1
ATOM 4998 O O . ALA B 1 259 ? -4.41 -2.209 -5.496 1 98.94 259 ALA B O 1
ATOM 4999 N N . VAL B 1 260 ? -3.701 -3.037 -3.576 1 98.94 260 VAL B N 1
ATOM 5000 C CA . VAL B 1 260 ? -2.297 -2.68 -3.752 1 98.94 260 VAL B CA 1
ATOM 5001 C C . VAL B 1 260 ? -1.444 -3.943 -3.811 1 98.94 260 VAL B C 1
ATOM 5003 O O . VAL B 1 260 ? -1.366 -4.691 -2.834 1 98.94 260 VAL B O 1
ATOM 5006 N N . ALA B 1 261 ? -0.875 -4.211 -4.918 1 98.94 261 ALA B N 1
ATOM 5007 C CA . ALA B 1 261 ? 0.025 -5.344 -5.113 1 98.94 261 ALA B CA 1
ATOM 5008 C C . ALA B 1 261 ? 1.456 -4.875 -5.355 1 98.94 261 ALA B C 1
ATOM 5010 O O . ALA B 1 261 ? 1.714 -4.105 -6.285 1 98.94 261 ALA B O 1
ATOM 5011 N N . MET B 1 262 ? 2.369 -5.363 -4.52 1 98.94 262 MET B N 1
ATOM 5012 C CA . MET B 1 262 ? 3.742 -4.871 -4.598 1 98.94 262 MET B CA 1
ATOM 5013 C C . MET B 1 262 ? 4.73 -6.027 -4.691 1 98.94 262 MET B C 1
ATOM 5015 O O . MET B 1 262 ? 4.438 -7.141 -4.254 1 98.94 262 MET B O 1
ATOM 5019 N N . THR B 1 263 ? 5.852 -5.758 -5.289 1 98.88 263 THR B N 1
ATOM 5020 C CA . THR B 1 263 ? 6.977 -6.688 -5.336 1 98.88 263 THR B CA 1
ATOM 5021 C C . THR B 1 263 ? 8.289 -5.938 -5.535 1 98.88 263 THR B C 1
ATOM 5023 O O . THR B 1 263 ? 8.32 -4.883 -6.176 1 98.88 263 THR B O 1
ATOM 5026 N N . SER B 1 264 ? 9.328 -6.473 -4.941 1 98.69 264 SER B N 1
ATOM 5027 C CA . SER B 1 264 ? 10.656 -5.867 -5.043 1 98.69 264 SER B CA 1
ATOM 5028 C C . SER B 1 264 ? 11.75 -6.898 -4.805 1 98.69 264 SER B C 1
ATOM 5030 O O . SER B 1 264 ? 11.602 -7.793 -3.969 1 98.69 264 SER B O 1
ATOM 5032 N N . ILE B 1 265 ? 12.797 -6.785 -5.586 1 97.56 265 ILE B N 1
ATOM 5033 C CA . ILE B 1 265 ? 13.945 -7.656 -5.387 1 97.56 265 ILE B CA 1
ATOM 5034 C C . ILE B 1 265 ? 14.789 -7.137 -4.219 1 97.56 265 ILE B C 1
ATOM 5036 O O . ILE B 1 265 ? 15.273 -7.922 -3.402 1 97.56 265 ILE B O 1
ATOM 5040 N N . ARG B 1 266 ? 14.859 -5.797 -4.031 1 96.62 266 ARG B N 1
ATOM 5041 C CA . ARG B 1 266 ? 15.781 -5.203 -3.064 1 96.62 266 ARG B CA 1
ATOM 5042 C C . ARG B 1 266 ? 15.109 -5.039 -1.703 1 96.62 266 ARG B C 1
ATOM 5044 O O . ARG B 1 266 ? 15.781 -5.086 -0.669 1 96.62 266 ARG B O 1
ATOM 5051 N N . VAL B 1 267 ? 13.805 -4.734 -1.667 1 97.56 267 VAL B N 1
ATOM 5052 C CA . VAL B 1 267 ? 13.055 -4.562 -0.432 1 97.56 267 VAL B CA 1
ATOM 5053 C C . VAL B 1 267 ? 12.609 -5.926 0.102 1 97.56 267 VAL B C 1
ATOM 5055 O O . VAL B 1 267 ? 12.211 -6.801 -0.669 1 97.56 267 VAL B O 1
ATOM 5058 N N . SER B 1 268 ? 12.695 -6.07 1.407 1 97.25 268 SER B N 1
ATOM 5059 C CA . SER B 1 268 ? 12.305 -7.332 2.02 1 97.25 268 SER B CA 1
ATOM 5060 C C . SER B 1 268 ? 11.008 -7.188 2.803 1 97.25 268 SER B C 1
ATOM 5062 O O . SER B 1 268 ? 10.797 -6.184 3.486 1 97.25 268 SER B O 1
ATOM 5064 N N . ILE B 1 269 ? 10.133 -8.211 2.689 1 97.88 269 ILE B N 1
ATOM 5065 C CA . ILE B 1 269 ? 8.938 -8.227 3.529 1 97.88 269 ILE B CA 1
ATOM 5066 C C . ILE B 1 269 ? 9.289 -8.758 4.914 1 97.88 269 ILE B C 1
ATOM 5068 O O . ILE B 1 269 ? 8.484 -8.672 5.848 1 97.88 269 ILE B O 1
ATOM 5072 N N . ASP B 1 270 ? 10.438 -9.312 5.074 1 97.12 270 ASP B N 1
ATOM 5073 C CA . ASP B 1 270 ? 10.914 -9.906 6.32 1 97.12 270 ASP B CA 1
ATOM 5074 C C . ASP B 1 270 ? 12.414 -9.68 6.496 1 97.12 270 ASP B C 1
ATOM 5076 O O . ASP B 1 270 ? 13.203 -10.625 6.445 1 97.12 270 ASP B O 1
ATOM 5080 N N . PRO B 1 271 ? 12.781 -8.453 6.785 1 96.25 271 PRO B N 1
ATOM 5081 C CA . PRO B 1 271 ? 14.195 -8.086 6.73 1 96.25 271 PRO B CA 1
ATOM 5082 C C . PRO B 1 271 ? 15.055 -8.891 7.707 1 96.25 271 PRO B C 1
ATOM 5084 O O . PRO B 1 271 ? 16.172 -9.273 7.375 1 96.25 271 PRO B O 1
ATOM 5087 N N . ASP B 1 272 ? 14.555 -9.203 8.93 1 95.31 272 ASP B N 1
ATOM 5088 C CA . ASP B 1 272 ? 15.383 -9.906 9.906 1 95.31 272 ASP B CA 1
ATOM 5089 C C . ASP B 1 272 ? 15.172 -11.414 9.805 1 95.31 272 ASP B C 1
ATOM 5091 O O . ASP B 1 272 ? 15.758 -12.18 10.586 1 95.31 272 ASP B O 1
ATOM 5095 N N . GLU B 1 273 ? 14.258 -11.875 8.898 1 94.25 273 GLU B N 1
ATOM 5096 C CA . GLU B 1 273 ? 13.945 -13.281 8.648 1 94.25 273 GLU B CA 1
ATOM 5097 C C . GLU B 1 273 ? 13.375 -13.953 9.898 1 94.25 273 GLU B C 1
ATOM 5099 O O . GLU B 1 273 ? 13.594 -15.141 10.117 1 94.25 273 GLU B O 1
ATOM 5104 N N . GLU B 1 274 ? 12.734 -13.195 10.75 1 94.44 274 GLU B N 1
ATOM 5105 C CA . GLU B 1 274 ? 12.133 -13.719 11.977 1 94.44 274 GLU B CA 1
ATOM 5106 C C . GLU B 1 274 ? 10.633 -13.445 12.016 1 94.44 274 GLU B C 1
ATOM 5108 O O . GLU B 1 274 ? 9.977 -13.703 13.023 1 94.44 274 GLU B O 1
ATOM 5113 N N . GLY B 1 275 ? 10.164 -12.867 10.945 1 95 275 GLY B N 1
ATOM 5114 C CA . GLY B 1 275 ? 8.742 -12.562 10.883 1 95 275 GLY B CA 1
ATOM 5115 C C . GLY B 1 275 ? 8.367 -11.32 11.672 1 95 275 GLY B C 1
ATOM 5116 O O . GLY B 1 275 ? 7.18 -11.047 11.867 1 95 275 GLY B O 1
ATOM 5117 N N . THR B 1 276 ? 9.312 -10.523 12.047 1 95.94 276 THR B N 1
ATOM 5118 C CA . THR B 1 276 ? 9.094 -9.383 12.922 1 95.94 276 THR B CA 1
ATOM 5119 C C . THR B 1 276 ? 8.336 -8.281 12.188 1 95.94 276 THR B C 1
ATOM 5121 O O . THR B 1 276 ? 7.586 -7.516 12.805 1 95.94 276 THR B O 1
ATOM 5124 N N . ALA B 1 277 ? 8.469 -8.234 10.875 1 96.62 277 ALA B N 1
ATOM 5125 C CA . ALA B 1 277 ? 7.93 -7.133 10.078 1 96.62 277 ALA B CA 1
ATOM 5126 C C . ALA B 1 277 ? 6.406 -7.195 10.016 1 96.62 277 ALA B C 1
ATOM 5128 O O . ALA B 1 277 ? 5.754 -6.203 9.688 1 96.62 277 ALA B O 1
ATOM 5129 N N . GLY B 1 278 ? 5.82 -8.359 10.336 1 97.56 278 GLY B N 1
ATOM 5130 C CA . GLY B 1 278 ? 4.371 -8.438 10.359 1 97.56 278 GLY B CA 1
ATOM 5131 C C . GLY B 1 278 ? 3.787 -9.07 9.102 1 97.56 278 GLY B C 1
ATOM 5132 O O . GLY B 1 278 ? 4.477 -9.797 8.391 1 97.56 278 GLY B O 1
ATOM 5133 N N . PRO B 1 279 ? 2.479 -8.883 8.859 1 98.56 279 PRO B N 1
ATOM 5134 C CA . PRO B 1 279 ? 1.796 -9.578 7.766 1 98.56 279 PRO B CA 1
ATOM 5135 C C . PRO B 1 279 ? 2.238 -9.086 6.391 1 98.56 279 PRO B C 1
ATOM 5137 O O . PRO B 1 279 ? 2.502 -7.891 6.211 1 98.56 279 PRO B O 1
ATOM 5140 N N . SER B 1 280 ? 2.27 -10 5.461 1 98.56 280 SER B N 1
ATOM 5141 C CA . SER B 1 280 ? 2.604 -9.672 4.082 1 98.56 280 SER B CA 1
ATOM 5142 C C . SER B 1 280 ? 1.347 -9.414 3.256 1 98.56 280 SER B C 1
ATOM 5144 O O . SER B 1 280 ? 1.425 -8.891 2.143 1 98.56 280 SER B O 1
ATOM 5146 N N . VAL B 1 281 ? 0.193 -9.82 3.793 1 98.94 281 VAL B N 1
ATOM 5147 C CA . VAL B 1 281 ? -1.092 -9.562 3.15 1 98.94 281 VAL B CA 1
ATOM 5148 C C . VAL B 1 281 ? -2.088 -9.031 4.176 1 98.94 281 VAL B C 1
ATOM 5150 O O . VAL B 1 281 ? -2.168 -9.539 5.297 1 98.94 281 VAL B O 1
ATOM 5153 N N . ARG B 1 282 ? -2.77 -7.988 3.818 1 98.94 282 ARG B N 1
ATOM 5154 C CA . ARG B 1 282 ? -3.859 -7.43 4.613 1 98.94 282 ARG B CA 1
ATOM 5155 C C . ARG B 1 282 ? -5.152 -7.371 3.809 1 98.94 282 ARG B C 1
ATOM 5157 O O . ARG B 1 282 ? -5.18 -6.809 2.713 1 98.94 282 ARG B O 1
ATOM 5164 N N . ILE B 1 283 ? -6.141 -7.996 4.281 1 98.94 283 ILE B N 1
ATOM 5165 C CA . ILE B 1 283 ? -7.488 -7.965 3.727 1 98.94 283 ILE B CA 1
ATOM 5166 C C . ILE B 1 283 ? -8.398 -7.145 4.637 1 98.94 283 ILE B C 1
ATOM 5168 O O . ILE B 1 283 ? -8.734 -7.578 5.742 1 98.94 283 ILE B O 1
ATOM 5172 N N . GLN B 1 284 ? -8.812 -6 4.152 1 98.88 284 GLN B N 1
ATOM 5173 C CA . GLN B 1 284 ? -9.477 -5.031 5.023 1 98.88 284 GLN B CA 1
ATOM 5174 C C . GLN B 1 284 ? -10.938 -4.852 4.633 1 98.88 284 GLN B C 1
ATOM 5176 O O . GLN B 1 284 ? -11.242 -4.465 3.504 1 98.88 284 GLN B O 1
ATOM 5181 N N . GLY B 1 285 ? -11.797 -5.121 5.594 1 98.19 285 GLY B N 1
ATOM 5182 C CA . GLY B 1 285 ? -13.227 -4.992 5.383 1 98.19 285 GLY B CA 1
ATOM 5183 C C . GLY B 1 285 ? -13.883 -3.998 6.324 1 98.19 285 GLY B C 1
ATOM 5184 O O . GLY B 1 285 ? -13.211 -3.398 7.168 1 98.19 285 GLY B O 1
ATOM 5185 N N . THR B 1 286 ? -15.172 -3.787 6.137 1 96.38 286 THR B N 1
ATOM 5186 C CA . THR B 1 286 ? -15.953 -2.816 6.895 1 96.38 286 THR B CA 1
ATOM 5187 C C . THR B 1 286 ? -16.094 -3.252 8.352 1 96.38 286 THR B C 1
ATOM 5189 O O . THR B 1 286 ? -16.359 -2.43 9.227 1 96.38 286 THR B O 1
ATOM 5192 N N . ASN B 1 287 ? -15.891 -4.582 8.656 1 95.56 287 ASN B N 1
ATOM 5193 C CA . ASN B 1 287 ? -16.125 -5.066 10.016 1 95.56 287 ASN B CA 1
ATOM 5194 C C . ASN B 1 287 ? -14.883 -5.738 10.586 1 95.56 287 ASN B C 1
ATOM 5196 O O . ASN B 1 287 ? -14.977 -6.496 11.562 1 95.56 287 ASN B O 1
ATOM 5200 N N . GLY B 1 288 ? -13.742 -5.5 10.023 1 97.19 288 GLY B N 1
ATOM 5201 C CA . GLY B 1 288 ? -12.516 -6.07 10.547 1 97.19 288 GLY B CA 1
ATOM 5202 C C . GLY B 1 288 ? -11.445 -6.27 9.484 1 97.19 288 GLY B C 1
ATOM 5203 O O . GLY B 1 288 ? -11.555 -5.727 8.383 1 97.19 288 GLY B O 1
ATOM 5204 N N . GLU B 1 289 ? -10.398 -7.012 9.883 1 98.56 289 GLU B N 1
ATOM 5205 C CA . GLU B 1 289 ? -9.25 -7.258 9.016 1 98.56 289 GLU B CA 1
ATOM 5206 C C . GLU B 1 289 ? -8.742 -8.688 9.172 1 98.56 289 GLU B C 1
ATOM 5208 O O . GLU B 1 289 ? -8.734 -9.234 10.273 1 98.56 289 GLU B O 1
ATOM 5213 N N . ILE B 1 290 ? -8.438 -9.305 8.062 1 98.88 290 ILE B N 1
ATOM 5214 C CA . ILE B 1 290 ? -7.668 -10.547 8.062 1 98.88 290 ILE B CA 1
ATOM 5215 C C . ILE B 1 290 ? -6.227 -10.266 7.645 1 98.88 290 ILE B C 1
ATOM 5217 O O . ILE B 1 290 ? -5.988 -9.586 6.645 1 98.88 290 ILE B O 1
ATOM 5221 N N . GLN B 1 291 ? -5.305 -10.742 8.422 1 98.88 291 GLN B N 1
ATOM 5222 C CA . GLN B 1 291 ? -3.883 -10.602 8.125 1 98.88 291 GLN B CA 1
ATOM 5223 C C . GLN B 1 291 ? -3.244 -11.961 7.844 1 98.88 291 GLN B C 1
ATOM 5225 O O . GLN B 1 291 ? -3.543 -12.945 8.523 1 98.88 291 GLN B O 1
ATOM 5230 N N . VAL B 1 292 ? -2.473 -11.984 6.809 1 98.88 292 VAL B N 1
ATOM 5231 C CA . VAL B 1 292 ? -1.766 -13.211 6.434 1 98.88 292 VAL B CA 1
ATOM 5232 C C . VAL B 1 292 ? -0.267 -13.023 6.664 1 98.88 292 VAL B C 1
ATOM 5234 O O . VAL B 1 292 ? 0.32 -12.031 6.223 1 98.88 292 VAL B O 1
ATOM 5237 N N . TYR B 1 293 ? 0.351 -13.969 7.371 1 98.56 293 TYR B N 1
ATOM 5238 C CA . TYR B 1 293 ? 1.764 -13.922 7.73 1 98.56 293 TYR B CA 1
ATOM 5239 C C . TYR B 1 293 ? 2.562 -14.953 6.945 1 98.56 293 TYR B C 1
ATOM 5241 O O . TYR B 1 293 ? 2.029 -16 6.562 1 98.56 293 TYR B O 1
ATOM 5249 N N . GLY B 1 294 ? 3.869 -14.672 6.828 1 98 294 GLY B N 1
ATOM 5250 C CA . GLY B 1 294 ? 4.719 -15.477 5.961 1 98 294 GLY B CA 1
ATOM 5251 C C . GLY B 1 294 ? 4.793 -14.938 4.543 1 98 294 GLY B C 1
ATOM 5252 O O . GLY B 1 294 ? 4.273 -13.859 4.254 1 98 294 GLY B O 1
ATOM 5253 N N . ASP B 1 295 ? 5.434 -15.656 3.652 1 98 295 ASP B N 1
ATOM 5254 C CA . ASP B 1 295 ? 5.469 -15.258 2.248 1 98 295 ASP B CA 1
ATOM 5255 C C . ASP B 1 295 ? 4.094 -15.414 1.601 1 98 295 ASP B C 1
ATOM 5257 O O . ASP B 1 295 ? 3.377 -16.375 1.877 1 98 295 ASP B O 1
ATOM 5261 N N . PRO B 1 296 ? 3.734 -14.492 0.759 1 98.62 296 PRO B N 1
ATOM 5262 C CA . PRO B 1 296 ? 2.432 -14.617 0.101 1 98.62 296 PRO B CA 1
ATOM 5263 C C . PRO B 1 296 ? 2.283 -15.922 -0.669 1 98.62 296 PRO B C 1
ATOM 5265 O O . PRO B 1 296 ? 1.166 -16.422 -0.842 1 98.62 296 PRO B O 1
ATOM 5268 N N . TYR B 1 297 ? 3.402 -16.516 -1.126 1 98.38 297 TYR B N 1
ATOM 5269 C CA . TYR B 1 297 ? 3.312 -17.766 -1.871 1 98.38 297 TYR B CA 1
ATOM 5270 C C . TYR B 1 297 ? 3.273 -18.953 -0.927 1 98.38 297 TYR B C 1
ATOM 5272 O O . TYR B 1 297 ? 2.936 -20.062 -1.337 1 98.38 297 TYR B O 1
ATOM 5280 N N . HIS B 1 298 ? 3.635 -18.781 0.32 1 98.31 298 HIS B N 1
ATOM 5281 C CA . HIS B 1 298 ? 3.668 -19.828 1.321 1 98.31 298 HIS B CA 1
ATOM 5282 C C . HIS B 1 298 ? 3.248 -19.312 2.691 1 98.31 298 HIS B C 1
ATOM 5284 O O . HIS B 1 298 ? 4.043 -19.328 3.637 1 98.31 298 HIS B O 1
ATOM 5290 N N . PRO B 1 299 ? 1.961 -18.875 2.762 1 98.25 299 PRO B N 1
ATOM 5291 C CA . PRO B 1 299 ? 1.479 -18.312 4.027 1 98.25 299 PRO B CA 1
ATOM 5292 C C . PRO B 1 299 ? 1.536 -19.312 5.176 1 98.25 299 PRO B C 1
ATOM 5294 O O . PRO B 1 299 ? 1.256 -20.5 4.98 1 98.25 299 PRO B O 1
ATOM 5297 N N . LYS B 1 300 ? 1.825 -18.812 6.375 1 97.31 300 LYS B N 1
ATOM 5298 C CA . LYS B 1 300 ? 2.051 -19.672 7.531 1 97.31 300 LYS B CA 1
ATOM 5299 C C . LYS B 1 300 ? 0.942 -19.516 8.562 1 97.31 300 LYS B C 1
ATOM 5301 O O . LYS B 1 300 ? 0.705 -20.406 9.375 1 97.31 300 LYS B O 1
ATOM 5306 N N . ARG B 1 301 ? 0.387 -18.422 8.562 1 98.06 301 ARG B N 1
ATOM 5307 C CA . ARG B 1 301 ? -0.651 -18.141 9.547 1 98.06 301 ARG B CA 1
ATOM 5308 C C . ARG B 1 301 ? -1.516 -16.953 9.102 1 98.06 301 ARG B C 1
ATOM 5310 O O . ARG B 1 301 ? -1.09 -16.141 8.281 1 98.06 301 ARG B O 1
ATOM 5317 N N . TYR B 1 302 ? -2.766 -16.969 9.602 1 98.56 302 TYR B N 1
ATOM 5318 C CA . TYR B 1 302 ? -3.57 -15.758 9.453 1 98.56 302 TYR B CA 1
ATOM 5319 C C . TYR B 1 302 ? -4.203 -15.359 10.789 1 98.56 302 TYR B C 1
ATOM 5321 O O . TYR B 1 302 ? -4.281 -16.172 11.711 1 98.56 302 TYR B O 1
ATOM 5329 N N . LYS B 1 303 ? -4.492 -14.102 10.906 1 98.44 303 LYS B N 1
ATOM 5330 C CA . LYS B 1 303 ? -5.195 -13.516 12.047 1 98.44 303 LYS B CA 1
ATOM 5331 C C . LYS B 1 303 ? -6.453 -12.781 11.594 1 98.44 303 LYS B C 1
ATOM 5333 O O . LYS B 1 303 ? -6.488 -12.203 10.508 1 98.44 303 LYS B O 1
ATOM 5338 N N . ILE B 1 304 ? -7.484 -12.859 12.383 1 98.44 304 ILE B N 1
ATOM 5339 C CA . ILE B 1 304 ? -8.688 -12.055 12.195 1 98.44 304 ILE B CA 1
ATOM 5340 C C . ILE B 1 304 ? -8.781 -11.008 13.305 1 98.44 304 ILE B C 1
ATOM 5342 O O . ILE B 1 304 ? -8.812 -11.352 14.492 1 98.44 304 ILE B O 1
ATOM 5346 N N . ILE B 1 305 ? -8.773 -9.789 12.945 1 98.12 305 ILE B N 1
ATOM 5347 C CA . ILE B 1 305 ? -8.914 -8.672 13.867 1 98.12 305 ILE B CA 1
ATOM 5348 C C . ILE B 1 305 ? -10.289 -8.031 13.703 1 98.12 305 ILE B C 1
ATOM 5350 O O . ILE B 1 305 ? -10.531 -7.324 12.719 1 98.12 305 ILE B O 1
ATOM 5354 N N . PRO B 1 306 ? -11.18 -8.242 14.594 1 96.75 306 PRO B N 1
ATOM 5355 C CA . PRO B 1 306 ? -12.531 -7.688 14.453 1 96.75 306 PRO B CA 1
ATOM 5356 C C . PRO B 1 306 ? -12.586 -6.188 14.734 1 96.75 306 PRO B C 1
ATOM 5358 O O . PRO B 1 306 ? -11.781 -5.668 15.508 1 96.75 306 PRO B O 1
ATOM 5361 N N . ARG B 1 307 ? -13.5 -5.574 14.102 1 95.38 307 ARG B N 1
ATOM 5362 C CA . ARG B 1 307 ? -13.766 -4.176 14.414 1 95.38 307 ARG B CA 1
ATOM 5363 C C . ARG B 1 307 ? -14.484 -4.039 15.75 1 95.38 307 ARG B C 1
ATOM 5365 O O . ARG B 1 307 ? -15.391 -4.82 16.062 1 95.38 307 ARG B O 1
ATOM 5372 N N . LYS B 1 308 ? -14.031 -3.094 16.484 1 92.19 308 LYS B N 1
ATOM 5373 C CA . LYS B 1 308 ? -14.766 -2.756 17.703 1 92.19 308 LYS B CA 1
ATOM 5374 C C . LYS B 1 308 ? -16.062 -2.035 17.375 1 92.19 308 LYS B C 1
ATOM 5376 O O . LYS B 1 308 ? -16.078 -1.074 16.594 1 92.19 308 LYS B O 1
ATOM 5381 N N . ILE B 1 309 ? -17.141 -2.564 17.812 1 82 309 ILE B N 1
ATOM 5382 C CA . ILE B 1 309 ? -18.453 -1.921 17.672 1 82 309 ILE B CA 1
ATOM 5383 C C . ILE B 1 309 ? -18.953 -1.459 19.031 1 82 309 ILE B C 1
ATOM 5385 O O . ILE B 1 309 ? -19 -2.248 19.984 1 82 309 ILE B O 1
ATOM 5389 N N . VAL B 1 310 ? -19.234 -0.156 19.031 1 77.19 310 VAL B N 1
ATOM 5390 C CA . VAL B 1 310 ? -19.688 0.418 20.297 1 77.19 310 VAL B CA 1
ATOM 5391 C C . VAL B 1 310 ? -20.891 -0.366 20.812 1 77.19 310 VAL B C 1
ATOM 5393 O O . VAL B 1 310 ? -21.828 -0.64 20.062 1 77.19 310 VAL B O 1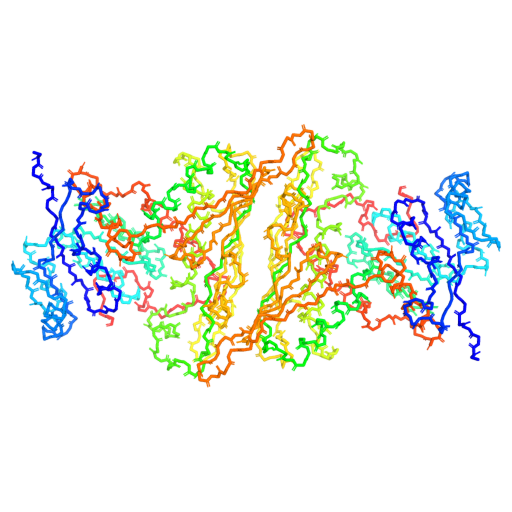
ATOM 5396 N N . GLY B 1 311 ? -20.859 -0.716 21.953 1 77.5 311 GLY B N 1
ATOM 5397 C CA . GLY B 1 311 ? -21.969 -1.395 22.578 1 77.5 311 GLY B CA 1
ATOM 5398 C C . GLY B 1 311 ? -21.922 -2.902 22.422 1 77.5 311 GLY B C 1
ATOM 5399 O O . GLY B 1 311 ? -22.781 -3.615 22.953 1 77.5 311 GLY B O 1
ATOM 5400 N N . GLN B 1 312 ? -21 -3.35 21.625 1 79.06 312 GLN B N 1
ATOM 5401 C CA . GLN B 1 312 ? -20.875 -4.789 21.406 1 79.06 312 GLN B CA 1
ATOM 5402 C C . GLN B 1 312 ? -19.609 -5.34 22.062 1 79.06 312 GLN B C 1
ATOM 5404 O O . GLN B 1 312 ? -18.641 -4.605 22.25 1 79.06 312 GLN B O 1
ATOM 5409 N N . LEU B 1 313 ? -19.734 -6.496 22.516 1 78.25 313 LEU B N 1
ATOM 5410 C CA . LEU B 1 313 ? -18.547 -7.152 23.062 1 78.25 313 LEU B CA 1
ATOM 5411 C C . LEU B 1 313 ? -17.469 -7.266 22 1 78.25 313 LEU B C 1
ATOM 5413 O O . LEU B 1 313 ? -17.75 -7.543 20.828 1 78.25 313 LEU B O 1
ATOM 5417 N N . VAL B 1 314 ? -16.266 -6.926 22.453 1 73.62 314 VAL B N 1
ATOM 5418 C CA . VAL B 1 314 ? -15.102 -7 21.578 1 73.62 314 VAL B CA 1
ATOM 5419 C C . VAL B 1 314 ? -14.82 -8.461 21.203 1 73.62 314 VAL B C 1
ATOM 5421 O O . VAL B 1 314 ? -14.609 -9.297 22.094 1 73.62 314 VAL B O 1
ATOM 5424 N N . LYS B 1 315 ? -14.969 -8.828 20 1 83.38 315 LYS B N 1
ATOM 5425 C CA . LYS B 1 315 ? -14.562 -10.156 19.547 1 83.38 315 LYS B CA 1
ATOM 5426 C C . LYS B 1 315 ? -13.055 -10.352 19.688 1 83.38 315 LYS B C 1
ATOM 5428 O O . LYS B 1 315 ? -12.289 -9.414 19.438 1 83.38 315 LYS B O 1
ATOM 5433 N N . ALA B 1 316 ? -12.703 -11.523 20.109 1 86.12 316 ALA B N 1
ATOM 5434 C CA . ALA B 1 316 ? -11.281 -11.812 20.266 1 86.12 316 ALA B CA 1
ATOM 5435 C C . ALA B 1 316 ? -10.602 -11.977 18.922 1 86.12 316 ALA B C 1
ATOM 5437 O O . ALA B 1 316 ? -11.219 -12.438 17.953 1 86.12 316 ALA B O 1
ATOM 5438 N N . VAL B 1 317 ? -9.359 -11.578 18.906 1 89.06 317 VAL B N 1
ATOM 5439 C CA . VAL B 1 317 ? -8.523 -11.859 17.75 1 89.06 317 VAL B CA 1
ATOM 5440 C C . VAL B 1 317 ? -8.32 -13.359 17.609 1 89.06 317 VAL B C 1
ATOM 5442 O O . VAL B 1 317 ? -8.016 -14.055 18.578 1 89.06 317 VAL B O 1
ATOM 5445 N N . LYS B 1 318 ? -8.586 -13.875 16.422 1 93.69 318 LYS B N 1
ATOM 5446 C CA . LYS B 1 318 ? -8.391 -15.289 16.125 1 93.69 318 LYS B CA 1
ATOM 5447 C C . LYS B 1 318 ? -7.141 -15.5 15.266 1 93.69 318 LYS B C 1
ATOM 5449 O O . LYS B 1 318 ? -6.867 -14.711 14.359 1 93.69 318 LYS B O 1
ATOM 5454 N N . GLN B 1 319 ? -6.445 -16.5 15.602 1 96 319 GLN B N 1
ATOM 5455 C CA . GLN B 1 319 ? -5.25 -16.859 14.852 1 96 319 GLN B CA 1
ATOM 5456 C C . GLN B 1 319 ? -5.27 -18.344 14.477 1 96 319 GLN B C 1
ATOM 5458 O O . GLN B 1 319 ? -5.668 -19.188 15.281 1 96 319 GLN B O 1
ATOM 5463 N N . VAL B 1 320 ? -4.895 -18.594 13.242 1 97.5 320 VAL B N 1
ATOM 5464 C CA . VAL B 1 320 ? -4.844 -19.953 12.75 1 97.5 320 VAL B CA 1
ATOM 5465 C C . VAL B 1 320 ? -3.518 -20.203 12.039 1 97.5 320 VAL B C 1
ATOM 5467 O O . VAL B 1 320 ? -3.121 -19.438 11.164 1 97.5 320 VAL B O 1
ATOM 5470 N N . ASP B 1 321 ? -2.863 -21.281 12.406 1 97.56 321 ASP B N 1
ATOM 5471 C CA . ASP B 1 321 ? -1.597 -21.656 11.781 1 97.56 321 ASP B CA 1
ATOM 5472 C C . ASP B 1 321 ? -1.815 -22.672 10.672 1 97.56 321 ASP B C 1
ATOM 5474 O O . ASP B 1 321 ? -2.686 -23.547 10.773 1 97.56 321 ASP B O 1
ATOM 5478 N N . ALA B 1 322 ? -0.994 -22.516 9.672 1 95.56 322 ALA B N 1
ATOM 5479 C CA . ALA B 1 322 ? -1.039 -23.5 8.586 1 95.56 322 ALA B CA 1
ATOM 5480 C C . ALA B 1 322 ? -0.457 -24.844 9.023 1 95.56 322 ALA B C 1
ATOM 5482 O O . ALA B 1 322 ? 0.485 -24.875 9.82 1 95.56 322 ALA B O 1
ATOM 5483 N N . VAL B 1 323 ? -1.042 -25.891 8.508 1 95.56 323 VAL B N 1
ATOM 5484 C CA . VAL B 1 323 ? -0.533 -27.25 8.711 1 95.56 323 VAL B CA 1
ATOM 5485 C C . VAL B 1 323 ? -0.173 -27.875 7.367 1 95.56 323 VAL B C 1
ATOM 5487 O O . VAL B 1 323 ? -0.978 -27.859 6.434 1 95.56 323 VAL B O 1
ATOM 5490 N N . PHE B 1 324 ? 1.003 -28.391 7.301 1 97.31 324 PHE B N 1
ATOM 5491 C CA . PHE B 1 324 ? 1.477 -29.031 6.082 1 97.31 324 PHE B CA 1
ATOM 5492 C C . PHE B 1 324 ? 1.748 -30.516 6.316 1 97.31 324 PHE B C 1
ATOM 5494 O O . PHE B 1 324 ? 2.865 -30.891 6.668 1 97.31 324 PHE B O 1
ATOM 5501 N N . PRO B 1 325 ? 0.816 -31.328 6.074 1 96.88 325 PRO B N 1
ATOM 5502 C CA . PRO B 1 325 ? 0.943 -32.75 6.312 1 96.88 325 PRO B CA 1
ATOM 5503 C C . PRO B 1 325 ? 2.197 -33.344 5.676 1 96.88 325 PRO B C 1
ATOM 5505 O O . PRO B 1 325 ? 2.566 -32.969 4.562 1 96.88 325 PRO B O 1
ATOM 5508 N N . GLY B 1 326 ? 2.852 -34.281 6.453 1 97.19 326 GLY B N 1
ATOM 5509 C CA . GLY B 1 326 ? 4.043 -34.969 5.973 1 97.19 326 GLY B CA 1
ATOM 5510 C C . GLY B 1 326 ? 5.246 -34.062 5.848 1 97.19 326 GLY B C 1
ATOM 5511 O O . GLY B 1 326 ? 6.199 -34.375 5.129 1 97.19 326 GLY B O 1
ATOM 5512 N N . ASN B 1 327 ? 5.145 -32.906 6.359 1 95.75 327 ASN B N 1
ATOM 5513 C CA . ASN B 1 327 ? 6.191 -31.906 6.281 1 95.75 327 ASN B CA 1
ATOM 5514 C C . ASN B 1 327 ? 6.449 -31.469 4.84 1 95.75 327 ASN B C 1
ATOM 5516 O O . ASN B 1 327 ? 7.594 -31.234 4.449 1 95.75 327 ASN B O 1
ATOM 5520 N N . GLY B 1 328 ? 5.426 -31.469 4.121 1 97 328 GLY B N 1
ATOM 5521 C CA . GLY B 1 328 ? 5.531 -31.016 2.738 1 97 328 GLY B CA 1
ATOM 5522 C C . GLY B 1 328 ? 5.508 -29.516 2.592 1 97 328 GLY B C 1
ATOM 5523 O O . GLY B 1 328 ? 5.336 -28.797 3.578 1 97 328 GLY B O 1
ATOM 5524 N N . ARG B 1 329 ? 5.637 -29.047 1.373 1 97.31 329 ARG B N 1
ATOM 5525 C CA . ARG B 1 329 ? 5.574 -27.625 1.071 1 97.31 329 ARG B CA 1
ATOM 5526 C C . ARG B 1 329 ? 4.145 -27.188 0.744 1 97.31 329 ARG B C 1
ATOM 5528 O O . ARG B 1 329 ? 3.811 -26.016 0.832 1 97.31 329 ARG B O 1
ATOM 5535 N N . GLY B 1 330 ? 3.383 -28.078 0.336 1 97.94 330 GLY B N 1
ATOM 5536 C CA . GLY B 1 330 ? 1.992 -27.766 0.042 1 97.94 330 GLY B CA 1
ATOM 5537 C C . GLY B 1 330 ? 1.667 -27.828 -1.438 1 97.94 330 GLY B C 1
ATOM 5538 O O . GLY B 1 330 ? 0.519 -27.625 -1.837 1 97.94 330 GLY B O 1
ATOM 5539 N N . MET B 1 331 ? 2.59 -28.234 -2.258 1 98.44 331 MET B N 1
ATOM 5540 C CA . MET B 1 331 ? 2.355 -28.297 -3.697 1 98.44 331 MET B CA 1
ATOM 5541 C C . MET B 1 331 ? 1.527 -29.516 -4.062 1 98.44 331 MET B C 1
ATOM 5543 O O . MET B 1 331 ? 0.942 -29.578 -5.148 1 98.44 331 MET B O 1
ATOM 5547 N N . TYR B 1 332 ? 1.453 -30.594 -3.16 1 98.38 332 TYR B N 1
ATOM 5548 C CA . TYR B 1 332 ? 0.66 -31.781 -3.412 1 98.38 332 TYR B CA 1
ATOM 5549 C C . TYR B 1 332 ? -0.824 -31.453 -3.492 1 98.38 332 TYR B C 1
ATOM 5551 O O . TYR B 1 332 ? -1.608 -32.219 -4.07 1 98.38 332 TYR B O 1
ATOM 5559 N N . TRP B 1 333 ? -1.252 -30.297 -2.924 1 98.5 333 TRP B N 1
ATOM 5560 C CA . TRP B 1 333 ? -2.674 -29.984 -2.984 1 98.5 333 TRP B CA 1
ATOM 5561 C C . TRP B 1 333 ? -3.08 -29.578 -4.402 1 98.5 333 TRP B C 1
ATOM 5563 O O . TRP B 1 333 ? -4.188 -29.891 -4.844 1 98.5 333 TRP B O 1
ATOM 5573 N N . GLU B 1 334 ? -2.191 -28.828 -5.109 1 98.62 334 GLU B N 1
ATOM 5574 C CA . GLU B 1 334 ? -2.52 -28.516 -6.5 1 98.62 334 GLU B CA 1
ATOM 5575 C C . GLU B 1 334 ? -2.445 -29.766 -7.375 1 98.62 334 GLU B C 1
ATOM 5577 O O . GLU B 1 334 ? -3.225 -29.906 -8.32 1 98.62 334 GLU B O 1
ATOM 5582 N N . ALA B 1 335 ? -1.498 -30.641 -7.094 1 98.69 335 ALA B N 1
ATOM 5583 C CA . ALA B 1 335 ? -1.453 -31.922 -7.805 1 98.69 335 ALA B CA 1
ATOM 5584 C C . ALA B 1 335 ? -2.73 -32.719 -7.578 1 98.69 335 ALA B C 1
ATOM 5586 O O . ALA B 1 335 ? -3.27 -33.312 -8.508 1 98.69 335 ALA B O 1
ATOM 5587 N N . ASP B 1 336 ? -3.184 -32.719 -6.312 1 98.69 336 ASP B N 1
ATOM 5588 C CA . ASP B 1 336 ? -4.434 -33.406 -5.98 1 98.69 336 ASP B CA 1
ATOM 5589 C C . ASP B 1 336 ? -5.598 -32.844 -6.785 1 98.69 336 ASP B C 1
ATOM 5591 O O . ASP B 1 336 ? -6.465 -33.594 -7.254 1 98.69 336 ASP B O 1
ATOM 5595 N N . GLU B 1 337 ? -5.594 -31.547 -6.922 1 98.62 337 GLU B N 1
ATOM 5596 C CA . GLU B 1 337 ? -6.629 -30.875 -7.715 1 98.62 337 GLU B CA 1
ATOM 5597 C C . GLU B 1 337 ? -6.602 -31.359 -9.164 1 98.62 337 GLU B C 1
ATOM 5599 O O . GLU B 1 337 ? -7.648 -31.625 -9.758 1 98.62 337 GLU B O 1
ATOM 5604 N N . VAL B 1 338 ? -5.434 -31.422 -9.75 1 98.81 338 VAL B N 1
ATOM 5605 C CA . VAL B 1 338 ? -5.301 -31.906 -11.117 1 98.81 338 VAL B CA 1
ATOM 5606 C C . VAL B 1 338 ? -5.887 -33.312 -11.234 1 98.81 338 VAL B C 1
ATOM 5608 O O . VAL B 1 338 ? -6.699 -33.594 -12.117 1 98.81 338 VAL B O 1
ATOM 5611 N N . ALA B 1 339 ? -5.504 -34.188 -10.336 1 98.69 339 ALA B N 1
ATOM 5612 C CA . ALA B 1 339 ? -5.965 -35.594 -10.352 1 98.69 339 ALA B CA 1
ATOM 5613 C C . ALA B 1 339 ? -7.484 -35.656 -10.234 1 98.69 339 ALA B C 1
ATOM 5615 O O . ALA B 1 339 ? -8.133 -36.406 -10.984 1 98.69 339 ALA B O 1
ATOM 5616 N N . ARG B 1 340 ? -8.023 -34.875 -9.359 1 98.62 340 ARG B N 1
ATOM 5617 C CA . ARG B 1 340 ? -9.461 -34.906 -9.133 1 98.62 340 ARG B CA 1
ATOM 5618 C C . ARG B 1 340 ? -10.227 -34.344 -10.328 1 98.62 340 ARG B C 1
ATOM 5620 O O . ARG B 1 340 ? -11.281 -34.875 -10.695 1 98.62 340 ARG B O 1
ATOM 5627 N N . CYS B 1 341 ? -9.734 -33.281 -10.898 1 98.75 341 CYS B N 1
ATOM 5628 C CA . CYS B 1 341 ? -10.367 -32.75 -12.102 1 98.75 341 CYS B CA 1
ATOM 5629 C C . CYS B 1 341 ? -10.375 -33.781 -13.211 1 98.75 341 CYS B C 1
ATOM 5631 O O . CYS B 1 341 ? -11.414 -34.062 -13.82 1 98.75 341 CYS B O 1
ATOM 5633 N N . LEU B 1 342 ? -9.211 -34.406 -13.422 1 98.69 342 LEU B N 1
ATOM 5634 C CA . LEU B 1 342 ? -9.102 -35.406 -14.484 1 98.69 342 LEU B CA 1
ATOM 5635 C C . LEU B 1 342 ? -9.977 -36.594 -14.188 1 98.69 342 LEU B C 1
ATOM 5637 O O . LEU B 1 342 ? -10.664 -37.094 -15.078 1 98.69 342 LEU B O 1
ATOM 5641 N N . ARG B 1 343 ? -9.969 -37.031 -12.945 1 98.19 343 ARG B N 1
ATOM 5642 C CA . ARG B 1 343 ? -10.836 -38.125 -12.523 1 98.19 343 ARG B CA 1
ATOM 5643 C C . ARG B 1 343 ? -12.289 -37.844 -12.867 1 98.19 343 ARG B C 1
ATOM 5645 O O . ARG B 1 343 ? -13.008 -38.75 -13.328 1 98.19 343 ARG B O 1
ATOM 5652 N N . ASP B 1 344 ? -12.68 -36.625 -12.688 1 98.38 344 ASP B N 1
ATOM 5653 C CA . ASP B 1 344 ? -14.078 -36.25 -12.797 1 98.38 344 ASP B CA 1
ATOM 5654 C C . ASP B 1 344 ? -14.398 -35.719 -14.195 1 98.38 344 ASP B C 1
ATOM 5656 O O . ASP B 1 344 ? -15.484 -35.188 -14.43 1 98.38 344 ASP B O 1
ATOM 5660 N N . GLY B 1 345 ? -13.484 -35.75 -15.062 1 98 345 GLY B N 1
ATOM 5661 C CA . GLY B 1 345 ? -13.703 -35.344 -16.453 1 98 345 GLY B CA 1
ATOM 5662 C C . GLY B 1 345 ? -13.727 -33.844 -16.641 1 98 345 GLY B C 1
ATOM 5663 O O . GLY B 1 345 ? -14.289 -33.344 -17.625 1 98 345 GLY B O 1
ATOM 5664 N N . LYS B 1 346 ? -13.211 -33.094 -15.68 1 98.38 346 LYS B N 1
ATOM 5665 C CA . LYS B 1 346 ? -13.133 -31.641 -15.781 1 98.38 346 LYS B CA 1
ATOM 5666 C C . LYS B 1 346 ? -11.898 -31.203 -16.562 1 98.38 346 LYS B C 1
ATOM 5668 O O . LYS B 1 346 ? -10.82 -31.797 -16.422 1 98.38 346 LYS B O 1
ATOM 5673 N N . LEU B 1 347 ? -12.039 -30.156 -17.359 1 97.81 347 LEU B N 1
ATOM 5674 C CA . LEU B 1 347 ? -10.953 -29.719 -18.219 1 97.81 347 LEU B CA 1
ATOM 5675 C C . LEU B 1 347 ? -10.25 -28.5 -17.641 1 97.81 347 LEU B C 1
ATOM 5677 O O . LEU B 1 347 ? -9.25 -28.031 -18.188 1 97.81 347 LEU B O 1
ATOM 5681 N N . GLU B 1 348 ? -10.742 -27.938 -16.625 1 98.06 348 GLU B N 1
ATOM 5682 C CA . GLU B 1 348 ? -10.094 -26.859 -15.875 1 98.06 348 GLU B CA 1
ATOM 5683 C C . GLU B 1 348 ? -10.5 -26.891 -14.406 1 98.06 348 GLU B C 1
ATOM 5685 O O . GLU B 1 348 ? -11.492 -27.516 -14.039 1 98.06 348 GLU B O 1
ATOM 5690 N N . SER B 1 349 ? -9.766 -26.297 -13.578 1 98.31 349 SER B N 1
ATOM 5691 C CA . SER B 1 349 ? -10.023 -26.219 -12.148 1 98.31 349 SER B CA 1
ATOM 5692 C C . SER B 1 349 ? -10.938 -25.047 -11.812 1 98.31 349 SER B C 1
ATOM 5694 O O . SER B 1 349 ? -10.773 -23.953 -12.352 1 98.31 349 SER B O 1
ATOM 5696 N N . GLU B 1 350 ? -11.883 -25.234 -10.953 1 97.44 350 GLU B N 1
ATOM 5697 C CA . GLU B 1 350 ? -12.742 -24.141 -10.484 1 97.44 350 GLU B CA 1
ATOM 5698 C C . GLU B 1 350 ? -12 -23.234 -9.508 1 97.44 350 GLU B C 1
ATOM 5700 O O . GLU B 1 350 ? -12.398 -22.078 -9.305 1 97.44 350 GLU B O 1
ATOM 5705 N N . THR B 1 351 ? -10.93 -23.719 -8.898 1 97.75 351 THR B N 1
ATOM 5706 C CA . THR B 1 351 ? -10.148 -22.953 -7.93 1 97.75 351 THR B CA 1
ATOM 5707 C C . THR B 1 351 ? -9.18 -22.016 -8.641 1 97.75 351 THR B C 1
ATOM 5709 O O . THR B 1 351 ? -8.867 -20.938 -8.125 1 97.75 351 THR B O 1
ATOM 5712 N N . MET B 1 352 ? -8.727 -22.391 -9.758 1 98 352 MET B N 1
ATOM 5713 C CA . MET B 1 352 ? -7.879 -21.562 -10.617 1 98 352 MET B CA 1
ATOM 5714 C C . MET B 1 352 ? -8.352 -21.609 -12.062 1 98 352 MET B C 1
ATOM 5716 O O . MET B 1 352 ? -7.684 -22.172 -12.922 1 98 352 MET B O 1
ATOM 5720 N N . PRO B 1 353 ? -9.484 -21.016 -12.289 1 98.19 353 PRO B N 1
ATOM 5721 C CA . PRO B 1 353 ? -10.023 -21.062 -13.656 1 98.19 353 PRO B CA 1
ATOM 5722 C C . PRO B 1 353 ? -9.125 -20.359 -14.672 1 98.19 353 PRO B C 1
ATOM 5724 O O . PRO B 1 353 ? -8.492 -19.359 -14.344 1 98.19 353 PRO B O 1
ATOM 5727 N N . LEU B 1 354 ? -9.148 -20.859 -15.844 1 98.62 354 LEU B N 1
ATOM 5728 C CA . LEU B 1 354 ? -8.32 -20.297 -16.906 1 98.62 354 LEU B CA 1
ATOM 5729 C C . LEU B 1 354 ? -8.688 -18.844 -17.188 1 98.62 354 LEU B C 1
ATOM 5731 O O . LEU B 1 354 ? -7.82 -18.047 -17.531 1 98.62 354 LEU B O 1
ATOM 5735 N N . SER B 1 355 ? -9.961 -18.469 -17 1 98.19 355 SER B N 1
ATOM 5736 C CA . SER B 1 355 ? -10.391 -17.094 -17.188 1 98.19 355 SER B CA 1
ATOM 5737 C C . SER B 1 355 ? -9.688 -16.156 -16.219 1 98.19 355 SER B C 1
ATOM 5739 O O . SER B 1 355 ? -9.297 -15.047 -16.609 1 98.19 355 SER B O 1
ATOM 5741 N N . GLU B 1 356 ? -9.547 -16.578 -14.984 1 98.56 356 GLU B N 1
ATOM 5742 C CA . GLU B 1 356 ? -8.852 -15.766 -14 1 98.56 356 GLU B CA 1
ATOM 5743 C C . GLU B 1 356 ? -7.367 -15.633 -14.344 1 98.56 356 GLU B C 1
ATOM 5745 O O . GLU B 1 356 ? -6.797 -14.547 -14.227 1 98.56 356 GLU B O 1
ATOM 5750 N N . SER B 1 357 ? -6.727 -16.734 -14.742 1 98.75 357 SER B N 1
ATOM 5751 C CA . SER B 1 357 ? -5.336 -16.688 -15.18 1 98.75 357 SER B CA 1
ATOM 5752 C C . SER B 1 357 ? -5.148 -15.695 -16.312 1 98.75 357 SER B C 1
ATOM 5754 O O . SER B 1 357 ? -4.184 -14.93 -16.328 1 98.75 357 SER B O 1
ATOM 5756 N N . LEU B 1 358 ? -6.055 -15.688 -17.234 1 98.81 358 LEU B N 1
ATOM 5757 C CA . LEU B 1 358 ? -5.969 -14.789 -18.375 1 98.81 358 LEU B CA 1
ATOM 5758 C C . LEU B 1 358 ? -6.078 -13.336 -17.938 1 98.81 358 LEU B C 1
ATOM 5760 O O . LEU B 1 358 ? -5.312 -12.484 -18.406 1 98.81 358 LEU B O 1
ATOM 5764 N N . VAL B 1 359 ? -7.008 -13.031 -17.031 1 98.88 359 VAL B N 1
ATOM 5765 C CA . VAL B 1 359 ? -7.191 -11.664 -16.562 1 98.88 359 VAL B CA 1
ATOM 5766 C C . VAL B 1 359 ? -5.934 -11.195 -15.836 1 98.88 359 VAL B C 1
ATOM 5768 O O . VAL B 1 359 ? -5.492 -10.055 -16 1 98.88 359 VAL B O 1
ATOM 5771 N N . ILE B 1 360 ? -5.379 -12.055 -15.039 1 98.88 360 ILE B N 1
ATOM 5772 C CA . ILE B 1 360 ? -4.176 -11.703 -14.289 1 98.88 360 ILE B CA 1
ATOM 5773 C C . ILE B 1 360 ? -3.025 -11.438 -15.258 1 98.88 360 ILE B C 1
ATOM 5775 O O . ILE B 1 360 ? -2.266 -10.484 -15.078 1 98.88 360 ILE B O 1
ATOM 5779 N N . MET B 1 361 ? -2.875 -12.289 -16.297 1 98.88 361 MET B N 1
ATOM 5780 C CA . MET B 1 361 ? -1.855 -12.055 -17.328 1 98.88 361 MET B CA 1
ATOM 5781 C C . MET B 1 361 ? -2.07 -10.711 -18.016 1 98.88 361 MET B C 1
ATOM 5783 O O . MET B 1 361 ? -1.108 -9.992 -18.297 1 98.88 361 MET B O 1
ATOM 5787 N N . GLU B 1 362 ? -3.301 -10.391 -18.281 1 98.94 362 GLU B N 1
ATOM 5788 C CA . GLU B 1 362 ? -3.613 -9.109 -18.906 1 98.94 362 GLU B CA 1
ATOM 5789 C C . GLU B 1 362 ? -3.232 -7.945 -18 1 98.94 362 GLU B C 1
ATOM 5791 O O . GLU B 1 362 ? -2.744 -6.914 -18.469 1 98.94 362 GLU B O 1
ATOM 5796 N N . VAL B 1 363 ? -3.486 -8.07 -16.719 1 98.94 363 VAL B N 1
ATOM 5797 C CA . VAL B 1 363 ? -3.082 -7.055 -15.758 1 98.94 363 VAL B CA 1
ATOM 5798 C C . VAL B 1 363 ? -1.567 -6.871 -15.805 1 98.94 363 VAL B C 1
ATOM 5800 O O . VAL B 1 363 ? -1.077 -5.742 -15.875 1 98.94 363 VAL B O 1
ATOM 5803 N N . MET B 1 364 ? -0.817 -7.969 -15.797 1 98.88 364 MET B N 1
ATOM 5804 C CA . MET B 1 364 ? 0.639 -7.863 -15.812 1 98.88 364 MET B CA 1
ATOM 5805 C C . MET B 1 364 ? 1.134 -7.254 -17.109 1 98.88 364 MET B C 1
ATOM 5807 O O . MET B 1 364 ? 2.109 -6.504 -17.125 1 98.88 364 MET B O 1
ATOM 5811 N N . ASP B 1 365 ? 0.415 -7.586 -18.266 1 98.88 365 ASP B N 1
ATOM 5812 C CA . ASP B 1 365 ? 0.752 -6.941 -19.531 1 98.88 365 ASP B CA 1
ATOM 5813 C C . ASP B 1 365 ? 0.575 -5.426 -19.438 1 98.88 365 ASP B C 1
ATOM 5815 O O . ASP B 1 365 ? 1.437 -4.668 -19.891 1 98.88 365 ASP B O 1
ATOM 5819 N N . GLU B 1 366 ? -0.545 -5.008 -18.875 1 98.94 366 GLU B N 1
ATOM 5820 C CA . GLU B 1 366 ? -0.825 -3.58 -18.75 1 98.94 366 GLU B CA 1
ATOM 5821 C C . GLU B 1 366 ? 0.196 -2.898 -17.844 1 98.94 366 GLU B C 1
ATOM 5823 O O . GLU B 1 366 ? 0.656 -1.793 -18.141 1 98.94 366 GLU B O 1
ATOM 5828 N N . VAL B 1 367 ? 0.562 -3.525 -16.781 1 98.88 367 VAL B N 1
ATOM 5829 C CA . VAL B 1 367 ? 1.568 -3.02 -15.852 1 98.88 367 VAL B CA 1
ATOM 5830 C C . VAL B 1 367 ? 2.896 -2.83 -16.578 1 98.88 367 VAL B C 1
ATOM 5832 O O . VAL B 1 367 ? 3.543 -1.789 -16.453 1 98.88 367 VAL B O 1
ATOM 5835 N N . ARG B 1 368 ? 3.314 -3.83 -17.359 1 98.81 368 ARG B N 1
ATOM 5836 C CA . ARG B 1 368 ? 4.555 -3.74 -18.125 1 98.81 368 ARG B CA 1
ATOM 5837 C C . ARG B 1 368 ? 4.484 -2.613 -19.156 1 98.81 368 ARG B C 1
ATOM 5839 O O . ARG B 1 368 ? 5.445 -1.862 -19.312 1 98.81 368 ARG B O 1
ATOM 5846 N N . ARG B 1 369 ? 3.348 -2.51 -19.828 1 98.81 369 ARG B N 1
ATOM 5847 C CA . ARG B 1 369 ? 3.176 -1.444 -20.797 1 98.81 369 ARG B CA 1
ATOM 5848 C C . ARG B 1 369 ? 3.363 -0.074 -20.156 1 98.81 369 ARG B C 1
ATOM 5850 O O . ARG B 1 369 ? 4.09 0.771 -20.688 1 98.81 369 ARG B O 1
ATOM 5857 N N . GLN B 1 370 ? 2.74 0.131 -19.016 1 98.5 370 GLN B N 1
ATOM 5858 C CA . GLN B 1 370 ? 2.83 1.406 -18.312 1 98.5 370 GLN B CA 1
ATOM 5859 C C . GLN B 1 370 ? 4.266 1.696 -17.891 1 98.5 370 GLN B C 1
ATOM 5861 O O . GLN B 1 370 ? 4.703 2.848 -17.906 1 98.5 370 GLN B O 1
ATOM 5866 N N . GLY B 1 371 ? 4.945 0.638 -17.5 1 97.81 371 GLY B N 1
ATOM 5867 C CA . GLY B 1 371 ? 6.301 0.783 -16.984 1 97.81 371 GLY B CA 1
ATOM 5868 C C . GLY B 1 371 ? 7.352 0.788 -18.094 1 97.81 371 GLY B C 1
ATOM 5869 O O . GLY 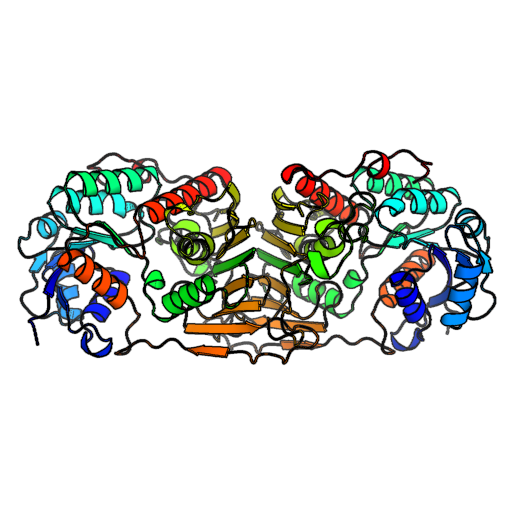B 1 371 ? 8.547 0.898 -17.812 1 97.81 371 GLY B O 1
ATOM 5870 N N . GLY B 1 372 ? 6.934 0.641 -19.344 1 97.94 372 GLY B N 1
ATOM 5871 C CA . GLY B 1 372 ? 7.871 0.572 -20.453 1 97.94 372 GLY B CA 1
ATOM 5872 C C . GLY B 1 372 ? 8.758 -0.658 -20.406 1 97.94 372 GLY B C 1
ATOM 5873 O O . GLY B 1 372 ? 9.945 -0.582 -20.719 1 97.94 372 GLY B O 1
ATOM 5874 N N . LEU B 1 373 ? 8.219 -1.732 -19.922 1 98.19 373 LEU B N 1
ATOM 5875 C CA . LEU B 1 373 ? 8.969 -2.984 -19.828 1 98.19 373 LEU B CA 1
ATOM 5876 C C . LEU B 1 373 ? 8.555 -3.947 -20.938 1 98.19 373 LEU B C 1
ATOM 5878 O O . LEU B 1 373 ? 7.383 -4.32 -21.031 1 98.19 373 LEU B O 1
ATOM 5882 N N . ALA B 1 374 ? 9.438 -4.352 -21.766 1 97.5 374 ALA B N 1
ATOM 5883 C CA . ALA B 1 374 ? 9.234 -5.336 -22.812 1 97.5 374 ALA B CA 1
ATOM 5884 C C . ALA B 1 374 ? 10.359 -6.363 -22.844 1 97.5 374 ALA B C 1
ATOM 5886 O O . ALA B 1 374 ? 11.516 -6.031 -22.562 1 97.5 374 ALA B O 1
ATOM 5887 N N . TYR B 1 375 ? 9.992 -7.547 -23.141 1 98 375 TYR B N 1
ATOM 5888 C CA . TYR B 1 375 ? 10.992 -8.586 -23.312 1 98 375 TYR B CA 1
ATOM 5889 C C . TYR B 1 375 ? 11.359 -8.742 -24.797 1 98 375 TYR B C 1
ATOM 5891 O O . TYR B 1 375 ? 10.672 -8.211 -25.672 1 98 375 TYR B O 1
ATOM 5899 N N . PRO B 1 376 ? 12.469 -9.445 -25.062 1 97.5 376 PRO B N 1
ATOM 5900 C CA . PRO B 1 376 ? 12.844 -9.672 -26.453 1 97.5 376 PRO B CA 1
ATOM 5901 C C . PRO B 1 376 ? 11.727 -10.336 -27.266 1 97.5 376 PRO B C 1
ATOM 5903 O O . PRO B 1 376 ? 10.977 -11.148 -26.734 1 97.5 376 PRO B O 1
ATOM 5906 N N . GLU B 1 377 ? 11.672 -10 -28.469 1 97.12 377 GLU B N 1
ATOM 5907 C CA . GLU B 1 377 ? 10.609 -10.43 -29.375 1 97.12 377 GLU B CA 1
ATOM 5908 C C . GLU B 1 377 ? 10.453 -11.945 -29.344 1 97.12 377 GLU B C 1
ATOM 5910 O O . GLU B 1 377 ? 9.328 -12.461 -29.328 1 97.12 377 GLU B O 1
ATOM 5915 N N . LYS B 1 378 ? 11.523 -12.641 -29.359 1 96.44 378 LYS B N 1
ATOM 5916 C CA . LYS B 1 378 ? 11.484 -14.094 -29.375 1 96.44 378 LYS B CA 1
ATOM 5917 C C . LYS B 1 378 ? 10.789 -14.648 -28.141 1 96.44 378 LYS B C 1
ATOM 5919 O O . LYS B 1 378 ? 10.102 -15.664 -28.203 1 96.44 378 LYS B O 1
ATOM 5924 N N . ILE B 1 379 ? 10.953 -13.945 -27.047 1 97 379 ILE B N 1
ATOM 5925 C CA . ILE B 1 379 ? 10.383 -14.359 -25.766 1 97 379 ILE B CA 1
ATOM 5926 C C . ILE B 1 379 ? 8.898 -14.023 -25.734 1 97 379 ILE B C 1
ATOM 5928 O O . ILE B 1 379 ? 8.094 -14.789 -25.172 1 97 379 ILE B O 1
ATOM 5932 N N . GLU B 1 380 ? 8.531 -13.016 -26.391 1 97.75 380 GLU B N 1
ATOM 5933 C CA . GLU B 1 380 ? 7.148 -12.555 -26.375 1 97.75 380 GLU B CA 1
ATOM 5934 C C . GLU B 1 380 ? 6.34 -13.18 -27.516 1 97.75 380 GLU B C 1
ATOM 5936 O O . GLU B 1 380 ? 5.109 -13.086 -27.531 1 97.75 380 GLU B O 1
ATOM 5941 N N . SER B 1 381 ? 6.973 -13.875 -28.391 1 98.06 381 SER B N 1
ATOM 5942 C CA . SER B 1 381 ? 6.355 -14.383 -29.609 1 98.06 381 SER B CA 1
ATOM 5943 C C . SER B 1 381 ? 5.238 -15.367 -29.297 1 98.06 381 SER B C 1
ATOM 5945 O O . SER B 1 381 ? 5.355 -16.172 -28.359 1 98.06 381 SER B O 1
ATOM 5947 N N . THR B 1 382 ? 4.184 -15.336 -30.109 1 98.19 382 THR B N 1
ATOM 5948 C CA . THR B 1 382 ? 3.092 -16.297 -30.016 1 98.19 382 THR B CA 1
ATOM 5949 C C . THR B 1 382 ? 3.258 -17.406 -31.047 1 98.19 382 THR B C 1
ATOM 5951 O O . THR B 1 382 ? 2.373 -18.25 -31.203 1 98.19 382 THR B O 1
ATOM 5954 N N . GLN B 1 383 ? 4.355 -17.344 -31.734 1 97.94 383 GLN B N 1
ATOM 5955 C CA . GLN B 1 383 ? 4.613 -18.359 -32.75 1 97.94 383 GLN B CA 1
ATOM 5956 C C . GLN B 1 383 ? 5.016 -19.688 -32.094 1 97.94 383 GLN B C 1
ATOM 5958 O O . GLN B 1 383 ? 5.805 -19.703 -31.156 1 97.94 383 GLN B O 1
ATOM 5963 N N . TYR B 1 384 ? 4.469 -20.797 -32.625 1 97.5 384 TYR B N 1
ATOM 5964 C CA . TYR B 1 384 ? 4.836 -22.141 -32.219 1 97.5 384 TYR B CA 1
ATOM 5965 C C . TYR B 1 384 ? 4.961 -23.047 -33.438 1 97.5 384 TYR B C 1
ATOM 5967 O O . TYR B 1 384 ? 4.062 -23.094 -34.281 1 97.5 384 TYR B O 1
ATOM 5975 N N . PRO B 1 385 ? 5.965 -23.797 -33.562 1 96.56 385 PRO B N 1
ATOM 5976 C CA . PRO B 1 385 ? 7.086 -23.891 -32.625 1 96.56 385 PRO B CA 1
ATOM 5977 C C . PRO B 1 385 ? 8.156 -22.828 -32.875 1 96.56 385 PRO B C 1
ATOM 5979 O O . PRO B 1 385 ? 8.305 -22.344 -34 1 96.56 385 PRO B O 1
ATOM 5982 N N . LEU B 1 386 ? 8.766 -22.375 -31.859 1 94.19 386 LEU B N 1
ATOM 5983 C CA . LEU B 1 386 ? 9.914 -21.469 -31.906 1 94.19 386 LEU B CA 1
ATOM 5984 C C . LEU B 1 386 ? 11.039 -21.984 -31.016 1 94.19 386 LEU B C 1
ATOM 5986 O O . LEU B 1 386 ? 10.797 -22.375 -29.875 1 94.19 386 LEU B O 1
ATOM 5990 N N . GLN B 1 387 ? 12.289 -22.125 -31.531 1 87.25 387 GLN B N 1
ATOM 5991 C CA . GLN B 1 387 ? 13.453 -22.516 -30.734 1 87.25 387 GLN B CA 1
ATOM 5992 C C . GLN B 1 387 ? 13.961 -21.344 -29.906 1 87.25 387 GLN B C 1
ATOM 5994 O O . GLN B 1 387 ? 14.367 -20.312 -30.453 1 87.25 387 GLN B O 1
ATOM 5999 N N . LEU B 1 388 ? 13.938 -21.562 -28.609 1 85.44 388 LEU B N 1
ATOM 6000 C CA . LEU B 1 388 ? 14.383 -20.516 -27.688 1 85.44 388 LEU B CA 1
ATOM 6001 C C . LEU B 1 388 ? 15.766 -20.844 -27.141 1 85.44 388 LEU B C 1
ATOM 6003 O O . LEU B 1 388 ? 16.141 -22.016 -27 1 85.44 388 LEU B O 1
#

pLDDT: mean 96.89, std 4.16, range [52.34, 98.94]

Organism: Coccidioides immitis (strain RS) (NCBI:txid246410)

Sequence (776 aa):
MAEPYKLRWGMMATGGIVKKFTRDLLIDPALRSSGDISHTVSAVASSTSKARAEQFIAELGLPAPCAAYGSYEELVKDPCVDVVYVATPHSHHFQNAMLALEHGKHVLCEKAFTVNAAQAKILVETARKKELFLMEAVWTRYFPLCVEIRELVKRGEIGEVLRVIADTSAGSDLEKDWSLDHRMVNINLAGGALLDLGIYSLTWAFQILYHTLPPSDRAAPSAISSQITKYPATGADESTSILLEFPRSTPLGKLKSHAVAMTSIRVSIDPDEEGTAGPSVRIQGTNGEIQVYGDPYHPKRYKIIPRKIVGQLVKAVKQVDAVFPGNGRGMYWEADEVARCLRDGKLESETMPLSESLVIMEVMDEVRRQGGLAYPEKIESTQYPLQLMAEPYKLRWGMMATGGIVKKFTRDLLIDPALRSSGDISHTVSAVASSTSKARAEQFIAELGLPAPCAAYGSYEELVKDPCVDVVYVATPHSHHFQNAMLALEHGKHVLCEKAFTVNAAQAKILVETARKKELFLMEAVWTRYFPLCVEIRELVKRGEIGEVLRVIADTSAGSDLEKDWSLDHRMVNINLAGGALLDLGIYSLTWAFQILYHTLPPSDRAAPSAISSQITKYPATGADESTSILLEFPRSTPLGKLKSHAVAMTSIRVSIDPDEEGTAGPSVRIQGTNGEIQVYGDPYHPKRYKIIPRKIVGQLVKAVKQVDAVFPGNGRGMYWEADEVARCLRDGKLESETMPLSESLVIMEVMDEVRRQGGLAYPEKIESTQYPLQL

Secondary structure (DSSP, 8-state):
-PPPEEEEEEEE--SHHHHHHHHHHTS-GGGGT-TTEEEEEEEEE-SS-HHHHHHHHHHHTPPSP-EEESSHHHHHH-TT-SEEEE-S-GGGHHHHHHHHHHTT-EEEEESS--SSHHHHHHHHHHHHHTT--EEEE-GGGG-HHHHHHHHHHHTTTTSSEEEEEEEEEB---HHHH--TTSTTT-GGGT-SHIIIIIHHHHHHHHHHHTTTS-GGG----SEEEEEEEE-TTT--EEEEEEEEEESS-BSS--S-EEEEEEEESSSBSSTTSSSTT--SEEEEETTEEEEEEEETTEEEEEEEEEPP-TTS--PPPEEEE---GGG--STHHHHHHHHHHHHTT-SS-SSS-HHHHHHHHHHHHHHHHHHT----HHHH---SS---/-PPPEEEEEEEE--SHHHHHHHHHHTS-GGGGT-TTEEEEEEEEE-SS-HHHHHHHHHHHTPPSS-EEESSHHHHHH-TT-SEEEE-S-GGGHHHHHHHHHHTT-EEEEESS--SSHHHHHHHHHHHHHTT--EEEE-GGGG-HHHHHHHHHHHTTTTSSEEEEEEEEEB---HHHH--TTSTTT-GGGT-SHIIIIIHHHHHHHHHHHTTTS-GGG----SEEEEEEEE-TTT--EEEEEEEEEESS-BSS--S-EEEEEEEESSSBSSTTSSSTT--SEEEEETTEEEEEEEETTEEEEEEEEEPP-TTS--PPPEEEE---GGG--STHHHHHHHHHHHHTT-SS-SSS-HHHHHHHHHHHHHHHHHHT----HHHH---SS---

Nearest PDB structures (foldseek):
  2o48-assembly1_X  TM=9.011E-01  e=3.021E-32  Macaca fascicularis
  5yaq-assembly1_D  TM=7.960E-01  e=2.639E-21  Paracoccus laeviglucosivorans
  5yab-assembly1_A  TM=7.833E-01  e=3.975E-20  Paracoccus laeviglucosivorans
  6o15-assembly1_B  TM=7.849E-01  e=5.637E-19  Escherichia coli K-12
  6z3b-assembly1_B  TM=7.534E-01  e=1.668E-18  Mediterraneibacter gnavus

Foldseek 3Di:
DPQAQEAEEEEEAQDDVSLQLVLLLPFDVVLVVLRNHHYAHAEYEHQADLVSRVCSCVVSVGDPPYYGYDHLLVRLQDPRHAEYEADPQLLCLLQSLCSNLVSPHAYAYEFPNHLFLLSLVVSVVSCVVSLHAYFYQLLLLQFPQNVVVLVCQQVQVQHWFAEKEAEFEAADPDVPPDDCCDCQQALQSVHAWCGPGLLLLVVRVCVRFALSEPPVLGDFFPDKDKAFDHDPVHRHTAKMWMKTKACAIPDVGPHIHIYITIYGHNDDCCNPVPQPSFFRMWTHHPFWIKGFTDGSSQTFKIKTQTDDDPPDDGDDIDMDTGDDGPPGRRSVSVVSQVSVCVVVSHRYGSSGGSVSSSSSSNSSVVRCVNHVHDGDCLSVDSDPPDDD/DPQAQEAEEEEEAQDDVSLQLVLLLPFDVVLVVLRNHHYAHAEYEHQADLVSQVCSCVVSVGDPPYYGYDRLLVRLQDPRHAEYEADPQLLCQLQSLCSNLVSPHAYAYEFPNHLFLLSLVVSVVSLVVSLHAYFYQLLLLQFPQNVVVLVCQQVQVQHWFAEKEAEFEAADPDVPPDDCCDCQQALQSVHAWCGPGLLLLVVRVCVRFALSEPPVLGDFFPDKDKAFDHDPVHRHTAKMKMKTKACAIPDVGPHIHIYITIYGHNDDCCNVVPQPSAFRMWTHHPFWIKGFTDGSSQTFKIKTQTDDDVPDDGDDIDMDTGDDGPPGRRSVSVVSQVSVCVVVSHRYGSSGGSVSSSSSSNSSVVRCVNHVHDGDCLSVDSDPPDDD

InterPro domains:
  IPR000683 Gfo/Idh/MocA-like oxidoreductase, N-terminal [PF01408] (32-135)
  IPR036291 NAD(P)-binding domain superfamily [SSF51735] (6-166)
  IPR050984 Gfo/Idh/MocA domain-containing protein [PTHR22604] (1-383)
  IPR055170 GFO/IDH/MocA-like oxidoreductase domain [PF22725] (148-290)